Protein AF-0000000069493283 (afdb_homodimer)

Sequence (752 aa):
MLRSSYIVSALSRRFCSVSSFTVKETLLKKPVNQKVLVQGWVQAVRKYKELFFVDLIDGTCLDRLQIVINAHNVKPPNYGSSMKVQGSIVGSSHAGQEIELIADSWETLGTCDEHYPFENHKKYSSEYIRQYPHLRARTRRFSSILRIRNHASMAVHNFFQNEGFCFIHTPIITQNDCEGAGEVFTVEVKGKLADTLLAKNAEINTNSTRTDQPSNNESELPCSGVHSDISEKHFFGAPTFLTVSGQLHLESIACALTHVYNFGPTFRAEASRTRMHASEFQMIEAEIAFIEKVEELLKIVETCLKKVTDSIMENCPEEVDFIVKDVKNYDHYIKNFSSKPFVRMPYKDAISILQRNKESLKTPIESAGDLFILVSMLRSSYIVSALSRRFCSVSSFTVKETLLKKPVNQKVLVQGWVQAVRKYKELFFVDLIDGTCLDRLQIVINAHNVKPPNYGSSMKVQGSIVGSSHAGQEIELIADSWETLGTCDEHYPFENHKKYSSEYIRQYPHLRARTRRFSSILRIRNHASMAVHNFFQNEGFCFIHTPIITQNDCEGAGEVFTVEVKGKLADTLLAKNAEINTNSTRTDQPSNNESELPCSGVHSDISEKHFFGAPTFLTVSGQLHLESIACALTHVYNFGPTFRAEASRTRMHASEFQMIEAEIAFIEKVEELLKIVETCLKKVTDSIMENCPEEVDFIVKDVKNYDHYIKNFSSKPFVRMPYKDAISILQRNKESLKTPIESAGDLFILVS

Solvent-accessible surface area (backbone atoms only — not comparable to full-atom values): 43926 Å² total; per-residue (Å²): 137,87,82,77,78,77,77,74,76,77,74,74,74,72,73,74,78,62,49,74,41,51,55,46,52,40,71,70,67,54,57,62,78,35,59,35,32,39,58,32,32,30,63,40,74,43,78,57,91,65,30,34,44,32,32,34,34,34,45,71,45,89,67,66,42,42,34,40,36,74,36,75,96,51,82,78,78,54,64,57,13,29,36,41,37,33,26,34,28,36,76,39,90,51,92,88,40,70,54,32,32,44,50,78,45,70,46,79,75,43,79,49,61,90,78,56,86,78,56,76,97,60,87,73,53,69,73,63,44,63,73,36,72,71,53,35,44,65,39,72,65,46,38,36,50,47,53,48,49,26,49,35,54,50,34,49,52,49,50,43,50,74,70,62,34,40,58,45,87,61,69,48,73,29,70,64,66,82,74,79,78,65,55,50,36,36,52,40,55,62,65,70,58,36,52,49,45,37,51,52,50,54,50,52,56,58,61,66,64,68,67,83,69,78,75,80,76,75,81,76,74,65,86,64,76,70,81,65,71,72,46,50,70,29,88,76,59,42,76,33,22,47,23,68,65,52,57,71,61,41,48,39,43,12,77,29,33,25,33,30,30,35,76,44,78,31,38,36,46,61,94,50,93,44,98,81,54,62,53,62,46,79,43,79,49,72,35,66,54,90,69,87,51,70,64,61,56,50,48,51,53,52,49,47,55,39,52,26,50,50,46,36,54,69,75,35,46,69,47,50,50,63,72,44,67,84,47,80,66,47,67,59,51,53,51,46,59,65,71,45,79,80,88,81,74,56,67,70,57,52,51,51,52,47,62,75,43,41,87,78,40,91,62,78,83,62,88,85,53,73,71,78,59,68,80,107,137,85,84,77,79,79,77,74,76,77,72,73,73,72,73,73,79,63,51,73,40,50,56,46,50,42,71,70,66,52,56,62,79,34,61,34,31,39,57,31,31,30,62,40,73,42,78,55,90,65,30,32,42,32,32,33,35,34,45,71,44,90,68,65,42,42,32,40,34,74,36,76,96,50,81,79,81,54,63,57,14,30,36,44,35,33,27,33,28,38,76,39,91,49,93,88,42,70,54,31,32,43,49,77,45,71,47,77,76,40,79,48,61,91,79,54,86,77,58,76,96,59,86,75,53,69,73,62,46,61,74,35,73,72,54,36,44,65,38,72,66,44,39,37,50,48,53,46,48,25,48,37,53,51,34,49,51,50,50,41,50,75,71,62,34,40,57,46,89,61,70,49,73,31,70,61,67,83,73,80,79,65,54,50,34,35,53,42,55,63,64,71,61,36,51,49,45,38,49,51,50,53,51,51,58,58,60,67,65,66,64,82,69,78,76,79,80,76,82,78,74,65,83,64,69,72,80,69,71,74,50,49,72,30,87,78,61,42,76,35,22,47,23,68,64,53,59,70,61,40,50,39,43,12,78,28,33,24,34,28,30,33,76,45,77,31,38,36,47,64,95,50,92,44,96,81,52,62,52,62,46,78,42,80,48,72,35,67,53,91,70,88,51,70,65,61,57,52,48,50,54,53,50,48,54,38,52,24,50,50,46,37,54,69,75,34,46,68,47,49,51,63,72,43,66,84,46,82,65,48,67,60,52,54,50,46,57,63,72,45,79,80,88,81,74,58,68,70,57,51,51,51,53,48,61,76,42,40,86,78,42,92,62,78,82,62,90,86,54,74,70,78,61,67,79,108

Structure (mmCIF, N/CA/C/O backbone):
data_AF-0000000069493283-model_v1
#
loop_
_entity.id
_entity.type
_entity.pdbx_description
1 polymer 'Putative asparagine--tRNA ligase, mitochondrial'
#
loop_
_atom_site.group_PDB
_atom_site.id
_atom_site.type_symbol
_atom_site.label_atom_id
_atom_site.label_alt_id
_atom_site.label_comp_id
_atom_site.label_asym_id
_atom_site.label_entity_id
_atom_site.label_seq_id
_atom_site.pdbx_PDB_ins_code
_atom_site.Cartn_x
_atom_site.Cartn_y
_atom_site.Cartn_z
_atom_site.occupancy
_atom_site.B_iso_or_equiv
_atom_site.auth_seq_id
_atom_site.auth_comp_id
_atom_site.auth_asym_id
_atom_site.auth_atom_id
_atom_site.pdbx_PDB_model_num
ATOM 1 N N . MET A 1 1 ? -27.688 15.367 71.25 1 25.02 1 MET A N 1
ATOM 2 C CA . MET A 1 1 ? -27 16.109 70.188 1 25.02 1 MET A CA 1
ATOM 3 C C . MET A 1 1 ? -27.328 15.516 68.812 1 25.02 1 MET A C 1
ATOM 5 O O . MET A 1 1 ? -27.141 14.32 68.562 1 25.02 1 MET A O 1
ATOM 9 N N . LEU A 1 2 ? -28.25 16.094 67.938 1 24.39 2 LEU A N 1
ATOM 10 C CA . LEU A 1 2 ? -29 15.758 66.75 1 24.39 2 LEU A CA 1
ATOM 11 C C . LEU A 1 2 ? -28.094 15.672 65.562 1 24.39 2 LEU A C 1
ATOM 13 O O . LEU A 1 2 ? -27.422 16.641 65.188 1 24.39 2 LEU A O 1
ATOM 17 N N . ARG A 1 3 ? -27.438 14.453 65.188 1 24.19 3 ARG A N 1
ATOM 18 C CA . ARG A 1 3 ? -26.5 14.102 64.125 1 24.19 3 ARG A CA 1
ATOM 19 C C . ARG A 1 3 ? -27.078 14.398 62.781 1 24.19 3 ARG A C 1
ATOM 21 O O . ARG A 1 3 ? -28.031 13.75 62.344 1 24.19 3 ARG A O 1
ATOM 28 N N . SER A 1 4 ? -27.25 15.688 62.406 1 23.92 4 SER A N 1
ATOM 29 C CA . SER A 1 4 ? -27.828 16.109 61.125 1 23.92 4 SER A CA 1
ATOM 30 C C . SER A 1 4 ? -27.016 15.594 59.969 1 23.92 4 SER A C 1
ATOM 32 O O . SER A 1 4 ? -25.812 15.844 59.875 1 23.92 4 SER A O 1
ATOM 34 N N . SER A 1 5 ? -27.312 14.344 59.406 1 27.94 5 SER A N 1
ATOM 35 C CA . SER A 1 5 ? -26.766 13.617 58.281 1 27.94 5 SER A CA 1
ATOM 36 C C . SER A 1 5 ? -26.844 14.438 57 1 27.94 5 SER A C 1
ATOM 38 O O . SER A 1 5 ? -27.938 14.758 56.531 1 27.94 5 SER A O 1
ATOM 40 N N . TYR A 1 6 ? -26.016 15.469 56.781 1 24.59 6 TYR A N 1
ATOM 41 C CA . TYR A 1 6 ? -26.016 16.281 55.594 1 24.59 6 TYR A CA 1
ATOM 42 C C . TYR A 1 6 ? -25.812 15.406 54.344 1 24.59 6 TYR A C 1
ATOM 44 O O . TYR A 1 6 ? -24.812 14.688 54.219 1 24.59 6 TYR A O 1
ATOM 52 N N . ILE A 1 7 ? -26.875 14.812 53.781 1 28.38 7 ILE A N 1
ATOM 53 C CA . ILE A 1 7 ? -26.984 14.141 52.469 1 28.38 7 ILE A CA 1
ATOM 54 C C . ILE A 1 7 ? -26.438 15.047 51.375 1 28.38 7 ILE A C 1
ATOM 56 O O . ILE A 1 7 ? -26.984 16.109 51.125 1 28.38 7 ILE A O 1
ATOM 60 N N . VAL A 1 8 ? -25.172 15.219 51.312 1 28.06 8 VAL A N 1
ATOM 61 C CA . VAL A 1 8 ? -24.641 15.969 50.156 1 28.06 8 VAL A CA 1
ATOM 62 C C . VAL A 1 8 ? -25.078 15.32 48.875 1 28.06 8 VAL A C 1
ATOM 64 O O . VAL A 1 8 ? -24.875 14.125 48.656 1 28.06 8 VAL A O 1
ATOM 67 N N . SER A 1 9 ? -26.125 15.773 48.25 1 27.83 9 SER A N 1
ATOM 68 C CA . SER A 1 9 ? -26.609 15.445 46.906 1 27.83 9 SER A CA 1
ATOM 69 C C . SER A 1 9 ? -25.469 15.492 45.875 1 27.83 9 SER A C 1
ATOM 71 O O . SER A 1 9 ? -24.75 16.5 45.781 1 27.83 9 SER A O 1
ATOM 73 N N . ALA A 1 10 ? -24.828 14.406 45.656 1 29.75 10 ALA A N 1
ATOM 74 C CA . ALA A 1 10 ? -23.859 14.219 44.594 1 29.75 10 ALA A CA 1
ATOM 75 C C . ALA A 1 10 ? -24.422 14.719 43.25 1 29.75 10 ALA A C 1
ATOM 77 O O . ALA A 1 10 ? -25.25 14.062 42.625 1 29.75 10 ALA A O 1
ATOM 78 N N . LEU A 1 11 ? -24.703 16.016 43.156 1 28.59 11 LEU A N 1
ATOM 79 C CA . LEU A 1 11 ? -24.984 16.578 41.844 1 28.59 11 LEU A CA 1
ATOM 80 C C . LEU A 1 11 ? -24.016 16.016 40.781 1 28.59 11 LEU A C 1
ATOM 82 O O . LEU A 1 11 ? -22.797 16.156 40.938 1 28.59 11 LEU A O 1
ATOM 86 N N . SER A 1 12 ? -24.328 14.961 40.188 1 30.77 12 SER A N 1
ATOM 87 C CA . SER A 1 12 ? -23.719 14.367 39 1 30.77 12 SER A CA 1
ATOM 88 C C . SER A 1 12 ? -23.453 15.422 37.938 1 30.77 12 SER A C 1
ATOM 90 O O . SER A 1 12 ? -24.375 15.93 37.312 1 30.77 12 SER A O 1
ATOM 92 N N . ARG A 1 13 ? -22.719 16.438 38.156 1 28.23 13 ARG A N 1
ATOM 93 C CA . ARG A 1 13 ? -22.297 17.25 37.031 1 28.23 13 ARG A CA 1
ATOM 94 C C . ARG A 1 13 ? -21.984 16.375 35.812 1 28.23 13 ARG A C 1
ATOM 96 O O . ARG A 1 13 ? -21.078 15.539 35.875 1 28.23 13 ARG A O 1
ATOM 103 N N . ARG A 1 14 ? -22.906 16.016 35.094 1 32.44 14 ARG A N 1
ATOM 104 C CA . ARG A 1 14 ? -22.828 15.508 33.75 1 32.44 14 ARG A CA 1
ATOM 105 C C . ARG A 1 14 ? -21.719 16.219 32.969 1 32.44 14 ARG A C 1
ATOM 107 O O . ARG A 1 14 ? -21.875 17.391 32.594 1 32.44 14 ARG A O 1
ATOM 114 N N . PHE A 1 15 ? -20.516 16.125 33.344 1 35.03 15 PHE A N 1
ATOM 115 C CA . PHE A 1 15 ? -19.453 16.531 32.438 1 35.03 15 PHE A CA 1
ATOM 116 C C . PHE A 1 15 ? -19.828 16.266 31 1 35.03 15 PHE A C 1
ATOM 118 O O . PHE A 1 15 ? -19.969 15.117 30.578 1 35.03 15 PHE A O 1
ATOM 125 N N . CYS A 1 16 ? -20.672 16.906 30.391 1 41.09 16 CYS A N 1
ATOM 126 C CA . CYS A 1 16 ? -21.062 16.828 28.984 1 41.09 16 CYS A CA 1
ATOM 127 C C . CYS A 1 16 ? -19.844 16.641 28.094 1 41.09 16 CYS A C 1
ATOM 129 O O . CYS A 1 16 ? -18.953 17.5 28.062 1 41.09 16 CYS A O 1
ATOM 131 N N . SER A 1 17 ? -19.25 15.484 27.891 1 56.19 17 SER A N 1
ATOM 132 C CA . SER A 1 17 ? -18.125 15.055 27.062 1 56.19 17 SER A CA 1
ATOM 133 C C . SER A 1 17 ? -18.156 15.734 25.703 1 56.19 17 SER A C 1
ATOM 135 O O . SER A 1 17 ? -19.141 15.641 24.969 1 56.19 17 SER A O 1
ATOM 137 N N . VAL A 1 18 ? -17.688 16.922 25.547 1 69.62 18 VAL A N 1
ATOM 138 C CA . VAL A 1 18 ? -17.547 17.656 24.312 1 69.62 18 VAL A CA 1
ATOM 139 C C . VAL A 1 18 ? -16.969 16.766 23.219 1 69.62 18 VAL A C 1
ATOM 141 O O . VAL A 1 18 ? -15.953 16.094 23.453 1 69.62 18 VAL A O 1
ATOM 144 N N . SER A 1 19 ? -17.75 16.594 22.188 1 86.19 19 SER A N 1
ATOM 145 C CA . SER A 1 19 ? -17.328 15.758 21.062 1 86.19 19 SER A CA 1
ATOM 146 C C . SER A 1 19 ? -16.219 16.438 20.266 1 86.19 19 SER A C 1
ATOM 148 O O . SER A 1 19 ? -16.266 17.641 20.031 1 86.19 19 SER A O 1
ATOM 150 N N . SER A 1 20 ? -15.188 15.805 20.062 1 92.81 20 SER A N 1
ATOM 151 C CA . SER A 1 20 ? -14.086 16.297 19.234 1 92.81 20 SER A CA 1
ATOM 152 C C . SER A 1 20 ? -14.383 16.109 17.75 1 92.81 20 SER A C 1
ATOM 154 O O . SER A 1 20 ? -14.852 15.047 17.344 1 92.81 20 SER A O 1
ATOM 156 N N . PHE A 1 21 ? -14.25 17.25 16.984 1 96 21 PHE A N 1
ATOM 157 C CA . PHE A 1 21 ? -14.453 17.219 15.531 1 96 21 PHE A CA 1
ATOM 158 C C . PHE A 1 21 ? -13.203 17.688 14.797 1 96 21 PHE A C 1
ATOM 160 O O . PHE A 1 21 ? -12.5 18.578 15.273 1 96 21 PHE A O 1
ATOM 167 N N . THR A 1 22 ? -12.961 17.047 13.695 1 97.12 22 THR A N 1
ATOM 168 C CA . THR A 1 22 ? -11.992 17.641 12.789 1 97.12 22 THR A CA 1
ATOM 169 C C . THR A 1 22 ? -12.57 18.859 12.086 1 97.12 22 THR A C 1
ATOM 171 O O . THR A 1 22 ? -13.789 19.078 12.109 1 97.12 22 THR A O 1
ATOM 174 N N . VAL A 1 23 ? -11.719 19.641 11.516 1 97.69 23 VAL A N 1
ATOM 175 C CA . VAL A 1 23 ? -12.18 20.781 10.742 1 97.69 23 VAL A CA 1
ATOM 176 C C . VAL A 1 23 ? -13.078 20.312 9.602 1 97.69 23 VAL A C 1
ATOM 178 O O . VAL A 1 23 ? -14.164 20.859 9.383 1 97.69 23 VAL A O 1
ATOM 181 N N . LYS A 1 24 ? -12.672 19.266 8.922 1 97.06 24 LYS A N 1
ATOM 182 C CA . LYS A 1 24 ? -13.461 18.719 7.82 1 97.06 24 LYS A CA 1
ATOM 183 C C . LYS A 1 24 ? -14.836 18.266 8.297 1 97.06 24 LYS A C 1
ATOM 185 O O . LYS A 1 24 ? -15.852 18.594 7.676 1 97.06 24 LYS A O 1
ATOM 190 N N . GLU A 1 25 ? -14.883 17.562 9.383 1 96.56 25 GLU A N 1
ATOM 191 C CA . GLU A 1 25 ? -16.156 17.078 9.93 1 96.56 25 GLU A CA 1
ATOM 192 C C . GLU A 1 25 ? -17.062 18.25 10.32 1 96.56 25 GLU A C 1
ATOM 194 O O . GLU A 1 25 ? -18.266 18.203 10.094 1 96.56 25 GLU A O 1
ATOM 199 N N . THR A 1 26 ? -16.484 19.234 10.914 1 97.12 26 THR A N 1
ATOM 200 C CA . THR A 1 26 ? -17.234 20.406 11.336 1 97.12 26 THR A CA 1
ATOM 201 C C . THR A 1 26 ? -17.875 21.109 10.141 1 97.12 26 THR A C 1
ATOM 203 O O . THR A 1 26 ? -19.047 21.469 10.18 1 97.12 26 THR A O 1
ATOM 206 N N . LEU A 1 27 ? -17.094 21.25 9.109 1 96.12 27 LEU A N 1
ATOM 207 C CA . LEU A 1 27 ? -17.562 21.969 7.938 1 96.12 27 LEU A CA 1
ATOM 208 C C . LEU A 1 27 ? -18.594 21.156 7.172 1 96.12 27 LEU A C 1
ATOM 210 O O . LEU A 1 27 ? -19.484 21.734 6.531 1 96.12 27 LEU A O 1
ATOM 214 N N . LEU A 1 28 ? -18.484 19.859 7.23 1 94.69 28 LEU A N 1
ATOM 215 C CA . LEU A 1 28 ? -19.422 19 6.512 1 94.69 28 LEU A CA 1
ATOM 216 C C . LEU A 1 28 ? -20.703 18.812 7.305 1 94.69 28 LEU A C 1
ATOM 218 O O . LEU A 1 28 ? -21.797 18.953 6.754 1 94.69 28 LEU A O 1
ATOM 222 N N . LYS A 1 29 ? -20.594 18.531 8.625 1 95.5 29 LYS A N 1
ATOM 223 C CA . LYS A 1 29 ? -21.75 18.203 9.453 1 95.5 29 LYS A CA 1
ATOM 224 C C . LYS A 1 29 ? -22.453 19.484 9.922 1 95.5 29 LYS A C 1
ATOM 226 O O . LYS A 1 29 ? -23.656 19.469 10.18 1 95.5 29 LYS A O 1
ATOM 231 N N . LYS A 1 30 ? -21.703 20.516 10.062 1 95.81 30 LYS A N 1
ATOM 232 C CA . LYS A 1 30 ? -22.219 21.797 10.523 1 95.81 30 LYS A CA 1
ATOM 233 C C . LYS A 1 30 ? -23.094 21.625 11.766 1 95.81 30 LYS A C 1
ATOM 235 O O . LYS A 1 30 ? -24.266 21.984 11.758 1 95.81 30 LYS A O 1
ATOM 240 N N . PRO A 1 31 ? -22.516 21.141 12.805 1 95 31 PRO A N 1
ATOM 241 C CA . PRO A 1 31 ? -23.281 20.906 14.023 1 95 31 PRO A CA 1
ATOM 242 C C . PRO A 1 31 ? -23.641 22.188 14.766 1 95 31 PRO A C 1
ATOM 244 O O . PRO A 1 31 ? -23.141 22.422 15.867 1 95 31 PRO A O 1
ATOM 247 N N . VAL A 1 32 ? -24.578 22.875 14.273 1 94.88 32 VAL A N 1
ATOM 248 C CA . VAL A 1 32 ? -24.984 24.172 14.797 1 94.88 32 VAL A CA 1
ATOM 249 C C . VAL A 1 32 ? -25.562 24.016 16.203 1 94.88 32 VAL A C 1
ATOM 251 O O . VAL A 1 32 ? -26.328 23.094 16.453 1 94.88 32 VAL A O 1
ATOM 254 N N . ASN A 1 33 ? -25.188 24.891 17.062 1 91.75 33 ASN A N 1
ATOM 255 C CA . ASN A 1 33 ? -25.625 24.969 18.453 1 91.75 33 ASN A CA 1
ATOM 256 C C . ASN A 1 33 ? -25.078 23.812 19.281 1 91.75 33 ASN A C 1
ATOM 258 O O . ASN A 1 33 ? -25.625 23.5 20.344 1 91.75 33 ASN A O 1
ATOM 262 N N . GLN A 1 34 ? -24.125 23.188 18.766 1 94.06 34 GLN A N 1
ATOM 263 C CA . GLN A 1 34 ? -23.422 22.141 19.531 1 94.06 34 GLN A CA 1
ATOM 264 C C . GLN A 1 34 ? -22.047 22.625 19.984 1 94.06 34 GLN A C 1
ATOM 266 O O . GLN A 1 34 ? -21.359 23.344 19.234 1 94.06 34 GLN A O 1
ATOM 271 N N . LYS A 1 35 ? -21.75 22.219 21.172 1 96.06 35 LYS A N 1
ATOM 272 C CA . LYS A 1 35 ? -20.406 22.469 21.672 1 96.06 35 LYS A CA 1
ATOM 273 C C . LYS A 1 35 ? -19.422 21.438 21.125 1 96.06 35 LYS A C 1
ATOM 275 O O . LYS A 1 35 ? -19.672 20.234 21.188 1 96.06 35 LYS A O 1
ATOM 280 N N . VAL A 1 36 ? -18.312 21.969 20.578 1 97.06 36 VAL A N 1
ATOM 281 C CA . VAL A 1 36 ? -17.359 21.062 19.984 1 97.06 36 VAL A CA 1
ATOM 282 C C . VAL A 1 36 ? -15.945 21.438 20.422 1 97.06 36 VAL A C 1
ATOM 284 O O . VAL A 1 36 ? -15.711 22.531 20.922 1 97.06 36 VAL A O 1
ATOM 287 N N . LEU A 1 37 ? -15.078 20.516 20.359 1 97.56 37 LEU A N 1
ATOM 288 C CA . LEU A 1 37 ? -13.633 20.703 20.5 1 97.56 37 LEU A CA 1
ATOM 289 C C . LEU A 1 37 ? -12.922 20.547 19.172 1 97.56 37 LEU A C 1
ATOM 291 O O . LEU A 1 37 ? -13.117 19.547 18.469 1 97.56 37 LEU A O 1
ATOM 295 N N . VAL A 1 38 ? -12.188 21.594 18.781 1 97.88 38 VAL A N 1
ATOM 296 C CA . VAL A 1 38 ? -11.422 21.547 17.547 1 97.88 38 VAL A CA 1
ATOM 297 C C . VAL A 1 38 ? -9.961 21.906 17.812 1 97.88 38 VAL A C 1
ATOM 299 O O . VAL A 1 38 ? -9.672 22.75 18.672 1 97.88 38 VAL A O 1
ATOM 302 N N . GLN A 1 39 ? -9.094 21.234 17.125 1 98.31 39 GLN A N 1
ATOM 303 C CA . GLN A 1 39 ? -7.66 21.484 17.219 1 98.31 39 GLN A CA 1
ATOM 304 C C . GLN A 1 39 ? -7.023 21.609 15.836 1 98.31 39 GLN A C 1
ATOM 306 O O . GLN A 1 39 ? -7.484 20.984 14.875 1 98.31 39 GLN A O 1
ATOM 311 N N . GLY A 1 40 ? -6.004 22.391 15.727 1 98.31 40 GLY A N 1
ATOM 312 C CA . GLY A 1 40 ? -5.324 22.609 14.461 1 98.31 40 GLY A CA 1
ATOM 313 C C . GLY A 1 40 ? -4.262 23.688 14.523 1 98.31 40 GLY A C 1
ATOM 314 O O . GLY A 1 40 ? -3.688 23.938 15.586 1 98.31 40 GLY A O 1
ATOM 315 N N . TRP A 1 41 ? -3.926 24.25 13.391 1 97.81 41 TRP A N 1
ATOM 316 C CA . TRP A 1 41 ? -2.9 25.281 13.273 1 97.81 41 TRP A CA 1
ATOM 317 C C . TRP A 1 41 ? -3.482 26.562 12.688 1 97.81 41 TRP A C 1
ATOM 319 O O . TRP A 1 41 ? -4.305 26.516 11.766 1 97.81 41 TRP A O 1
ATOM 329 N N . VAL A 1 42 ? -3.025 27.656 13.18 1 97.06 42 VAL A N 1
ATOM 330 C CA . VAL A 1 42 ? -3.518 28.984 12.805 1 97.06 42 VAL A CA 1
ATOM 331 C C . VAL A 1 42 ? -2.959 29.359 11.438 1 97.06 42 VAL A C 1
ATOM 333 O O . VAL A 1 42 ? -1.747 29.312 11.211 1 97.06 42 VAL A O 1
ATOM 336 N N . GLN A 1 43 ? -3.838 29.812 10.594 1 94.38 43 GLN A N 1
ATOM 337 C CA . GLN A 1 43 ? -3.408 30.188 9.25 1 94.38 43 GLN A CA 1
ATOM 338 C C . GLN A 1 43 ? -3.504 31.703 9.047 1 94.38 43 GLN A C 1
ATOM 340 O O . GLN A 1 43 ? -2.818 32.281 8.195 1 94.38 43 GLN A O 1
ATOM 345 N N . ALA A 1 44 ? -4.422 32.312 9.789 1 93.75 44 ALA A N 1
ATOM 346 C CA . ALA A 1 44 ? -4.59 33.75 9.719 1 93.75 44 ALA A CA 1
ATOM 347 C C . ALA A 1 44 ? -5.312 34.281 10.961 1 93.75 44 ALA A C 1
ATOM 349 O O . ALA A 1 44 ? -6.086 33.562 11.586 1 93.75 44 ALA A O 1
ATOM 350 N N . VAL A 1 45 ? -5.004 35.531 11.242 1 94.75 45 VAL A N 1
ATOM 351 C CA . VAL A 1 45 ? -5.664 36.219 12.344 1 94.75 45 VAL A CA 1
ATOM 352 C C . VAL A 1 45 ? -6.027 37.625 11.922 1 94.75 45 VAL A C 1
ATOM 354 O O . VAL A 1 45 ? -5.184 38.375 11.414 1 94.75 45 VAL A O 1
ATOM 357 N N . ARG A 1 46 ? -7.246 37.906 12.125 1 93.88 46 ARG A N 1
ATOM 358 C CA . ARG A 1 46 ? -7.742 39.25 11.859 1 93.88 46 ARG A CA 1
ATOM 359 C C . ARG A 1 46 ? -8.43 39.844 13.086 1 93.88 46 ARG A C 1
ATOM 361 O O . ARG A 1 46 ? -9.117 39.125 13.82 1 93.88 46 ARG A O 1
ATOM 368 N N . LYS A 1 47 ? -8.25 41.094 13.234 1 94.94 47 LYS A N 1
ATOM 369 C CA . LYS A 1 47 ? -8.938 41.781 14.32 1 94.94 47 LYS A CA 1
ATOM 370 C C . LYS A 1 47 ? -10 42.75 13.773 1 94.94 47 LYS A C 1
ATOM 372 O O . LYS A 1 47 ? -9.75 43.469 12.82 1 94.94 47 LYS A O 1
ATOM 377 N N . TYR A 1 48 ? -11.133 42.656 14.281 1 92.81 48 TYR A N 1
ATOM 378 C CA . TYR A 1 48 ? -12.227 43.594 14 1 92.81 48 TYR A CA 1
ATOM 379 C C . TYR A 1 48 ? -12.969 43.969 15.273 1 92.81 48 TYR A C 1
ATOM 381 O O . TYR A 1 48 ? -13.609 43.094 15.898 1 92.81 48 TYR A O 1
ATOM 389 N N . LYS A 1 49 ? -12.828 45.219 15.617 1 92.31 49 LYS A N 1
ATOM 390 C CA . LYS A 1 49 ? -13.391 45.719 16.875 1 92.31 49 LYS A CA 1
ATOM 391 C C . LYS A 1 49 ? -12.875 44.906 18.062 1 92.31 49 LYS A C 1
ATOM 393 O O . LYS A 1 49 ? -11.664 44.781 18.25 1 92.31 49 LYS A O 1
ATOM 398 N N . GLU A 1 50 ? -13.781 44.281 18.781 1 95.12 50 GLU A N 1
ATOM 399 C CA . GLU A 1 50 ? -13.367 43.562 19.984 1 95.12 50 GLU A CA 1
ATOM 400 C C . GLU A 1 50 ? -13.336 42.031 19.734 1 95.12 50 GLU A C 1
ATOM 402 O O . GLU A 1 50 ? -13.5 41.25 20.672 1 95.12 50 GLU A O 1
ATOM 407 N N . LEU A 1 51 ? -13.109 41.719 18.469 1 95.94 51 LEU A N 1
ATOM 408 C CA . LEU A 1 51 ? -13.086 40.281 18.156 1 95.94 51 LEU A CA 1
ATOM 409 C C . LEU A 1 51 ? -11.844 39.938 17.328 1 95.94 51 LEU A C 1
ATOM 411 O O . LEU A 1 51 ? -11.398 40.75 16.5 1 95.94 51 LEU A O 1
ATOM 415 N N . PHE A 1 52 ? -11.305 38.719 17.641 1 97.38 52 PHE A N 1
ATOM 416 C CA . PHE A 1 52 ? -10.344 38.094 16.734 1 97.38 52 PHE A CA 1
ATOM 417 C C . PHE A 1 52 ? -11.016 37.062 15.867 1 97.38 52 PHE A C 1
ATOM 419 O O . PHE A 1 52 ? -11.805 36.25 16.359 1 97.38 52 PHE A O 1
ATOM 426 N N . PHE A 1 53 ? -10.742 37.062 14.555 1 96.38 53 PHE A N 1
ATOM 427 C CA . PHE A 1 53 ? -11.125 36.031 13.617 1 96.38 53 PHE A CA 1
ATOM 428 C C . PHE A 1 53 ? -9.922 35.188 13.227 1 96.38 53 PHE A C 1
ATOM 430 O O . PHE A 1 53 ? -9 35.688 12.578 1 96.38 53 PHE A O 1
ATOM 437 N N . VAL A 1 54 ? -9.961 33.969 13.656 1 97.12 54 VAL A N 1
ATOM 438 C CA . VAL A 1 54 ? -8.828 33.094 13.43 1 97.12 54 VAL A CA 1
ATOM 439 C C . VAL A 1 54 ? -9.219 32 12.422 1 97.12 54 VAL A C 1
ATOM 441 O O . VAL A 1 54 ? -10.25 31.344 12.578 1 97.12 54 VAL A O 1
ATOM 444 N N . ASP A 1 55 ? -8.406 31.828 11.359 1 96.56 55 ASP A N 1
ATOM 445 C CA . ASP A 1 55 ? -8.578 30.719 10.438 1 96.56 55 ASP A CA 1
ATOM 446 C C . ASP A 1 55 ? -7.785 29.5 10.906 1 96.56 55 ASP A C 1
ATOM 448 O O . ASP A 1 55 ? -6.559 29.547 11.008 1 96.56 55 ASP A O 1
ATOM 452 N N . LEU A 1 56 ? -8.508 28.422 11.141 1 97.94 56 LEU A N 1
ATOM 453 C CA . LEU A 1 56 ? -7.883 27.219 11.672 1 97.94 56 LEU A CA 1
ATOM 454 C C . LEU A 1 56 ? -7.93 26.094 10.641 1 97.94 56 LEU A C 1
ATOM 456 O O . LEU A 1 56 ? -8.969 25.844 10.023 1 97.94 56 LEU A O 1
ATOM 460 N N . ILE A 1 57 ? -6.805 25.422 10.469 1 97.44 57 ILE A N 1
ATOM 461 C CA . ILE A 1 57 ? -6.734 24.219 9.633 1 97.44 57 ILE A CA 1
ATOM 462 C C . ILE A 1 57 ? -6.199 23.047 10.453 1 97.44 57 ILE A C 1
ATOM 464 O O . ILE A 1 57 ? -5.516 23.25 11.461 1 97.44 57 ILE A O 1
ATOM 468 N N . ASP A 1 58 ? -6.527 21.875 10.078 1 98 58 ASP A N 1
ATOM 469 C CA . ASP A 1 58 ? -5.949 20.703 10.734 1 98 58 ASP A CA 1
ATOM 470 C C . ASP A 1 58 ? -5.461 19.688 9.703 1 98 58 ASP A C 1
ATOM 472 O O . ASP A 1 58 ? -5.191 18.547 10.039 1 98 58 ASP A O 1
ATOM 476 N N . GLY A 1 59 ? -5.484 20.078 8.406 1 97.56 59 GLY A N 1
ATOM 477 C CA . GLY A 1 59 ? -4.922 19.234 7.359 1 97.56 59 GLY A CA 1
ATOM 478 C C . GLY A 1 59 ? -5.914 18.25 6.797 1 97.56 59 GLY A C 1
ATOM 479 O O . GLY A 1 59 ? -5.645 17.594 5.777 1 97.56 59 GLY A O 1
ATOM 480 N N . THR A 1 60 ? -7.105 18.125 7.371 1 97.44 60 THR A N 1
ATOM 481 C CA . THR A 1 60 ? -8.07 17.109 6.938 1 97.44 60 THR A CA 1
ATOM 482 C C . THR A 1 60 ? -8.773 17.562 5.656 1 97.44 60 THR A C 1
ATOM 484 O O . THR A 1 60 ? -9.359 16.75 4.945 1 97.44 60 THR A O 1
ATOM 487 N N . CYS A 1 61 ? -8.758 18.828 5.406 1 96.81 61 CYS A N 1
ATOM 488 C CA . CYS A 1 61 ? -9.328 19.375 4.176 1 96.81 61 CYS A CA 1
ATOM 489 C C . CYS A 1 61 ? -8.664 20.688 3.807 1 96.81 61 CYS A C 1
ATOM 491 O O . CYS A 1 61 ? -7.836 21.203 4.562 1 96.81 61 CYS A O 1
ATOM 493 N N . LEU A 1 62 ? -8.977 21.125 2.658 1 96.25 62 LEU A N 1
ATOM 494 C CA . LEU A 1 62 ? -8.406 22.359 2.135 1 96.25 62 LEU A CA 1
ATOM 495 C C . LEU A 1 62 ? -9 23.578 2.84 1 96.25 62 LEU A C 1
ATOM 497 O O . LEU A 1 62 ? -8.281 24.531 3.125 1 96.25 62 LEU A O 1
ATOM 501 N N . ASP A 1 63 ? -10.242 23.578 3.189 1 94.75 63 ASP A N 1
ATOM 502 C CA . ASP A 1 63 ? -10.961 24.719 3.76 1 94.75 63 ASP A CA 1
ATOM 503 C C . ASP A 1 63 ? -10.539 24.969 5.207 1 94.75 63 ASP A C 1
ATOM 505 O O . ASP A 1 63 ? -9.953 24.094 5.844 1 94.75 63 ASP A O 1
ATOM 509 N N . ARG A 1 64 ? -10.891 26.141 5.648 1 95.88 64 ARG A N 1
ATOM 510 C CA . ARG A 1 64 ? -10.531 26.578 6.996 1 95.88 64 ARG A CA 1
ATOM 511 C C . ARG A 1 64 ? -11.781 26.812 7.84 1 95.88 64 ARG A C 1
ATOM 513 O O . ARG A 1 64 ? -12.844 27.156 7.312 1 95.88 64 ARG A O 1
ATOM 520 N N . LEU A 1 65 ? -11.594 26.609 9.094 1 97.5 65 LEU A N 1
ATOM 521 C CA . LEU A 1 65 ? -12.664 26.922 10.039 1 97.5 65 LEU A CA 1
ATOM 522 C C . LEU A 1 65 ? -12.398 28.25 10.734 1 97.5 65 LEU A C 1
ATOM 524 O O . LEU A 1 65 ? -11.32 28.453 11.297 1 97.5 65 LEU A O 1
ATOM 528 N N . GLN A 1 66 ? -13.32 29.141 10.656 1 97.69 66 GLN A N 1
ATOM 529 C CA . GLN A 1 66 ? -13.172 30.422 11.344 1 97.69 66 GLN A CA 1
ATOM 530 C C . GLN A 1 66 ? -13.523 30.297 12.82 1 97.69 66 GLN A C 1
ATOM 532 O O . GLN A 1 66 ? -14.602 29.812 13.172 1 97.69 66 GLN A O 1
ATOM 537 N N . ILE A 1 67 ? -12.641 30.734 13.625 1 97.94 67 ILE A N 1
ATOM 538 C CA . ILE A 1 67 ? -12.836 30.797 15.07 1 97.94 67 ILE A CA 1
ATOM 539 C C . ILE A 1 67 ? -12.992 32.25 15.492 1 97.94 67 ILE A C 1
ATOM 541 O O . ILE A 1 67 ? -12.188 33.125 15.117 1 97.94 67 ILE A O 1
ATOM 545 N N . VAL A 1 68 ? -13.992 32.531 16.219 1 97.44 68 VAL A N 1
ATOM 546 C CA . VAL A 1 68 ? -14.227 33.875 16.734 1 97.44 68 VAL A CA 1
ATOM 547 C C . VAL A 1 68 ? -13.844 33.906 18.219 1 97.44 68 VAL A C 1
ATOM 549 O O . VAL A 1 68 ? -14.383 33.156 19.031 1 97.44 68 VAL A O 1
ATOM 552 N N . ILE A 1 69 ? -13 34.781 18.516 1 97.5 69 ILE A N 1
ATOM 553 C CA . ILE A 1 69 ? -12.484 34.906 19.875 1 97.5 69 ILE A CA 1
ATOM 554 C C . ILE A 1 69 ? -12.742 36.344 20.375 1 97.5 69 ILE A C 1
ATOM 556 O O . ILE A 1 69 ? -12.516 37.312 19.656 1 97.5 69 ILE A O 1
ATOM 560 N N . ASN A 1 70 ? -13.195 36.438 21.594 1 96.56 70 ASN A N 1
ATOM 561 C CA . ASN A 1 70 ? -13.289 37.75 22.25 1 96.56 70 ASN A CA 1
ATOM 562 C C . ASN A 1 70 ? -11.906 38.312 22.531 1 96.56 70 ASN A C 1
ATOM 564 O O . ASN A 1 70 ? -11.086 37.688 23.203 1 96.56 70 ASN A O 1
ATOM 568 N N . ALA A 1 71 ? -11.703 39.5 22.078 1 93.94 71 ALA A N 1
ATOM 569 C CA . ALA A 1 71 ? -10.375 40.125 22.109 1 93.94 71 ALA A CA 1
ATOM 570 C C . ALA A 1 71 ? -10.141 40.844 23.422 1 93.94 71 ALA A C 1
ATOM 572 O O . ALA A 1 71 ? -9.047 41.375 23.672 1 93.94 71 ALA A O 1
ATOM 573 N N . HIS A 1 72 ? -11.047 40.875 24.281 1 92.81 72 HIS A N 1
ATOM 574 C CA . HIS A 1 72 ? -10.922 41.656 25.516 1 92.81 72 HIS A CA 1
ATOM 575 C C . HIS A 1 72 ? -9.789 41.125 26.391 1 92.81 72 HIS A C 1
ATOM 577 O O . HIS A 1 72 ? -9.867 40 26.891 1 92.81 72 HIS A O 1
ATOM 583 N N . ASN A 1 73 ? -8.695 41.812 26.578 1 89.62 73 ASN A N 1
ATOM 584 C CA . ASN A 1 73 ? -7.539 41.594 27.438 1 89.62 73 ASN A CA 1
ATOM 585 C C . ASN A 1 73 ? -6.797 40.312 27.062 1 89.62 73 ASN A C 1
ATOM 587 O O . ASN A 1 73 ? -6.312 39.594 27.922 1 89.62 73 ASN A O 1
ATOM 591 N N . VAL A 1 74 ? -6.867 39.906 25.812 1 91.88 74 VAL A N 1
ATOM 592 C CA . VAL A 1 74 ? -6.141 38.719 25.375 1 91.88 74 VAL A CA 1
ATOM 593 C C . VAL A 1 74 ? -5.355 39.031 24.109 1 91.88 74 VAL A C 1
ATOM 595 O O . VAL A 1 74 ? -5.805 39.812 23.266 1 91.88 74 VAL A O 1
ATOM 598 N N . LYS A 1 75 ? -4.16 38.531 24.016 1 93.19 75 LYS A N 1
ATOM 599 C CA . LYS A 1 75 ? -3.391 38.594 22.781 1 93.19 75 LYS A CA 1
ATOM 600 C C . LYS A 1 75 ? -3.838 37.531 21.797 1 93.19 75 LYS A C 1
ATOM 602 O O . LYS A 1 75 ? -4.172 36.406 22.203 1 93.19 75 LYS A O 1
ATOM 607 N N . PRO A 1 76 ? -3.846 37.844 20.531 1 93 76 PRO A N 1
ATOM 608 C CA . PRO A 1 76 ? -4.234 36.812 19.531 1 93 76 PRO A CA 1
ATOM 609 C C . PRO A 1 76 ? -3.207 35.719 19.391 1 93 76 PRO A C 1
ATOM 611 O O . PRO A 1 76 ? -2.033 35.906 19.719 1 93 76 PRO A O 1
ATOM 614 N N . PRO A 1 77 ? -3.656 34.562 18.953 1 93.94 77 PRO A N 1
ATOM 615 C CA . PRO A 1 77 ? -2.674 33.531 18.609 1 93.94 77 PRO A CA 1
ATOM 616 C C . PRO A 1 77 ? -1.83 33.906 17.391 1 93.94 77 PRO A C 1
ATOM 618 O O . PRO A 1 77 ? -2.281 34.688 16.531 1 93.94 77 PRO A O 1
ATOM 621 N N . ASN A 1 78 ? -0.656 33.406 17.312 1 92 78 ASN A N 1
ATOM 622 C CA . ASN A 1 78 ? 0.248 33.719 16.219 1 92 78 ASN A CA 1
ATOM 623 C C . ASN A 1 78 ? 0.028 32.75 15.039 1 92 78 ASN A C 1
ATOM 625 O O . ASN A 1 78 ? -0.386 31.625 15.219 1 92 78 ASN A O 1
ATOM 629 N N . TYR A 1 79 ? 0.344 33.312 13.938 1 92.5 79 TYR A N 1
ATOM 630 C CA . TYR A 1 79 ? 0.346 32.469 12.742 1 92.5 79 TYR A CA 1
ATOM 631 C C . TYR A 1 79 ? 1.197 31.219 12.953 1 92.5 79 TYR A C 1
ATOM 633 O O . TYR A 1 79 ? 2.283 31.297 13.531 1 92.5 79 TYR A O 1
ATOM 641 N N . GLY A 1 80 ? 0.69 30.094 12.531 1 93.62 80 GLY A N 1
ATOM 642 C CA . GLY A 1 80 ? 1.453 28.859 12.578 1 93.62 80 GLY A CA 1
ATOM 643 C C . GLY A 1 80 ? 1.341 28.141 13.906 1 93.62 80 GLY A C 1
ATOM 644 O O . GLY A 1 80 ? 1.716 26.969 14.016 1 93.62 80 GLY A O 1
ATOM 645 N N . SER A 1 81 ? 0.867 28.812 14.938 1 95.5 81 SER A N 1
ATOM 646 C CA . SER A 1 81 ? 0.733 28.188 16.25 1 95.5 81 SER A CA 1
ATOM 647 C C . SER A 1 81 ? -0.339 27.109 16.234 1 95.5 81 SER A C 1
ATOM 649 O O . SER A 1 81 ? -1.29 27.172 15.445 1 95.5 81 SER A O 1
ATOM 651 N N . SER A 1 82 ? -0.105 26.078 17 1 97.5 82 SER A N 1
ATOM 652 C CA . SER A 1 82 ? -1.145 25.078 17.25 1 97.5 82 SER A CA 1
ATOM 653 C C . SER A 1 82 ? -2.066 25.5 18.375 1 97.5 82 SER A C 1
ATOM 655 O O . SER A 1 82 ? -1.62 26.125 19.359 1 97.5 82 SER A O 1
ATOM 657 N N . MET A 1 83 ? -3.381 25.125 18.219 1 97.19 83 MET A N 1
ATOM 658 C CA . MET A 1 83 ? -4.332 25.578 19.219 1 97.19 83 MET A CA 1
ATOM 659 C C . MET A 1 83 ? -5.414 24.531 19.469 1 97.19 83 MET A C 1
ATOM 661 O O . MET A 1 83 ? -5.691 23.703 18.594 1 97.19 83 MET A O 1
ATOM 665 N N . LYS A 1 84 ? -5.934 24.594 20.625 1 98 84 LYS A N 1
ATOM 666 C CA . LYS A 1 84 ? -7.109 23.859 21.078 1 98 84 LYS A CA 1
ATOM 667 C C . LYS A 1 84 ? -8.25 24.797 21.422 1 98 84 LYS A C 1
ATOM 669 O O . LYS A 1 84 ? -8.07 25.734 22.219 1 98 84 LYS A O 1
ATOM 674 N N . VAL A 1 85 ? -9.406 24.594 20.812 1 98.12 85 VAL A N 1
ATOM 675 C CA . VAL A 1 85 ? -10.523 25.516 21 1 98.12 85 VAL A CA 1
ATOM 676 C C . VAL A 1 85 ? -11.789 24.734 21.359 1 98.12 85 VAL A C 1
ATOM 678 O O . VAL A 1 85 ? -12.117 23.734 20.703 1 98.12 85 VAL A O 1
ATOM 681 N N . GLN A 1 86 ? -12.422 25.125 22.359 1 98 86 GLN A N 1
ATOM 682 C CA . GLN A 1 86 ? -13.758 24.641 22.719 1 98 86 GLN A CA 1
ATOM 683 C C . GLN A 1 86 ? -14.797 25.75 22.594 1 98 86 GLN A C 1
ATOM 685 O O . GLN A 1 86 ? -14.547 26.891 22.984 1 98 86 GLN A O 1
ATOM 690 N N . GLY A 1 87 ? -15.867 25.406 21.938 1 97.81 87 GLY A N 1
ATOM 691 C CA . GLY A 1 87 ? -16.906 26.406 21.766 1 97.81 87 GLY A CA 1
ATOM 692 C C . GLY A 1 87 ? -18.125 25.875 21.031 1 97.81 87 GLY A C 1
ATOM 693 O O . GLY A 1 87 ? -18.344 24.672 20.969 1 97.81 87 GLY A O 1
ATOM 694 N N . SER A 1 88 ? -18.938 26.844 20.5 1 97.62 88 SER A N 1
ATOM 695 C CA . SER A 1 88 ? -20.188 26.484 19.844 1 97.62 88 SER A CA 1
ATOM 696 C C . SER A 1 88 ? -20.172 26.844 18.359 1 97.62 88 SER A C 1
ATOM 698 O O . SER A 1 88 ? -19.672 27.906 17.984 1 97.62 88 SER A O 1
ATOM 700 N N . ILE A 1 89 ? -20.672 25.906 17.672 1 97.5 89 ILE A N 1
ATOM 701 C CA . ILE A 1 89 ? -20.828 26.188 16.25 1 97.5 89 ILE A CA 1
ATOM 702 C C . ILE A 1 89 ? -22.078 27.016 16 1 97.5 89 ILE A C 1
ATOM 704 O O . ILE A 1 89 ? -23.156 26.688 16.516 1 97.5 89 ILE A O 1
ATOM 708 N N . VAL A 1 90 ? -21.922 28.141 15.195 1 97.06 90 VAL A N 1
ATOM 709 C CA . VAL A 1 90 ? -23.062 28.984 14.867 1 97.06 90 VAL A CA 1
ATOM 710 C C . VAL A 1 90 ? -23.047 29.312 13.375 1 97.06 90 VAL A C 1
ATOM 712 O O . VAL A 1 90 ? -22.031 29.125 12.703 1 97.06 90 VAL A O 1
ATOM 715 N N . GLY A 1 91 ? -24.188 29.703 12.906 1 95 91 GLY A N 1
ATOM 716 C CA . GLY A 1 91 ? -24.203 30.25 11.562 1 95 91 GLY A CA 1
ATOM 717 C C . GLY A 1 91 ? -23.422 31.531 11.422 1 95 91 GLY A C 1
ATOM 718 O O . GLY A 1 91 ? -23.453 32.375 12.32 1 95 91 GLY A O 1
ATOM 719 N N . SER A 1 92 ? -22.688 31.547 10.375 1 90.06 92 SER A N 1
ATOM 720 C CA . SER A 1 92 ? -21.906 32.75 10.148 1 90.06 92 SER A CA 1
ATOM 721 C C . SER A 1 92 ? -22.734 33.844 9.477 1 90.06 92 SER A C 1
ATOM 723 O O . SER A 1 92 ? -23.609 33.531 8.656 1 90.06 92 SER A O 1
ATOM 725 N N . SER A 1 93 ? -22.516 35.031 9.797 1 84.19 93 SER A N 1
ATOM 726 C CA . SER A 1 93 ? -23.203 36.188 9.18 1 84.19 93 SER A CA 1
ATOM 727 C C . SER A 1 93 ? -22.5 36.594 7.898 1 84.19 93 SER A C 1
ATOM 729 O O . SER A 1 93 ? -23.047 37.375 7.102 1 84.19 93 SER A O 1
ATOM 731 N N . HIS A 1 94 ? -21.344 36.125 7.676 1 82.69 94 HIS A N 1
ATOM 732 C CA . HIS A 1 94 ? -20.547 36.531 6.527 1 82.69 94 HIS A CA 1
ATOM 733 C C . HIS A 1 94 ? -20.812 35.625 5.332 1 82.69 94 HIS A C 1
ATOM 735 O O . HIS A 1 94 ? -20.984 34.406 5.492 1 82.69 94 HIS A O 1
ATOM 741 N N . ALA A 1 95 ? -20.828 36.188 4.148 1 80.5 95 ALA A N 1
ATOM 742 C CA . ALA A 1 95 ? -21.156 35.5 2.908 1 80.5 95 ALA A CA 1
ATOM 743 C C . ALA A 1 95 ? -20.094 34.469 2.553 1 80.5 95 ALA A C 1
ATOM 745 O O . ALA A 1 95 ? -20.375 33.5 1.852 1 80.5 95 ALA A O 1
ATOM 746 N N . GLY A 1 96 ? -18.938 34.531 3.102 1 79.31 96 GLY A N 1
ATOM 747 C CA . GLY A 1 96 ? -17.844 33.688 2.67 1 79.31 96 GLY A CA 1
ATOM 748 C C . GLY A 1 96 ? -17.797 32.375 3.412 1 79.31 96 GLY A C 1
ATOM 749 O O . GLY A 1 96 ? -17.047 31.469 3.027 1 79.31 96 GLY A O 1
ATOM 750 N N . GLN A 1 97 ? -18.547 32.25 4.441 1 84.69 97 GLN A N 1
ATOM 751 C CA . GLN A 1 97 ? -18.562 30.969 5.176 1 84.69 97 GLN A CA 1
ATOM 752 C C . GLN A 1 97 ? -19.922 30.719 5.793 1 84.69 97 GLN A C 1
ATOM 754 O O . GLN A 1 97 ? -20.609 31.656 6.215 1 84.69 97 GLN A O 1
ATOM 759 N N . GLU A 1 98 ? -20.281 29.531 5.875 1 91.81 98 GLU A N 1
ATOM 760 C CA . GLU A 1 98 ? -21.609 29.125 6.34 1 91.81 98 GLU A CA 1
ATOM 761 C C . GLU A 1 98 ? -21.672 29.062 7.863 1 91.81 98 GLU A C 1
ATOM 763 O O . GLU A 1 98 ? -22.688 29.375 8.469 1 91.81 98 GLU A O 1
ATOM 768 N N . ILE A 1 99 ? -20.562 28.609 8.438 1 96.75 99 ILE A N 1
ATOM 769 C CA . ILE A 1 99 ? -20.547 28.438 9.883 1 96.75 99 ILE A CA 1
ATOM 770 C C . ILE A 1 99 ? -19.25 29 10.461 1 96.75 99 ILE A C 1
ATOM 772 O O . ILE A 1 99 ? -18.297 29.25 9.727 1 96.75 99 ILE A O 1
ATOM 776 N N . GLU A 1 100 ? -19.25 29.219 11.727 1 97.69 100 GLU A N 1
ATOM 777 C CA . GLU A 1 100 ? -18.078 29.609 12.5 1 97.69 100 GLU A CA 1
ATOM 778 C C . GLU A 1 100 ? -18.156 29.078 13.93 1 97.69 100 GLU A C 1
ATOM 780 O O . GLU A 1 100 ? -19.234 28.656 14.383 1 97.69 100 GLU A O 1
ATOM 785 N N . LEU A 1 101 ? -17.016 29.016 14.531 1 98.06 101 LEU A N 1
ATOM 786 C CA . LEU A 1 101 ? -16.938 28.531 15.906 1 98.06 101 LEU A CA 1
ATOM 787 C C . LEU A 1 101 ? -16.703 29.688 16.875 1 98.06 101 LEU A C 1
ATOM 789 O O . LEU A 1 101 ? -15.68 30.375 16.797 1 98.06 101 LEU A O 1
ATOM 793 N N . ILE A 1 102 ? -17.688 29.938 17.75 1 97.75 102 ILE A N 1
ATOM 794 C CA . ILE A 1 102 ? -17.516 30.922 18.812 1 97.75 102 ILE A CA 1
ATOM 795 C C . ILE A 1 102 ? -16.797 30.266 20 1 97.75 102 ILE A C 1
ATOM 797 O O . ILE A 1 102 ? -17.328 29.359 20.641 1 97.75 102 ILE A O 1
ATOM 801 N N . ALA A 1 103 ? -15.656 30.781 20.281 1 97.81 103 ALA A N 1
ATOM 802 C CA . ALA A 1 103 ? -14.812 30.156 21.297 1 97.81 103 ALA A CA 1
ATOM 803 C C . ALA A 1 103 ? -15.297 30.5 22.688 1 97.81 103 ALA A C 1
ATOM 805 O O . ALA A 1 103 ? -15.43 31.688 23.031 1 97.81 103 ALA A O 1
ATOM 806 N N . ASP A 1 104 ? -15.539 29.484 23.5 1 96.88 104 ASP A N 1
ATOM 807 C CA . ASP A 1 104 ? -15.719 29.656 24.938 1 96.88 104 ASP A CA 1
ATOM 808 C C . ASP A 1 104 ? -14.375 29.672 25.656 1 96.88 104 ASP A C 1
ATOM 810 O O . ASP A 1 104 ? -14.188 30.453 26.609 1 96.88 104 ASP A O 1
ATOM 814 N N . SER A 1 105 ? -13.547 28.797 25.188 1 96.69 105 SER A N 1
ATOM 815 C CA . SER A 1 105 ? -12.18 28.703 25.688 1 96.69 105 SER A CA 1
ATOM 816 C C . SER A 1 105 ? -11.219 28.25 24.594 1 96.69 105 SER A C 1
ATOM 818 O O . SER A 1 105 ? -11.617 27.562 23.656 1 96.69 105 SER A O 1
ATOM 820 N N . TRP A 1 106 ? -9.984 28.703 24.672 1 97.06 106 TRP A N 1
ATOM 821 C CA . TRP A 1 106 ? -8.953 28.281 23.734 1 97.06 106 TRP A CA 1
ATOM 822 C C . TRP A 1 106 ? -7.566 28.391 24.375 1 97.06 106 TRP A C 1
ATOM 824 O O . TRP A 1 106 ? -7.383 29.094 25.359 1 97.06 106 TRP A O 1
ATOM 834 N N . GLU A 1 107 ? -6.664 27.641 23.906 1 96.62 107 GLU A N 1
ATOM 835 C CA . GLU A 1 107 ? -5.273 27.688 24.359 1 96.62 107 GLU A CA 1
ATOM 836 C C . GLU A 1 107 ? -4.316 27.406 23.203 1 96.62 107 GLU A C 1
ATOM 838 O O . GLU A 1 107 ? -4.617 26.609 22.312 1 96.62 107 GLU A O 1
ATOM 843 N N . THR A 1 108 ? -3.232 28.125 23.234 1 96.75 108 THR A N 1
ATOM 844 C CA . THR A 1 108 ? -2.131 27.812 22.328 1 96.75 108 THR A CA 1
ATOM 845 C C . THR A 1 108 ? -1.338 26.609 22.828 1 96.75 108 THR A C 1
ATOM 847 O O . THR A 1 108 ? -0.857 26.609 23.969 1 96.75 108 THR A O 1
ATOM 850 N N . LEU A 1 109 ? -1.232 25.641 22.031 1 96.12 109 LEU A N 1
ATOM 851 C CA . LEU A 1 109 ? -0.515 24.422 22.406 1 96.12 109 LEU A CA 1
ATOM 852 C C . LEU A 1 109 ? 0.975 24.562 22.109 1 96.12 109 LEU A C 1
ATOM 854 O O . LEU A 1 109 ? 1.811 24.078 22.875 1 96.12 109 LEU A O 1
ATOM 858 N N . GLY A 1 110 ? 1.316 25.109 21.016 1 94.75 110 GLY A N 1
ATOM 859 C CA . GLY A 1 110 ? 2.678 25.391 20.594 1 94.75 110 GLY A CA 1
ATOM 860 C C . GLY A 1 110 ? 2.781 26.641 19.719 1 94.75 110 GLY A C 1
ATOM 861 O O . GLY A 1 110 ? 1.97 26.844 18.812 1 94.75 110 GLY A O 1
ATOM 862 N N . THR A 1 111 ? 3.807 27.438 19.969 1 93.31 111 THR A N 1
ATOM 863 C CA . THR A 1 111 ? 4.016 28.641 19.172 1 93.31 111 THR A CA 1
ATOM 864 C C . THR A 1 111 ? 4.887 28.344 17.953 1 93.31 111 THR A C 1
ATOM 866 O O . THR A 1 111 ? 5.578 27.328 17.906 1 93.31 111 THR A O 1
ATOM 869 N N . CYS A 1 112 ? 4.711 29.141 17.078 1 90.12 112 CYS A N 1
ATOM 870 C CA . CYS A 1 112 ? 5.508 29 15.859 1 90.12 112 CYS A CA 1
ATOM 871 C C . CYS A 1 112 ? 6.84 29.719 16 1 90.12 112 CYS A C 1
ATOM 873 O O . CYS A 1 112 ? 6.887 30.859 16.469 1 90.12 112 CYS A O 1
ATOM 875 N N . ASP A 1 113 ? 7.824 29.125 15.508 1 87.12 113 ASP A N 1
ATOM 876 C CA . ASP A 1 113 ? 9.172 29.688 15.562 1 87.12 113 ASP A CA 1
ATOM 877 C C . ASP A 1 113 ? 9.281 30.922 14.68 1 87.12 113 ASP A C 1
ATOM 879 O O . ASP A 1 113 ? 8.672 30.984 13.609 1 87.12 113 ASP A O 1
ATOM 883 N N . GLU A 1 114 ? 10.102 31.844 15.102 1 85.25 114 GLU A N 1
ATOM 884 C CA . GLU A 1 114 ? 10.281 33.094 14.344 1 85.25 114 GLU A CA 1
ATOM 885 C C . GLU A 1 114 ? 10.977 32.812 13.008 1 85.25 114 GLU A C 1
ATOM 887 O O . GLU A 1 114 ? 10.844 33.594 12.07 1 85.25 114 GLU A O 1
ATOM 892 N N . HIS A 1 115 ? 11.633 31.719 12.914 1 88.31 115 HIS A N 1
ATOM 893 C CA . HIS A 1 115 ? 12.383 31.391 11.703 1 88.31 115 HIS A CA 1
ATOM 894 C C . HIS A 1 115 ? 11.578 30.484 10.781 1 88.31 115 HIS A C 1
ATOM 896 O O . HIS A 1 115 ? 12.125 29.906 9.844 1 88.31 115 HIS A O 1
ATOM 902 N N . TYR A 1 116 ? 10.359 30.391 11.164 1 92.19 116 TYR A N 1
ATOM 903 C CA . TYR A 1 116 ? 9.477 29.625 10.273 1 92.19 116 TYR A CA 1
ATOM 904 C C . TYR A 1 116 ? 9.492 30.203 8.867 1 92.19 116 TYR A C 1
ATOM 906 O O . TYR A 1 116 ? 9.266 31.406 8.68 1 92.19 116 TYR A O 1
ATOM 914 N N . PRO A 1 117 ? 9.711 29.406 7.867 1 93.56 117 PRO A N 1
ATOM 915 C CA . PRO A 1 117 ? 10.039 29.938 6.547 1 93.56 117 PRO A CA 1
ATOM 916 C C . PRO A 1 117 ? 8.805 30.359 5.754 1 93.56 117 PRO A C 1
ATOM 918 O O . PRO A 1 117 ? 8.922 31.031 4.723 1 93.56 117 PRO A O 1
ATOM 921 N N . PHE A 1 118 ? 7.621 29.969 6.137 1 92.56 118 PHE A N 1
ATOM 922 C CA . PHE A 1 118 ? 6.41 30.297 5.391 1 92.56 118 PHE A CA 1
ATOM 923 C C . PHE A 1 118 ? 5.598 31.359 6.117 1 92.56 118 PHE A C 1
ATOM 925 O O . PHE A 1 118 ? 4.973 31.078 7.141 1 92.56 118 PHE A O 1
ATOM 932 N N . GLU A 1 119 ? 5.621 32.531 5.602 1 86.81 119 GLU A N 1
ATOM 933 C CA . GLU A 1 119 ? 4.871 33.625 6.191 1 86.81 119 GLU A CA 1
ATOM 934 C C . GLU A 1 119 ? 3.436 33.656 5.672 1 86.81 119 GLU A C 1
ATOM 936 O O . GLU A 1 119 ? 3.158 33.188 4.57 1 86.81 119 GLU A O 1
ATOM 941 N N . ASN A 1 120 ? 2.682 34.312 6.488 1 80.12 120 ASN A N 1
ATOM 942 C CA . ASN A 1 120 ? 1.284 34.469 6.094 1 80.12 120 ASN A CA 1
ATOM 943 C C . ASN A 1 120 ? 1.128 35.375 4.895 1 80.12 120 ASN A C 1
ATOM 945 O O . ASN A 1 120 ? 1.85 36.375 4.773 1 80.12 120 ASN A O 1
ATOM 949 N N . HIS A 1 121 ? 0.328 35.062 3.941 1 80.12 121 HIS A N 1
ATOM 950 C CA . HIS A 1 121 ? -0.087 35.906 2.809 1 80.12 121 HIS A CA 1
ATOM 951 C C . HIS A 1 121 ? 1.027 36 1.774 1 80.12 121 HIS A C 1
ATOM 953 O O . HIS A 1 121 ? 0.974 36.875 0.893 1 80.12 121 HIS A O 1
ATOM 959 N N . LYS A 1 122 ? 2.16 35.344 1.979 1 85.75 122 LYS A N 1
ATOM 960 C CA . LYS A 1 122 ? 3.213 35.344 0.968 1 85.75 122 LYS A CA 1
ATOM 961 C C . LYS A 1 122 ? 3.156 34.062 0.121 1 85.75 122 LYS A C 1
ATOM 963 O O . LYS A 1 122 ? 2.918 32.969 0.643 1 85.75 122 LYS A O 1
ATOM 968 N N . LYS A 1 123 ? 3.312 34.344 -1.097 1 87.56 123 LYS A N 1
ATOM 969 C CA . LYS A 1 123 ? 3.402 33.219 -2.027 1 87.56 123 LYS A CA 1
ATOM 970 C C . LYS A 1 123 ? 4.855 32.812 -2.279 1 87.56 123 LYS A C 1
ATOM 972 O O . LYS A 1 123 ? 5.719 33.688 -2.438 1 87.56 123 LYS A O 1
ATOM 977 N N . TYR A 1 124 ? 5.113 31.578 -2.229 1 92.44 124 TYR A N 1
ATOM 978 C CA . TYR A 1 124 ? 6.465 31.078 -2.445 1 92.44 124 TYR A CA 1
ATOM 979 C C . TYR A 1 124 ? 6.531 30.203 -3.693 1 92.44 124 TYR A C 1
A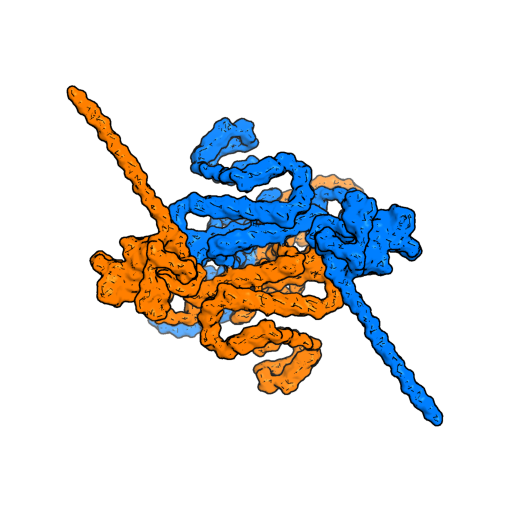TOM 981 O O . TYR A 1 124 ? 5.574 29.5 -4.012 1 92.44 124 TYR A O 1
ATOM 989 N N . SER A 1 125 ? 7.617 30.297 -4.305 1 92.19 125 SER A N 1
ATOM 990 C CA . SER A 1 125 ? 7.848 29.438 -5.457 1 92.19 125 SER A CA 1
ATOM 991 C C . SER A 1 125 ? 8.039 27.984 -5.023 1 92.19 125 SER A C 1
ATOM 993 O O . SER A 1 125 ? 8.406 27.703 -3.877 1 92.19 125 SER A O 1
ATOM 995 N N . SER A 1 126 ? 7.793 27.094 -5.941 1 89.25 126 SER A N 1
ATOM 996 C CA . SER A 1 126 ? 8.016 25.672 -5.668 1 89.25 126 SER A CA 1
ATOM 997 C C . SER A 1 126 ? 9.477 25.391 -5.332 1 89.25 126 SER A C 1
ATOM 999 O O . SER A 1 126 ? 9.773 24.547 -4.5 1 89.25 126 SER A O 1
ATOM 1001 N N . GLU A 1 127 ? 10.344 26.094 -5.961 1 91.62 127 GLU A N 1
ATOM 1002 C CA . GLU A 1 127 ? 11.773 25.938 -5.723 1 91.62 127 GLU A CA 1
ATOM 1003 C C . GLU A 1 127 ? 12.141 26.297 -4.289 1 91.62 127 GLU A C 1
ATOM 1005 O O . GLU A 1 127 ? 12.945 25.594 -3.652 1 91.62 127 GLU A O 1
ATOM 1010 N N . TYR A 1 128 ? 11.602 27.359 -3.834 1 94.5 128 TYR A N 1
ATOM 1011 C CA . TYR A 1 128 ? 11.859 27.766 -2.459 1 94.5 128 TYR A CA 1
ATOM 1012 C C . TYR A 1 128 ? 11.297 26.75 -1.469 1 94.5 128 TYR A C 1
ATOM 1014 O O . TYR A 1 128 ? 11.992 26.344 -0.534 1 94.5 128 TYR A O 1
ATOM 1022 N N . ILE A 1 129 ? 10.078 26.328 -1.703 1 94.69 129 ILE A N 1
ATOM 1023 C CA . ILE A 1 129 ? 9.391 25.422 -0.8 1 94.69 129 ILE A CA 1
ATOM 1024 C C . ILE A 1 129 ? 10.148 24.094 -0.724 1 94.69 129 ILE A C 1
ATOM 1026 O O . ILE A 1 129 ? 10.203 23.469 0.336 1 94.69 129 ILE A O 1
ATOM 1030 N N . ARG A 1 130 ? 10.758 23.719 -1.806 1 91.69 130 ARG A N 1
ATOM 1031 C CA . ARG A 1 130 ? 11.477 22.453 -1.899 1 91.69 130 ARG A CA 1
ATOM 1032 C C . ARG A 1 130 ? 12.68 22.422 -0.968 1 91.69 130 ARG A C 1
ATOM 1034 O O . ARG A 1 130 ? 13.227 21.359 -0.667 1 91.69 130 ARG A O 1
ATOM 1041 N N . GLN A 1 131 ? 13.07 23.547 -0.545 1 94 131 GLN A N 1
ATOM 1042 C CA . GLN A 1 131 ? 14.211 23.641 0.362 1 94 131 GLN A CA 1
ATOM 1043 C C . GLN A 1 131 ? 13.828 23.219 1.777 1 94 131 GLN A C 1
ATOM 1045 O O . GLN A 1 131 ? 14.695 22.984 2.617 1 94 131 GLN A O 1
ATOM 1050 N N . TYR A 1 132 ? 12.594 23.141 2.02 1 95 132 TYR A N 1
ATOM 1051 C CA . TYR A 1 132 ? 12.094 22.781 3.342 1 95 132 TYR A CA 1
ATOM 1052 C C . TYR A 1 132 ? 11.211 21.531 3.275 1 95 132 TYR A C 1
ATOM 1054 O O . TYR A 1 132 ? 10.023 21.594 3.6 1 95 132 TYR A O 1
ATOM 1062 N N . PRO A 1 133 ? 11.82 20.344 3.01 1 92 133 PRO A N 1
ATOM 1063 C CA . PRO A 1 133 ? 11.023 19.125 2.793 1 92 133 PRO A CA 1
ATOM 1064 C C . PRO A 1 133 ? 10.227 18.719 4.031 1 92 133 PRO A C 1
ATOM 1066 O O . PRO A 1 133 ? 9.141 18.156 3.91 1 92 133 PRO A O 1
ATOM 1069 N N . HIS A 1 134 ? 10.648 19.047 5.211 1 93.12 134 HIS A N 1
ATOM 1070 C CA . HIS A 1 134 ? 9.977 18.625 6.438 1 93.12 134 HIS A CA 1
ATOM 1071 C C . HIS A 1 134 ? 8.82 19.562 6.777 1 93.12 134 HIS A C 1
ATOM 1073 O O . HIS A 1 134 ? 7.996 19.234 7.637 1 93.12 134 HIS A O 1
ATOM 1079 N N . LEU A 1 135 ? 8.758 20.75 6.047 1 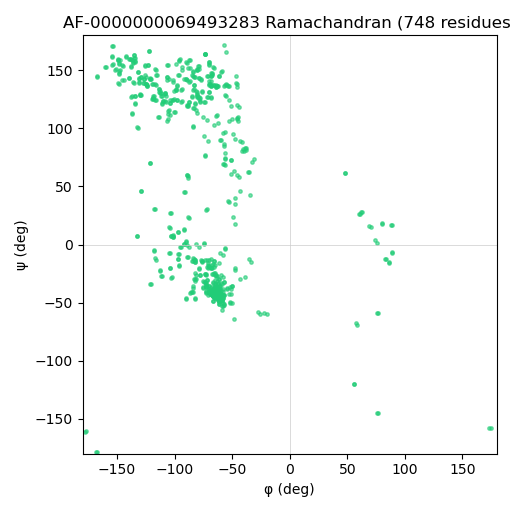95.69 135 LEU A N 1
ATOM 1080 C CA . LEU A 1 135 ? 7.738 21.75 6.383 1 95.69 135 LEU A CA 1
ATOM 1081 C C . LEU A 1 135 ? 6.773 21.938 5.215 1 95.69 135 LEU A C 1
ATOM 1083 O O . LEU A 1 135 ? 5.695 22.516 5.387 1 95.69 135 LEU A O 1
ATOM 1087 N N . ARG A 1 136 ? 7.121 21.438 4.043 1 96.12 136 ARG A N 1
ATOM 1088 C CA . ARG A 1 136 ? 6.371 21.797 2.842 1 96.12 136 ARG A CA 1
ATOM 1089 C C . ARG A 1 136 ? 4.938 21.281 2.92 1 96.12 136 ARG A C 1
ATOM 1091 O O . ARG A 1 136 ? 4.035 21.844 2.307 1 96.12 136 ARG A O 1
ATOM 1098 N N . ALA A 1 137 ? 4.691 20.25 3.686 1 96.56 137 ALA A N 1
ATOM 1099 C CA . ALA A 1 137 ? 3.338 19.719 3.824 1 96.56 137 ALA A CA 1
ATOM 1100 C C . ALA A 1 137 ? 2.418 20.719 4.508 1 96.56 137 ALA A C 1
ATOM 1102 O O . ALA A 1 137 ? 1.192 20.594 4.461 1 96.56 137 ALA A O 1
ATOM 1103 N N . ARG A 1 138 ? 2.955 21.734 5.125 1 95.38 138 ARG A N 1
ATOM 1104 C CA . ARG A 1 138 ? 2.172 22.734 5.832 1 95.38 138 ARG A CA 1
ATOM 1105 C C . ARG A 1 138 ? 1.628 23.781 4.867 1 95.38 138 ARG A C 1
ATOM 1107 O O . ARG A 1 138 ? 0.797 24.609 5.242 1 95.38 138 ARG A O 1
ATOM 1114 N N . THR A 1 139 ? 2.143 23.781 3.67 1 94.44 139 THR A N 1
ATOM 1115 C CA . THR A 1 139 ? 1.599 24.672 2.658 1 94.44 139 THR A CA 1
ATOM 1116 C C . THR A 1 139 ? 0.306 24.109 2.074 1 94.44 139 THR A C 1
ATOM 1118 O O . THR A 1 139 ? 0.126 22.906 2.01 1 94.44 139 THR A O 1
ATOM 1121 N N . ARG A 1 140 ? -0.543 24.984 1.584 1 92.94 140 ARG A N 1
ATOM 1122 C CA . ARG A 1 140 ? -1.851 24.578 1.067 1 92.94 140 ARG A CA 1
ATOM 1123 C C . ARG A 1 140 ? -1.708 23.672 -0.146 1 92.94 140 ARG A C 1
ATOM 1125 O O . ARG A 1 140 ? -2.443 22.688 -0.282 1 92.94 140 ARG A O 1
ATOM 1132 N N . ARG A 1 141 ? -0.834 23.984 -0.957 1 94 141 ARG A N 1
ATOM 1133 C CA . ARG A 1 141 ? -0.666 23.219 -2.186 1 94 141 ARG A CA 1
ATOM 1134 C C . ARG A 1 141 ? -0.188 21.797 -1.887 1 94 141 ARG A C 1
ATOM 1136 O O . ARG A 1 141 ? -0.776 20.828 -2.363 1 94 141 ARG A O 1
ATOM 1143 N N . PHE A 1 142 ? 0.816 21.641 -1.076 1 96.25 142 PHE A N 1
ATOM 1144 C CA . PHE A 1 142 ? 1.399 20.328 -0.845 1 96.25 142 PHE A CA 1
ATOM 1145 C C . PHE A 1 142 ? 0.477 19.469 0.012 1 96.25 142 PHE A C 1
ATOM 1147 O O . PHE A 1 142 ? 0.386 18.266 -0.188 1 96.25 142 PHE A O 1
ATOM 1154 N N . SER A 1 143 ? -0.125 20.078 1.014 1 97.19 143 SER A N 1
ATOM 1155 C CA . SER A 1 143 ? -1.096 19.312 1.774 1 97.19 143 SER A CA 1
ATOM 1156 C C . SER A 1 143 ? -2.215 18.781 0.878 1 97.19 143 SER A C 1
ATOM 1158 O O . SER A 1 143 ? -2.666 17.656 1.031 1 97.19 143 SER A O 1
ATOM 1160 N N . SER A 1 144 ? -2.662 19.609 -0.077 1 97.56 144 SER A N 1
ATOM 1161 C CA . SER A 1 144 ? -3.676 19.188 -1.04 1 97.56 144 SER A CA 1
ATOM 1162 C C . SER A 1 144 ? -3.176 18.031 -1.907 1 97.56 144 SER A C 1
ATOM 1164 O O . SER A 1 144 ? -3.902 17.062 -2.145 1 97.56 144 SER A O 1
ATOM 1166 N N . ILE A 1 145 ? -1.978 18.156 -2.348 1 97.31 145 ILE A N 1
ATOM 1167 C CA . ILE A 1 145 ? -1.383 17.125 -3.189 1 97.31 145 ILE A CA 1
ATOM 1168 C C . ILE A 1 145 ? -1.301 15.812 -2.414 1 97.31 145 ILE A C 1
ATOM 1170 O O . ILE A 1 145 ? -1.562 14.742 -2.967 1 97.31 145 ILE A O 1
ATOM 1174 N N . LEU A 1 146 ? -0.92 15.898 -1.142 1 98.38 146 LEU A N 1
ATOM 1175 C CA . LEU A 1 146 ? -0.818 14.695 -0.327 1 98.38 146 LEU A CA 1
ATOM 1176 C C . LEU A 1 146 ? -2.186 14.047 -0.146 1 98.38 146 LEU A C 1
ATOM 1178 O O . LEU A 1 146 ? -2.303 12.812 -0.175 1 98.38 146 LEU A O 1
ATOM 1182 N N . ARG A 1 147 ? -3.229 14.82 0.039 1 98.5 147 ARG A N 1
ATOM 1183 C CA . ARG A 1 147 ? -4.574 14.266 0.145 1 98.5 147 ARG A CA 1
ATOM 1184 C C . ARG A 1 147 ? -5.012 13.641 -1.173 1 98.5 147 ARG A C 1
ATOM 1186 O O . ARG A 1 147 ? -5.629 12.57 -1.184 1 98.5 147 ARG A O 1
ATOM 1193 N N . ILE A 1 148 ? -4.715 14.305 -2.295 1 98.44 148 ILE A N 1
ATOM 1194 C CA . ILE A 1 148 ? -5.02 13.75 -3.609 1 98.44 148 ILE A CA 1
ATOM 1195 C C . ILE A 1 148 ? -4.277 12.43 -3.793 1 98.44 148 ILE A C 1
ATOM 1197 O O . ILE A 1 148 ? -4.855 11.453 -4.273 1 98.44 148 ILE A O 1
ATOM 1201 N N . ARG A 1 149 ? -3.006 12.406 -3.447 1 98.56 149 ARG A N 1
ATOM 1202 C CA . ARG A 1 149 ? -2.195 11.203 -3.568 1 98.56 149 ARG A CA 1
ATOM 1203 C C . ARG A 1 149 ? -2.779 10.062 -2.734 1 98.56 149 ARG A C 1
ATOM 1205 O O . ARG A 1 149 ? -2.783 8.914 -3.166 1 98.56 149 ARG A O 1
ATOM 1212 N N . ASN A 1 150 ? -3.193 10.391 -1.52 1 98.69 150 ASN A N 1
ATOM 1213 C CA . ASN A 1 150 ? -3.885 9.422 -0.683 1 98.69 150 ASN A CA 1
ATOM 1214 C C . ASN A 1 150 ? -5.062 8.781 -1.418 1 98.69 150 ASN A C 1
ATOM 1216 O O . ASN A 1 150 ? -5.152 7.559 -1.521 1 98.69 150 ASN A O 1
ATOM 1220 N N . HIS A 1 151 ? -5.887 9.578 -1.993 1 98.5 151 HIS A N 1
ATOM 1221 C CA . HIS A 1 151 ? -7.078 9.078 -2.672 1 98.5 151 HIS A CA 1
ATOM 1222 C C . HIS A 1 151 ? -6.711 8.32 -3.941 1 98.5 151 HIS A C 1
ATOM 1224 O O . HIS A 1 151 ? -7.328 7.297 -4.258 1 98.5 151 HIS A O 1
ATOM 1230 N N . ALA A 1 152 ? -5.77 8.859 -4.652 1 98.75 152 ALA A N 1
ATOM 1231 C CA . ALA A 1 152 ? -5.309 8.18 -5.859 1 98.75 152 ALA A CA 1
ATOM 1232 C C . ALA A 1 152 ? -4.789 6.781 -5.535 1 98.75 152 ALA A C 1
ATOM 1234 O O . ALA A 1 152 ? -5.094 5.816 -6.242 1 98.75 152 ALA A O 1
ATOM 1235 N N . SER A 1 153 ? -3.986 6.684 -4.496 1 98.88 153 SER A N 1
ATOM 1236 C CA . SER A 1 153 ? -3.428 5.398 -4.09 1 98.88 153 SER A CA 1
ATOM 1237 C C . SER A 1 153 ? -4.527 4.398 -3.758 1 98.88 153 SER A C 1
ATOM 1239 O O . SER A 1 153 ? -4.477 3.242 -4.188 1 98.88 153 SER A O 1
ATOM 1241 N N . MET A 1 154 ? -5.504 4.82 -3.029 1 98.88 154 MET A N 1
ATOM 1242 C CA . MET A 1 154 ? -6.617 3.941 -2.678 1 98.88 154 MET A CA 1
ATOM 1243 C C . MET A 1 154 ? -7.418 3.553 -3.918 1 98.88 154 MET A C 1
ATOM 1245 O O . MET A 1 154 ? -7.891 2.42 -4.027 1 98.88 154 MET A O 1
ATOM 1249 N N . ALA A 1 155 ? -7.559 4.523 -4.816 1 98.88 155 ALA A N 1
ATOM 1250 C CA . ALA A 1 155 ? -8.289 4.242 -6.047 1 98.88 155 ALA A CA 1
ATOM 1251 C C . ALA A 1 155 ? -7.602 3.15 -6.863 1 98.88 155 ALA A C 1
ATOM 1253 O O . ALA A 1 155 ? -8.266 2.299 -7.457 1 98.88 155 ALA A O 1
ATOM 1254 N N . VAL A 1 156 ? -6.316 3.172 -6.906 1 98.88 156 VAL A N 1
ATOM 1255 C CA . VAL A 1 156 ? -5.555 2.143 -7.605 1 98.88 156 VAL A CA 1
ATOM 1256 C C . VAL A 1 156 ? -5.82 0.78 -6.973 1 98.88 156 VAL A C 1
ATOM 1258 O O . VAL A 1 156 ? -6.16 -0.181 -7.668 1 98.88 156 VAL A O 1
ATOM 1261 N N . HIS A 1 157 ? -5.668 0.729 -5.664 1 98.88 157 HIS A N 1
ATOM 1262 C CA . HIS A 1 157 ? -5.938 -0.525 -4.969 1 98.88 157 HIS A CA 1
ATOM 1263 C C . HIS A 1 157 ? -7.367 -0.998 -5.219 1 98.88 157 HIS A C 1
ATOM 1265 O O . HIS A 1 157 ? -7.59 -2.166 -5.543 1 98.88 157 HIS A O 1
ATOM 1271 N N . ASN A 1 158 ? -8.281 -0.075 -5.102 1 98.69 158 ASN A N 1
ATOM 1272 C CA . ASN A 1 158 ? -9.688 -0.427 -5.289 1 98.69 158 ASN A CA 1
ATOM 1273 C C . ASN A 1 158 ? -9.938 -0.975 -6.691 1 98.69 158 ASN A C 1
ATOM 1275 O O . ASN A 1 158 ? -10.688 -1.939 -6.855 1 98.69 158 ASN A O 1
ATOM 1279 N N . PHE A 1 159 ? -9.383 -0.379 -7.707 1 98.69 159 PHE A N 1
ATOM 1280 C CA . PHE A 1 159 ? -9.562 -0.846 -9.078 1 98.69 159 PHE A CA 1
ATOM 1281 C C . PHE A 1 159 ? -9.094 -2.289 -9.219 1 98.69 159 PHE A C 1
ATOM 1283 O O . PHE A 1 159 ? -9.852 -3.146 -9.688 1 98.69 159 PHE A O 1
ATOM 1290 N N . PHE A 1 160 ? -7.832 -2.574 -8.797 1 98.81 160 PHE A N 1
ATOM 1291 C CA . PHE A 1 160 ? -7.258 -3.9 -8.992 1 98.81 160 PHE A CA 1
ATOM 1292 C C . PHE A 1 160 ? -7.988 -4.938 -8.148 1 98.81 160 PHE A C 1
ATOM 1294 O O . PHE A 1 160 ? -8.227 -6.059 -8.602 1 98.81 160 PHE A O 1
ATOM 1301 N N . GLN A 1 161 ? -8.352 -4.535 -6.934 1 98.62 161 GLN A N 1
ATOM 1302 C CA . GLN A 1 161 ? -9.109 -5.461 -6.098 1 98.62 161 GLN A CA 1
ATOM 1303 C C . GLN A 1 161 ? -10.453 -5.809 -6.742 1 98.62 161 GLN A C 1
ATOM 1305 O O . GLN A 1 161 ? -10.844 -6.977 -6.781 1 98.62 161 GLN A O 1
ATOM 1310 N N . ASN A 1 162 ? -11.102 -4.781 -7.273 1 97.75 162 ASN A N 1
ATOM 1311 C CA . ASN A 1 162 ? -12.406 -4.992 -7.898 1 97.75 162 ASN A CA 1
ATOM 1312 C C . ASN A 1 162 ? -12.289 -5.844 -9.164 1 97.75 162 ASN A C 1
ATOM 1314 O O . ASN A 1 162 ? -13.25 -6.516 -9.547 1 97.75 162 ASN A O 1
ATOM 1318 N N . GLU A 1 163 ? -11.141 -5.797 -9.75 1 96.75 163 GLU A N 1
ATOM 1319 C CA . GLU A 1 163 ? -10.914 -6.59 -10.961 1 96.75 163 GLU A CA 1
ATOM 1320 C C . GLU A 1 163 ? -10.375 -7.977 -10.617 1 96.75 163 GLU A C 1
ATOM 1322 O O . GLU A 1 163 ? -10.008 -8.742 -11.508 1 96.75 163 GLU A O 1
ATOM 1327 N N . GLY A 1 164 ? -10.234 -8.32 -9.359 1 96.62 164 GLY A N 1
ATOM 1328 C CA . GLY A 1 164 ? -9.898 -9.664 -8.922 1 96.62 164 GLY A CA 1
ATOM 1329 C C . GLY A 1 164 ? -8.398 -9.906 -8.844 1 96.62 164 GLY A C 1
ATOM 1330 O O . GLY A 1 164 ? -7.957 -11.055 -8.836 1 96.62 164 GLY A O 1
ATOM 1331 N N . PHE A 1 165 ? -7.578 -8.867 -8.836 1 98.56 165 PHE A N 1
ATOM 1332 C CA . PHE A 1 165 ? -6.133 -9.023 -8.758 1 98.56 165 PHE A CA 1
ATOM 1333 C C . PHE A 1 165 ? -5.695 -9.266 -7.316 1 98.56 165 PHE A C 1
ATOM 1335 O O . PHE A 1 165 ? -6.34 -8.797 -6.375 1 98.56 165 PHE A O 1
ATOM 1342 N N . CYS A 1 166 ? -4.648 -9.969 -7.16 1 98.81 166 CYS A N 1
ATOM 1343 C CA . CYS A 1 166 ? -4 -10.18 -5.871 1 98.81 166 CYS A CA 1
ATOM 1344 C C . CYS A 1 166 ? -2.822 -9.227 -5.691 1 98.81 166 CYS A C 1
ATOM 1346 O O . CYS A 1 166 ? -1.943 -9.156 -6.555 1 98.81 166 CYS A O 1
ATOM 1348 N N . PHE A 1 167 ? -2.844 -8.477 -4.621 1 98.88 167 PHE A N 1
ATOM 1349 C CA . PHE A 1 167 ? -1.766 -7.547 -4.305 1 98.88 167 PHE A CA 1
ATOM 1350 C C . PHE A 1 167 ? -0.539 -8.289 -3.795 1 98.88 167 PHE A C 1
ATOM 1352 O O . PHE A 1 167 ? -0.614 -9.008 -2.795 1 98.88 167 PHE A O 1
ATOM 1359 N N . ILE A 1 168 ? 0.625 -8.125 -4.457 1 98.75 168 ILE A N 1
ATOM 1360 C CA . ILE A 1 168 ? 1.862 -8.82 -4.129 1 98.75 168 ILE A CA 1
ATOM 1361 C C . ILE A 1 168 ? 2.939 -7.812 -3.742 1 98.75 168 ILE A C 1
ATOM 1363 O O . ILE A 1 168 ? 3.172 -6.836 -4.461 1 98.75 168 ILE A O 1
ATOM 1367 N N . HIS A 1 169 ? 3.521 -8 -2.611 1 98 169 HIS A N 1
ATOM 1368 C CA . HIS A 1 169 ? 4.715 -7.246 -2.25 1 98 169 HIS A CA 1
ATOM 1369 C C . HIS A 1 169 ? 5.969 -7.887 -2.83 1 98 169 HIS A C 1
ATOM 1371 O O . HIS A 1 169 ? 6.492 -8.859 -2.273 1 98 169 HIS A O 1
ATOM 1377 N N . THR A 1 170 ? 6.441 -7.355 -3.873 1 97 170 THR A N 1
ATOM 1378 C CA . THR A 1 170 ? 7.676 -7.879 -4.449 1 97 170 THR A CA 1
ATOM 1379 C C . THR A 1 170 ? 8.891 -7.379 -3.676 1 97 170 THR A C 1
ATOM 1381 O O . THR A 1 170 ? 8.859 -6.289 -3.1 1 97 170 THR A O 1
ATOM 1384 N N . PRO A 1 171 ? 9.938 -8.141 -3.65 1 95.5 171 PRO A N 1
ATOM 1385 C CA . PRO A 1 171 ? 11.125 -7.719 -2.908 1 95.5 171 PRO A CA 1
ATOM 1386 C C . PRO A 1 171 ? 11.727 -6.418 -3.439 1 95.5 171 PRO A C 1
ATOM 1388 O O . PRO A 1 171 ? 11.727 -6.184 -4.652 1 95.5 171 PRO A O 1
ATOM 1391 N N . ILE A 1 172 ? 12.25 -5.621 -2.498 1 96.88 172 ILE A N 1
ATOM 1392 C CA . ILE A 1 172 ? 12.953 -4.387 -2.826 1 96.88 172 ILE A CA 1
ATOM 1393 C C . ILE A 1 172 ? 14.438 -4.676 -3.006 1 96.88 172 ILE A C 1
ATOM 1395 O O . ILE A 1 172 ? 15.07 -4.164 -3.934 1 96.88 172 ILE A O 1
ATOM 1399 N N . ILE A 1 173 ? 14.977 -5.43 -2.062 1 95.06 173 ILE A N 1
ATOM 1400 C CA . ILE A 1 173 ? 16.344 -5.914 -2.221 1 95.06 173 ILE A CA 1
ATOM 1401 C C . ILE A 1 173 ? 16.344 -7.164 -3.1 1 95.06 173 ILE A C 1
ATOM 1403 O O . ILE A 1 173 ? 15.672 -8.148 -2.793 1 95.06 173 ILE A O 1
ATOM 1407 N N . THR A 1 174 ? 17.047 -7.125 -4.18 1 93.25 174 THR A N 1
ATOM 1408 C CA . THR A 1 174 ? 17.047 -8.234 -5.125 1 93.25 174 THR A CA 1
ATOM 1409 C C . THR A 1 174 ? 18.453 -8.492 -5.664 1 93.25 174 THR A C 1
ATOM 1411 O O . THR A 1 174 ? 19.312 -7.625 -5.574 1 93.25 174 THR A O 1
ATOM 1414 N N . GLN A 1 175 ? 18.656 -9.656 -6.168 1 88.19 175 GLN A N 1
ATOM 1415 C CA . GLN A 1 175 ? 19.922 -10 -6.816 1 88.19 175 GLN A CA 1
ATOM 1416 C C . GLN A 1 175 ? 19.828 -9.844 -8.328 1 88.19 175 GLN A C 1
ATOM 1418 O O . GLN A 1 175 ? 20.812 -9.992 -9.039 1 88.19 175 GLN A O 1
ATOM 1423 N N . ASN A 1 176 ? 18.672 -9.609 -8.758 1 75.94 176 ASN A N 1
ATOM 1424 C CA . ASN A 1 176 ? 18.438 -9.453 -10.195 1 75.94 176 ASN A CA 1
ATOM 1425 C C . ASN A 1 176 ? 18.656 -8.016 -10.648 1 75.94 176 ASN A C 1
ATOM 1427 O O . ASN A 1 176 ? 18.141 -7.078 -10.031 1 75.94 176 ASN A O 1
ATOM 1431 N N . ASP A 1 177 ? 19.594 -7.953 -11.625 1 66 177 ASP A N 1
ATOM 1432 C CA . ASP A 1 177 ? 19.734 -6.645 -12.266 1 66 177 ASP A CA 1
ATOM 1433 C C . ASP A 1 177 ? 18.766 -6.512 -13.445 1 66 177 ASP A C 1
ATOM 1435 O O . ASP A 1 177 ? 19.125 -6.859 -14.578 1 66 177 ASP A O 1
ATOM 1439 N N . CYS A 1 178 ? 17.453 -6.684 -13.164 1 55.5 178 CYS A N 1
ATOM 1440 C CA . CYS A 1 178 ? 16.375 -6.793 -14.148 1 55.5 178 CYS A CA 1
ATOM 1441 C C . CYS A 1 178 ? 16.797 -6.211 -15.492 1 55.5 178 CYS A C 1
ATOM 1443 O O . CYS A 1 178 ? 16.469 -6.762 -16.547 1 55.5 178 CYS A O 1
ATOM 1445 N N . GLU A 1 179 ? 17.156 -4.875 -15.539 1 52.53 179 GLU A N 1
ATOM 1446 C CA . GLU A 1 179 ? 17.234 -4.234 -16.844 1 52.53 179 GLU A CA 1
ATOM 1447 C C . GLU A 1 179 ? 18.609 -4.414 -17.469 1 52.53 179 GLU A C 1
ATOM 1449 O O . GLU A 1 179 ? 18.859 -3.994 -18.609 1 52.53 179 GLU A O 1
ATOM 1454 N N . GLY A 1 180 ? 19.406 -5.555 -16.984 1 53.69 180 GLY A N 1
ATOM 1455 C CA . GLY A 1 180 ? 20.688 -5.84 -17.594 1 53.69 180 GLY A CA 1
ATOM 1456 C C . GLY A 1 180 ? 21.672 -4.68 -17.531 1 53.69 180 GLY A C 1
ATOM 1457 O O . GLY A 1 180 ? 22.875 -4.879 -17.391 1 53.69 180 GLY A O 1
ATOM 1458 N N . ALA A 1 181 ? 21.344 -3.531 -18.297 1 48.41 181 ALA A N 1
ATOM 1459 C CA . ALA A 1 181 ? 22.188 -2.432 -18.75 1 48.41 181 ALA A CA 1
ATOM 1460 C C . ALA A 1 181 ? 22.078 -1.234 -17.797 1 48.41 181 ALA A C 1
ATOM 1462 O O . ALA A 1 181 ? 22.828 -0.256 -17.953 1 48.41 181 ALA A O 1
ATOM 1463 N N . GLY A 1 182 ? 21.125 -1.159 -16.859 1 57.56 182 GLY A N 1
ATOM 1464 C CA . GLY A 1 182 ? 20.891 0.163 -16.312 1 57.56 182 GLY A CA 1
ATOM 1465 C C . GLY A 1 182 ? 21.594 0.391 -14.984 1 57.56 182 GLY A C 1
ATOM 1466 O O . GLY A 1 182 ? 22.125 -0.547 -14.391 1 57.56 182 GLY A O 1
ATOM 1467 N N . GLU A 1 183 ? 21.859 1.539 -14.648 1 76.75 183 GLU A N 1
ATOM 1468 C CA . GLU A 1 183 ? 22.469 2.035 -13.414 1 76.75 183 GLU A CA 1
ATOM 1469 C C . GLU A 1 183 ? 21.609 1.722 -12.203 1 76.75 183 GLU A C 1
ATOM 1471 O O . GLU A 1 183 ? 20.469 2.174 -12.109 1 76.75 183 GLU A O 1
ATOM 1476 N N . VAL A 1 184 ? 22.016 0.708 -11.398 1 87.06 184 VAL A N 1
ATOM 1477 C CA . VAL A 1 184 ? 21.281 0.262 -10.211 1 87.06 184 VAL A CA 1
ATOM 1478 C C . VAL A 1 184 ? 22.016 0.707 -8.953 1 87.06 184 VAL A C 1
ATOM 1480 O O . VAL A 1 184 ? 23.219 0.953 -8.984 1 87.06 184 VAL A O 1
ATOM 1483 N N . PHE A 1 185 ? 21.234 0.838 -7.914 1 91.31 185 PHE A N 1
ATOM 1484 C CA . PHE A 1 185 ? 21.828 1.084 -6.602 1 91.31 185 PHE A CA 1
ATOM 1485 C C . PHE A 1 185 ? 22.25 -0.223 -5.945 1 91.31 185 PHE A C 1
ATOM 1487 O O . PHE A 1 185 ? 21.5 -1.195 -5.93 1 91.31 185 PHE A O 1
ATOM 1494 N N . THR A 1 186 ? 23.453 -0.24 -5.426 1 90.56 186 THR A N 1
ATOM 1495 C CA . THR A 1 186 ? 23.938 -1.396 -4.688 1 90.56 186 THR A CA 1
ATOM 1496 C C . THR A 1 186 ? 23.609 -1.263 -3.201 1 90.56 186 THR A C 1
ATOM 1498 O O . THR A 1 186 ? 23.719 -0.173 -2.633 1 90.56 186 THR A O 1
ATOM 1501 N N . VAL A 1 187 ? 23.266 -2.389 -2.594 1 92.06 187 VAL A N 1
ATOM 1502 C CA . VAL A 1 187 ? 22.953 -2.434 -1.168 1 92.06 187 VAL A CA 1
ATOM 1503 C C . VAL A 1 187 ? 24.062 -3.176 -0.422 1 92.06 187 VAL A C 1
ATOM 1505 O O . VAL A 1 187 ? 24.359 -4.332 -0.729 1 92.06 187 VAL A O 1
ATOM 1508 N N . GLU A 1 188 ? 24.656 -2.529 0.557 1 88.81 188 GLU A N 1
ATOM 1509 C CA . GLU A 1 188 ? 25.781 -3.102 1.301 1 88.81 188 GLU A CA 1
ATOM 1510 C C . GLU A 1 188 ? 25.703 -2.729 2.779 1 88.81 188 GLU A C 1
ATOM 1512 O O . GLU A 1 188 ? 24.875 -1.91 3.178 1 88.81 188 GLU A O 1
ATOM 1517 N N . VAL A 1 189 ? 26.422 -3.482 3.535 1 86.75 189 VAL A N 1
ATOM 1518 C CA . VAL A 1 189 ? 26.625 -3.107 4.93 1 86.75 189 VAL A CA 1
ATOM 1519 C C . VAL A 1 189 ? 28.047 -2.605 5.129 1 86.75 189 VAL A C 1
ATOM 1521 O O . VAL A 1 189 ? 28.984 -3.086 4.477 1 86.75 189 VAL A O 1
ATOM 1524 N N . LYS A 1 190 ? 28.188 -1.611 5.996 1 77.62 190 LYS A N 1
ATOM 1525 C CA . LYS A 1 190 ? 29.516 -1.065 6.246 1 77.62 190 LYS A CA 1
ATOM 1526 C C . LYS A 1 190 ? 29.891 -1.17 7.723 1 77.62 190 LYS A C 1
ATOM 1528 O O . LYS A 1 190 ? 29.031 -1.469 8.562 1 77.62 190 LYS A O 1
ATOM 1533 N N . GLY A 1 191 ? 31.078 -0.969 7.906 1 68.44 191 GLY A N 1
ATOM 1534 C CA . GLY A 1 191 ? 31.609 -0.881 9.258 1 68.44 191 GLY A CA 1
ATOM 1535 C C . GLY A 1 191 ? 31.75 -2.23 9.93 1 68.44 191 GLY A C 1
ATOM 1536 O O . GLY A 1 191 ? 32.094 -3.221 9.289 1 68.44 191 GLY A O 1
ATOM 1537 N N . LYS A 1 192 ? 31.5 -2.203 11.305 1 62.44 192 LYS A N 1
ATOM 1538 C CA . LYS A 1 192 ? 31.719 -3.369 12.156 1 62.44 192 LYS A CA 1
ATOM 1539 C C . LYS A 1 192 ? 30.906 -4.566 11.672 1 62.44 192 LYS A C 1
ATOM 1541 O O . LYS A 1 192 ? 31.375 -5.707 11.734 1 62.44 192 LYS A O 1
ATOM 1546 N N . LEU A 1 193 ? 29.781 -4.203 11.125 1 65.75 193 LEU A N 1
ATOM 1547 C CA . LEU A 1 193 ? 28.922 -5.281 10.656 1 65.75 193 LEU A CA 1
ATOM 1548 C C . LEU A 1 193 ? 29.547 -6.008 9.477 1 65.75 193 LEU A C 1
ATOM 1550 O O . LEU A 1 193 ? 29.484 -7.234 9.391 1 65.75 193 LEU A O 1
ATOM 1554 N N . ALA A 1 194 ? 30.094 -5.305 8.633 1 63.88 194 ALA A N 1
ATOM 1555 C CA . ALA A 1 194 ? 30.781 -5.91 7.492 1 63.88 194 ALA A CA 1
ATOM 1556 C C . ALA A 1 194 ? 31.953 -6.785 7.957 1 63.88 194 ALA A C 1
ATOM 1558 O O . ALA A 1 194 ? 32.156 -7.875 7.418 1 63.88 194 ALA A O 1
ATOM 1559 N N . ASP A 1 195 ? 32.531 -6.262 8.945 1 65.94 195 ASP A N 1
ATOM 1560 C CA . ASP A 1 195 ? 33.688 -6.988 9.477 1 65.94 195 ASP A CA 1
ATOM 1561 C C . ASP A 1 195 ? 33.25 -8.289 10.141 1 65.94 195 ASP A C 1
ATOM 1563 O O . ASP A 1 195 ? 33.875 -9.328 9.977 1 65.94 195 ASP A O 1
ATOM 1567 N N . THR A 1 196 ? 32.156 -8.148 10.828 1 63.72 196 THR A N 1
ATOM 1568 C CA . THR A 1 196 ? 31.641 -9.32 11.516 1 63.72 196 THR A CA 1
ATOM 1569 C C . THR A 1 196 ? 31.172 -10.367 10.516 1 63.72 196 THR A C 1
ATOM 1571 O O . THR A 1 196 ? 31.375 -11.562 10.711 1 63.72 196 THR A O 1
ATOM 1574 N N . LEU A 1 197 ? 30.578 -9.898 9.516 1 61.75 197 LEU A N 1
ATOM 1575 C CA . LEU A 1 197 ? 30.109 -10.805 8.477 1 61.75 197 LEU A CA 1
ATOM 1576 C C . LEU A 1 197 ? 31.266 -11.492 7.777 1 61.75 197 LEU A C 1
ATOM 1578 O O . LEU A 1 197 ? 31.188 -12.68 7.461 1 61.75 197 LEU A O 1
ATOM 1582 N N . LEU A 1 198 ? 32.25 -10.812 7.582 1 59.88 198 LEU A N 1
ATOM 1583 C CA . LEU A 1 198 ? 33.438 -11.375 7 1 59.88 198 LEU A CA 1
ATOM 1584 C C . LEU A 1 198 ? 34.031 -12.453 7.902 1 59.88 198 LEU A C 1
ATOM 1586 O O . LEU A 1 198 ? 34.469 -13.5 7.422 1 59.88 198 LEU A O 1
ATOM 1590 N N . ALA A 1 199 ? 33.969 -12.148 9.102 1 57.91 199 ALA A N 1
ATOM 1591 C CA . ALA A 1 199 ? 34.531 -13.109 10.055 1 57.91 199 ALA A CA 1
ATOM 1592 C C . ALA A 1 199 ? 33.688 -14.367 10.133 1 57.91 199 ALA A C 1
ATOM 1594 O O . ALA A 1 199 ? 34.219 -15.484 10.148 1 57.91 199 ALA A O 1
ATOM 1595 N N . LYS A 1 200 ? 32.438 -14.164 10.102 1 61.03 200 LYS A N 1
ATOM 1596 C CA . LYS A 1 200 ? 31.516 -15.297 10.188 1 61.03 200 LYS A CA 1
ATOM 1597 C C . LYS A 1 200 ? 31.578 -16.156 8.922 1 61.03 200 LYS A C 1
ATOM 1599 O O . LYS A 1 200 ? 31.547 -17.375 9 1 61.03 200 LYS A O 1
ATOM 1604 N N . ASN A 1 201 ? 31.625 -15.523 7.82 1 56.62 201 ASN A N 1
ATOM 1605 C CA . ASN A 1 201 ? 31.719 -16.25 6.566 1 56.62 201 ASN A CA 1
ATOM 1606 C C . ASN A 1 201 ? 33.031 -17.016 6.469 1 56.62 201 ASN A C 1
ATOM 1608 O O . ASN A 1 201 ? 33.094 -18.125 5.93 1 56.62 201 ASN A O 1
ATOM 1612 N N . ALA A 1 202 ? 34.062 -16.562 6.969 1 53.56 202 ALA A N 1
ATOM 1613 C CA . ALA A 1 202 ? 35.375 -17.203 7.043 1 53.56 202 ALA A CA 1
ATOM 1614 C C . ALA A 1 202 ? 35.344 -18.438 7.922 1 53.56 202 ALA A C 1
ATOM 1616 O O . ALA A 1 202 ? 35.969 -19.453 7.605 1 53.56 202 ALA A O 1
ATOM 1617 N N . GLU A 1 203 ? 34.562 -18.266 8.938 1 54.91 203 GLU A N 1
ATOM 1618 C CA . GLU A 1 203 ? 34.438 -19.406 9.844 1 54.91 203 GLU A CA 1
ATOM 1619 C C . GLU A 1 203 ? 33.656 -20.531 9.195 1 54.91 203 GLU A C 1
ATOM 1621 O O . GLU A 1 203 ? 34 -21.703 9.344 1 54.91 203 GLU A O 1
ATOM 1626 N N . ILE A 1 204 ? 32.594 -20.219 8.531 1 53.12 204 ILE A N 1
ATOM 1627 C CA . ILE A 1 204 ? 31.781 -21.219 7.859 1 53.12 204 ILE A CA 1
ATOM 1628 C C . ILE A 1 204 ? 32.594 -21.906 6.758 1 53.12 204 ILE A C 1
ATOM 1630 O O . ILE A 1 204 ? 32.531 -23.109 6.578 1 53.12 204 ILE A O 1
ATOM 1634 N N . ASN A 1 205 ? 33.375 -21.203 6.031 1 49.72 205 ASN A N 1
ATOM 1635 C CA . ASN A 1 205 ? 34.219 -21.766 5 1 49.72 205 ASN A CA 1
ATOM 1636 C C . ASN A 1 205 ? 35.312 -22.672 5.602 1 49.72 205 ASN A C 1
ATOM 1638 O O . ASN A 1 205 ? 35.688 -23.688 5.008 1 49.72 205 ASN A O 1
ATOM 1642 N N . THR A 1 206 ? 35.75 -22.375 6.668 1 51 206 THR A N 1
ATOM 1643 C CA . THR A 1 206 ? 36.719 -23.234 7.309 1 51 206 THR A CA 1
ATOM 1644 C C . THR A 1 206 ? 36.062 -24.516 7.836 1 51 206 THR A C 1
ATOM 1646 O O . THR A 1 206 ? 36.688 -25.578 7.801 1 51 206 THR A O 1
ATOM 1649 N N . ASN A 1 207 ? 34.875 -24.375 8.227 1 46.38 207 ASN A N 1
ATOM 1650 C CA . ASN A 1 207 ? 34.219 -25.562 8.781 1 46.38 207 ASN A CA 1
ATOM 1651 C C . ASN A 1 207 ? 33.656 -26.469 7.684 1 46.38 207 ASN A C 1
ATOM 1653 O O . ASN A 1 207 ? 33.375 -27.641 7.926 1 46.38 207 ASN A O 1
ATOM 1657 N N . SER A 1 208 ? 33.344 -26 6.504 1 41.38 208 SER A N 1
ATOM 1658 C CA . SER A 1 208 ? 32.875 -26.844 5.41 1 41.38 208 SER A CA 1
ATOM 1659 C C . SER A 1 208 ? 34 -27.672 4.824 1 41.38 208 SER A C 1
ATOM 1661 O O . SER A 1 208 ? 33.781 -28.516 3.961 1 41.38 208 SER A O 1
ATOM 1663 N N . THR A 1 209 ? 35.25 -27.266 4.91 1 40 209 THR A N 1
ATOM 1664 C CA . THR A 1 209 ? 36.375 -28.047 4.367 1 40 209 THR A CA 1
ATOM 1665 C C . THR A 1 209 ? 36.562 -29.328 5.18 1 40 209 THR A C 1
ATOM 1667 O O . THR A 1 209 ? 37.375 -30.188 4.797 1 40 209 THR A O 1
ATOM 1670 N N . ARG A 1 210 ? 36.094 -29.484 6.414 1 36.97 210 ARG A N 1
ATOM 1671 C CA . ARG A 1 210 ? 36.562 -30.641 7.168 1 36.97 210 ARG A CA 1
ATOM 1672 C C . ARG A 1 210 ? 35.781 -31.891 6.77 1 36.97 210 ARG A C 1
ATOM 1674 O O . ARG A 1 210 ? 35.812 -32.906 7.457 1 36.97 210 ARG A O 1
ATOM 1681 N N . THR A 1 211 ? 34.781 -31.875 5.809 1 34.88 211 THR A N 1
ATOM 1682 C CA . THR A 1 211 ? 34.281 -33.219 5.559 1 34.88 211 THR A CA 1
ATOM 1683 C C . THR A 1 211 ? 35.344 -34.062 4.863 1 34.88 211 THR A C 1
ATOM 1685 O O . THR A 1 211 ? 36.125 -33.562 4.039 1 34.88 211 THR A O 1
ATOM 1688 N N . ASP A 1 212 ? 35.5 -35.375 5.203 1 32.78 212 ASP A N 1
ATOM 1689 C CA . ASP A 1 212 ? 36.344 -36.562 4.953 1 32.78 212 ASP A CA 1
ATOM 1690 C C . ASP A 1 212 ? 36.375 -36.906 3.471 1 32.78 212 ASP A C 1
ATOM 1692 O O . ASP A 1 212 ? 35.375 -37.375 2.924 1 32.78 212 ASP A O 1
ATOM 1696 N N . GLN A 1 213 ? 36.969 -36.156 2.572 1 29.14 213 GLN A N 1
ATOM 1697 C CA . GLN A 1 213 ? 37.219 -36.656 1.22 1 29.14 213 GLN A CA 1
ATOM 1698 C C . GLN A 1 213 ? 37.906 -38.031 1.247 1 29.14 213 GLN A C 1
ATOM 1700 O O . GLN A 1 213 ? 38.875 -38.219 1.98 1 29.14 213 GLN A O 1
ATOM 1705 N N . PRO A 1 214 ? 37.219 -39.125 0.901 1 32.59 214 PRO A N 1
ATOM 1706 C CA . PRO A 1 214 ? 38.062 -40.312 0.625 1 32.59 214 PRO A CA 1
ATOM 1707 C C . PRO A 1 214 ? 39.25 -40 -0.279 1 32.59 214 PRO A C 1
ATOM 1709 O O . PRO A 1 214 ? 39.219 -39.031 -1.044 1 32.59 214 PRO A O 1
ATOM 1712 N N . SER A 1 215 ? 40.469 -40.531 -0.042 1 30.58 215 SER A N 1
ATOM 1713 C CA . SER A 1 215 ? 41.844 -40.438 -0.528 1 30.58 215 SER A CA 1
ATOM 1714 C C . SER A 1 215 ? 41.938 -40.719 -2.021 1 30.58 215 SER A C 1
ATOM 1716 O O . SER A 1 215 ? 43.031 -40.906 -2.566 1 30.58 215 SER A O 1
ATOM 1718 N N . ASN A 1 216 ? 40.844 -41.094 -2.768 1 29.52 216 ASN A N 1
ATOM 1719 C CA . ASN A 1 216 ? 41.406 -41.594 -4.02 1 29.52 216 ASN A CA 1
ATOM 1720 C C . ASN A 1 216 ? 42.312 -40.531 -4.691 1 29.52 216 ASN A C 1
ATOM 1722 O O . ASN A 1 216 ? 42.094 -39.344 -4.523 1 29.52 216 ASN A O 1
ATOM 1726 N N . ASN A 1 217 ? 43.531 -40.938 -5.277 1 27.83 217 ASN A N 1
ATOM 1727 C CA . ASN A 1 217 ? 44.781 -40.438 -5.855 1 27.83 217 ASN A CA 1
ATOM 1728 C C . ASN A 1 217 ? 44.5 -39.375 -6.934 1 27.83 217 ASN A C 1
ATOM 1730 O O . ASN A 1 217 ? 45.438 -38.938 -7.617 1 27.83 217 ASN A O 1
ATOM 1734 N N . GLU A 1 218 ? 43.438 -39.562 -7.742 1 27.86 218 GLU A N 1
ATOM 1735 C CA . GLU A 1 218 ? 43.688 -38.938 -9.031 1 27.86 218 GLU A CA 1
ATOM 1736 C C . GLU A 1 218 ? 44.031 -37.469 -8.859 1 27.86 218 GLU A C 1
ATOM 1738 O O . GLU A 1 218 ? 43.75 -36.844 -7.832 1 27.86 218 GLU A O 1
ATOM 1743 N N . SER A 1 219 ? 44.594 -36.781 -9.953 1 29.02 219 SER A N 1
ATOM 1744 C CA . SER A 1 219 ? 45.312 -35.562 -10.312 1 29.02 219 SER A CA 1
ATOM 1745 C C . SER A 1 219 ? 44.625 -34.312 -9.773 1 29.02 219 SER A C 1
ATOM 1747 O O . SER A 1 219 ? 43.375 -34.25 -9.758 1 29.02 219 SER A O 1
ATOM 1749 N N . GLU A 1 220 ? 45.344 -33.562 -8.906 1 27.94 220 GLU A N 1
ATOM 1750 C CA . GLU A 1 220 ? 45.219 -32.281 -8.211 1 27.94 220 GLU A CA 1
ATOM 1751 C C . GLU A 1 220 ? 44.781 -31.172 -9.172 1 27.94 220 GLU A C 1
ATOM 1753 O O . GLU A 1 220 ? 45.562 -30.656 -9.945 1 27.94 220 GLU A O 1
ATOM 1758 N N . LEU A 1 221 ? 43.812 -31.453 -10.148 1 27.98 221 LEU A N 1
ATOM 1759 C CA . LEU A 1 221 ? 43.688 -30.188 -10.875 1 27.98 221 LEU A CA 1
ATOM 1760 C C . LEU A 1 221 ? 43.594 -29.016 -9.922 1 27.98 221 LEU A C 1
ATOM 1762 O O . LEU A 1 221 ? 42.781 -29.016 -8.984 1 27.98 221 LEU A O 1
ATOM 1766 N N . PRO A 1 222 ? 44.719 -28.172 -9.828 1 28.91 222 PRO A N 1
ATOM 1767 C CA . PRO A 1 222 ? 44.875 -26.969 -9.008 1 28.91 222 PRO A CA 1
ATOM 1768 C C . PRO A 1 222 ? 43.688 -26.016 -9.117 1 28.91 222 PRO A C 1
ATOM 1770 O O . PRO A 1 222 ? 43.781 -24.859 -8.719 1 28.91 222 PRO A O 1
ATOM 1773 N N . CYS A 1 223 ? 42.562 -26.453 -9.578 1 26.72 223 CYS A N 1
ATOM 1774 C CA . CYS A 1 223 ? 41.688 -25.281 -9.688 1 26.72 223 CYS A CA 1
ATOM 1775 C C . CYS A 1 223 ? 41.625 -24.516 -8.367 1 26.72 223 CYS A C 1
ATOM 1777 O O . CYS A 1 223 ? 40.781 -24.797 -7.52 1 26.72 223 CYS A O 1
ATOM 1779 N N . SER A 1 224 ? 42.75 -24.438 -7.629 1 28.67 224 SER A N 1
ATOM 1780 C CA . SER A 1 224 ? 42.906 -23.781 -6.328 1 28.67 224 SER A CA 1
ATOM 1781 C C . SER A 1 224 ? 42.312 -22.375 -6.344 1 28.67 224 SER A C 1
ATOM 1783 O O . SER A 1 224 ? 41.812 -21.891 -5.32 1 28.67 224 SER A O 1
ATOM 1785 N N . GLY A 1 225 ? 42.938 -21.484 -7.199 1 29.42 225 GLY A N 1
ATOM 1786 C CA . GLY A 1 225 ? 43.062 -20.062 -6.871 1 29.42 225 GLY A CA 1
ATOM 1787 C C . GLY A 1 225 ? 41.719 -19.344 -6.883 1 29.42 225 GLY A C 1
ATOM 1788 O O . GLY A 1 225 ? 41.656 -18.125 -7.078 1 29.42 225 GLY A O 1
ATOM 1789 N N . VAL A 1 226 ? 40.781 -19.953 -7.371 1 29.36 226 VAL A N 1
ATOM 1790 C CA . VAL A 1 226 ? 39.656 -19.094 -7.746 1 29.36 226 VAL A CA 1
ATOM 1791 C C . VAL A 1 226 ? 39.344 -18.125 -6.609 1 29.36 226 VAL A C 1
ATOM 1793 O O . VAL A 1 226 ? 39.594 -18.422 -5.441 1 29.36 226 VAL A O 1
ATOM 1796 N N . HIS A 1 227 ? 38.875 -16.75 -7.004 1 32.25 227 HIS A N 1
ATOM 1797 C CA . HIS A 1 227 ? 38.438 -15.477 -6.434 1 32.25 227 HIS A CA 1
ATOM 1798 C C . HIS A 1 227 ? 37.469 -15.695 -5.258 1 32.25 227 HIS A C 1
ATOM 1800 O O . HIS A 1 227 ? 36.281 -15.859 -5.453 1 32.25 227 HIS A O 1
ATOM 1806 N N . SER A 1 228 ? 37.688 -16.469 -4.418 1 35.53 228 SER A N 1
ATOM 1807 C CA . SER A 1 228 ? 37.031 -16.609 -3.115 1 35.53 228 SER A CA 1
ATOM 1808 C C . SER A 1 228 ? 36.812 -15.258 -2.461 1 35.53 228 SER A C 1
ATOM 1810 O O . SER A 1 228 ? 36.281 -15.188 -1.352 1 35.53 228 SER A O 1
ATOM 1812 N N . ASP A 1 229 ? 37.688 -14.25 -2.744 1 37.25 229 ASP A N 1
ATOM 1813 C CA . ASP A 1 229 ? 37.656 -12.977 -2.037 1 37.25 229 ASP A CA 1
ATOM 1814 C C . ASP A 1 229 ? 36.312 -12.289 -2.172 1 37.25 229 ASP A C 1
ATOM 1816 O O . ASP A 1 229 ? 35.938 -11.438 -1.357 1 37.25 229 ASP A O 1
ATOM 1820 N N . ILE A 1 230 ? 35.781 -12.141 -3.387 1 39.5 230 ILE A N 1
ATOM 1821 C CA . ILE A 1 230 ? 34.75 -11.18 -3.75 1 39.5 230 ILE A CA 1
ATOM 1822 C C . ILE A 1 230 ? 33.438 -11.594 -3.119 1 39.5 230 ILE A C 1
ATOM 1824 O O . ILE A 1 230 ? 32.562 -10.75 -2.855 1 39.5 230 ILE A O 1
ATOM 1828 N N . SER A 1 231 ? 33.156 -12.844 -3.012 1 47.12 231 SER A N 1
ATOM 1829 C CA . SER A 1 231 ? 31.844 -13.281 -2.537 1 47.12 231 SER A CA 1
ATOM 1830 C C . SER A 1 231 ? 31.625 -12.906 -1.074 1 47.12 231 SER A C 1
ATOM 1832 O O . SER A 1 231 ? 30.5 -12.672 -0.644 1 47.12 231 SER A O 1
ATOM 1834 N N . GLU A 1 232 ? 32.656 -12.875 -0.207 1 49.47 232 GLU A N 1
ATOM 1835 C CA . GLU A 1 232 ? 32.656 -12.898 1.253 1 49.47 232 GLU A CA 1
ATOM 1836 C C . GLU A 1 232 ? 32.125 -11.594 1.823 1 49.47 232 GLU A C 1
ATOM 1838 O O . GLU A 1 232 ? 31.625 -11.562 2.953 1 49.47 232 GLU A O 1
ATOM 1843 N N . LYS A 1 233 ? 32.031 -10.594 0.962 1 61.97 233 LYS A N 1
ATOM 1844 C CA . LYS A 1 233 ? 31.766 -9.297 1.577 1 61.97 233 LYS A CA 1
ATOM 1845 C C . LYS A 1 233 ? 30.297 -8.898 1.438 1 61.97 233 LYS A C 1
ATOM 1847 O O . LYS A 1 233 ? 29.891 -7.844 1.921 1 61.97 233 LYS A O 1
ATOM 1852 N N . HIS A 1 234 ? 29.656 -9.867 0.967 1 77.94 234 HIS A N 1
ATOM 1853 C CA . HIS A 1 234 ? 28.266 -9.453 0.755 1 77.94 234 HIS A CA 1
ATOM 1854 C C . HIS A 1 234 ? 27.359 -9.945 1.884 1 77.94 234 HIS A C 1
ATOM 1856 O O . HIS A 1 234 ? 27.453 -11.102 2.295 1 77.94 234 HIS A O 1
ATOM 1862 N N . PHE A 1 235 ? 26.609 -9.133 2.359 1 78.12 235 PHE A N 1
ATOM 1863 C CA . PHE A 1 235 ? 25.703 -9.43 3.459 1 78.12 235 PHE A CA 1
ATOM 1864 C C . PHE A 1 235 ? 24.812 -10.633 3.125 1 78.12 235 PHE A C 1
ATOM 1866 O O . PHE A 1 235 ? 24.578 -11.484 3.98 1 78.12 235 PHE A O 1
ATOM 1873 N N . PHE A 1 236 ? 24.375 -10.75 1.864 1 83.19 236 PHE A N 1
ATOM 1874 C CA . PHE A 1 236 ? 23.469 -11.812 1.457 1 83.19 236 PHE A CA 1
ATOM 1875 C C . PHE A 1 236 ? 24.219 -12.891 0.677 1 83.19 236 PHE A C 1
ATOM 1877 O O . PHE A 1 236 ? 23.594 -13.672 -0.051 1 83.19 236 PHE A O 1
ATOM 1884 N N . GLY A 1 237 ? 25.438 -12.883 0.727 1 79.19 237 GLY A N 1
ATOM 1885 C CA . GLY A 1 237 ? 26.234 -13.906 0.064 1 79.19 237 GLY A CA 1
ATOM 1886 C C . GLY A 1 237 ? 26.469 -13.617 -1.405 1 79.19 237 GLY A C 1
ATOM 1887 O O . GLY A 1 237 ? 27.219 -14.328 -2.07 1 79.19 237 GLY A O 1
ATOM 1888 N N . ALA A 1 238 ? 25.781 -12.703 -1.928 1 84.38 238 ALA A N 1
ATOM 1889 C CA . ALA A 1 238 ? 25.922 -12.234 -3.305 1 84.38 238 ALA A CA 1
ATOM 1890 C C . ALA A 1 238 ? 25.609 -10.75 -3.416 1 84.38 238 ALA A C 1
ATOM 1892 O O . ALA A 1 238 ? 25 -10.164 -2.51 1 84.38 238 ALA A O 1
ATOM 1893 N N . PRO A 1 239 ? 26.094 -10.133 -4.465 1 86.88 239 PRO A N 1
ATOM 1894 C CA . PRO A 1 239 ? 25.703 -8.727 -4.648 1 86.88 239 PRO A CA 1
ATOM 1895 C C . PRO A 1 239 ? 24.203 -8.539 -4.707 1 86.88 239 PRO A C 1
ATOM 1897 O O . PRO A 1 239 ? 23.484 -9.359 -5.305 1 86.88 239 PRO A O 1
ATOM 1900 N N . THR A 1 240 ? 23.75 -7.504 -4.02 1 92.06 240 THR A N 1
ATOM 1901 C CA . THR A 1 240 ? 22.328 -7.195 -4.004 1 92.06 240 THR A CA 1
ATOM 1902 C C . THR A 1 240 ? 22.078 -5.75 -4.426 1 92.06 240 THR A C 1
ATOM 1904 O O . THR A 1 240 ? 22.953 -4.891 -4.242 1 92.06 240 THR A O 1
ATOM 1907 N N . PHE A 1 241 ? 20.906 -5.527 -4.938 1 93.06 241 PHE A N 1
ATOM 1908 C CA . PHE A 1 241 ? 20.547 -4.242 -5.527 1 93.06 241 PHE A CA 1
ATOM 1909 C C . PHE A 1 241 ? 19.125 -3.84 -5.113 1 93.06 241 PHE A C 1
ATOM 1911 O O . PHE A 1 241 ? 18.344 -4.676 -4.66 1 93.06 241 PHE A O 1
ATOM 1918 N N . LEU A 1 242 ? 18.922 -2.525 -5.246 1 95.12 242 LEU A N 1
ATOM 1919 C CA . LEU A 1 242 ? 17.531 -2.082 -5.16 1 95.12 242 LEU A CA 1
ATOM 1920 C C . LEU A 1 242 ? 16.781 -2.373 -6.457 1 95.12 242 LEU A C 1
ATOM 1922 O O . LEU A 1 242 ? 17.344 -2.209 -7.547 1 95.12 242 LEU A O 1
ATOM 1926 N N . THR A 1 243 ? 15.578 -2.75 -6.324 1 95.19 243 THR A N 1
ATOM 1927 C CA . THR A 1 243 ? 14.812 -3.238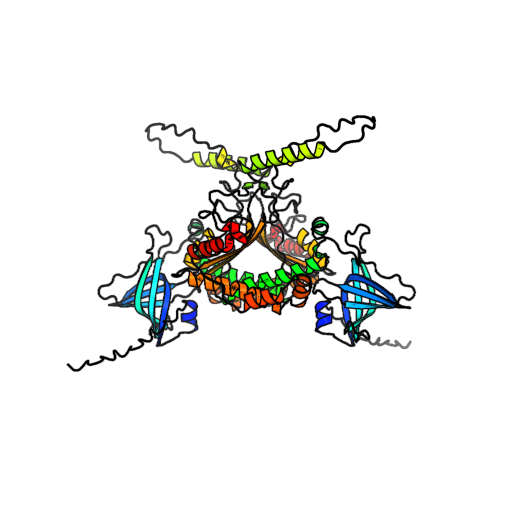 -7.461 1 95.19 243 THR A CA 1
ATOM 1928 C C . THR A 1 243 ? 14.516 -2.105 -8.438 1 95.19 243 THR A C 1
ATOM 1930 O O . THR A 1 243 ? 14.188 -0.992 -8.031 1 95.19 243 THR A O 1
ATOM 1933 N N . VAL A 1 244 ? 14.641 -2.381 -9.711 1 92.75 244 VAL A N 1
ATOM 1934 C CA . VAL A 1 244 ? 14.258 -1.446 -10.766 1 92.75 244 VAL A CA 1
ATOM 1935 C C . VAL A 1 244 ? 12.852 -1.777 -11.258 1 92.75 244 VAL A C 1
ATOM 1937 O O . VAL A 1 244 ? 12.203 -0.957 -11.914 1 92.75 244 VAL A O 1
ATOM 1940 N N . SER A 1 245 ? 12.391 -2.951 -10.992 1 93.38 245 SER A N 1
ATOM 1941 C CA . SER A 1 245 ? 11.062 -3.424 -11.367 1 93.38 245 SER A CA 1
ATOM 1942 C C . SER A 1 245 ? 10.711 -4.719 -10.648 1 93.38 245 SER A C 1
ATOM 1944 O O . SER A 1 245 ? 11.586 -5.547 -10.383 1 93.38 245 SER A O 1
ATOM 1946 N N . GLY A 1 246 ? 9.453 -4.875 -10.305 1 94 246 GLY A N 1
ATOM 1947 C CA . GLY A 1 246 ? 8.984 -6.125 -9.734 1 94 246 GLY A CA 1
ATOM 1948 C C . GLY A 1 246 ? 8.453 -7.098 -10.773 1 94 246 GLY A C 1
ATOM 1949 O O . GLY A 1 246 ? 7.867 -8.125 -10.422 1 94 246 GLY A O 1
ATOM 1950 N N . GLN A 1 247 ? 8.68 -6.887 -12 1 93.81 247 GLN A N 1
ATOM 1951 C CA . GLN A 1 247 ? 8.047 -7.598 -13.102 1 93.81 247 GLN A CA 1
ATOM 1952 C C . GLN A 1 247 ? 8.352 -9.094 -13.047 1 93.81 247 GLN A C 1
ATOM 1954 O O . GLN A 1 247 ? 7.441 -9.922 -13.141 1 93.81 247 GLN A O 1
ATOM 1959 N N . LEU A 1 248 ? 9.633 -9.453 -12.883 1 93.62 248 LEU A N 1
ATOM 1960 C CA . LEU A 1 248 ? 10.008 -10.867 -12.898 1 93.62 248 LEU A CA 1
ATOM 1961 C C . LEU A 1 248 ? 9.352 -11.617 -11.75 1 93.62 248 LEU A C 1
ATOM 1963 O O . LEU A 1 248 ? 8.875 -12.742 -11.922 1 93.62 248 LEU A O 1
ATOM 1967 N N . HIS A 1 249 ? 9.352 -10.992 -10.602 1 95.94 249 HIS A N 1
ATOM 1968 C CA . HIS A 1 249 ? 8.688 -11.602 -9.453 1 95.94 249 HIS A CA 1
ATOM 1969 C C . HIS A 1 249 ? 7.188 -11.734 -9.695 1 95.94 249 HIS A C 1
ATOM 1971 O O . HIS A 1 249 ? 6.594 -12.773 -9.383 1 95.94 249 HIS A O 1
ATOM 1977 N N . LEU A 1 250 ? 6.562 -10.742 -10.242 1 97 250 LEU A N 1
ATOM 1978 C CA . LEU A 1 250 ? 5.129 -10.766 -10.523 1 97 250 LEU A CA 1
ATOM 1979 C C . LEU A 1 250 ? 4.801 -11.844 -11.562 1 97 250 LEU A C 1
ATOM 1981 O O . LEU A 1 250 ? 3.773 -12.516 -11.461 1 97 250 LEU A O 1
ATOM 1985 N N . GLU A 1 251 ? 5.652 -11.977 -12.578 1 96.38 251 GLU A N 1
ATOM 1986 C CA . GLU A 1 251 ? 5.43 -13 -13.594 1 96.38 251 GLU A CA 1
ATOM 1987 C C . GLU A 1 251 ? 5.414 -14.391 -12.977 1 96.38 251 GLU A C 1
ATOM 1989 O O . GLU A 1 251 ? 4.574 -15.227 -13.328 1 96.38 251 GLU A O 1
ATOM 1994 N N . SER A 1 252 ? 6.344 -14.578 -12.117 1 96.19 252 SER A N 1
ATOM 1995 C CA . SER A 1 252 ? 6.391 -15.859 -11.43 1 96.19 252 SER A CA 1
ATOM 1996 C C . SER A 1 252 ? 5.109 -16.109 -10.641 1 96.19 252 SER A C 1
ATOM 1998 O O . SER A 1 252 ? 4.547 -17.203 -10.695 1 96.19 252 SER A O 1
ATOM 2000 N N . ILE A 1 253 ? 4.621 -15.141 -9.953 1 98.31 253 ILE A N 1
ATOM 2001 C CA . ILE A 1 253 ? 3.441 -15.305 -9.109 1 98.31 253 ILE A CA 1
ATOM 2002 C C . ILE A 1 253 ? 2.193 -15.391 -9.984 1 98.31 253 ILE A C 1
ATOM 2004 O O . ILE A 1 253 ? 1.251 -16.125 -9.656 1 98.31 253 ILE A O 1
ATOM 2008 N N . ALA A 1 254 ? 2.166 -14.711 -11.141 1 98.06 254 ALA A N 1
ATOM 2009 C CA . ALA A 1 254 ? 1.033 -14.766 -12.062 1 98.06 254 ALA A CA 1
ATOM 2010 C C . ALA A 1 254 ? 0.807 -16.188 -12.57 1 98.06 254 ALA A C 1
ATOM 2012 O O . ALA A 1 254 ? -0.325 -16.562 -12.875 1 98.06 254 ALA A O 1
ATOM 2013 N N . CYS A 1 255 ? 1.867 -16.953 -12.648 1 96.88 255 CYS A N 1
ATOM 2014 C CA . CYS A 1 255 ? 1.763 -18.328 -13.102 1 96.88 255 CYS A CA 1
ATOM 2015 C C . CYS A 1 255 ? 1.146 -19.219 -12.023 1 96.88 255 CYS A C 1
ATOM 2017 O O . CYS A 1 255 ? 0.973 -20.422 -12.234 1 96.88 255 CYS A O 1
ATOM 2019 N N . ALA A 1 256 ? 0.806 -18.625 -10.922 1 97.19 256 ALA A N 1
ATOM 2020 C CA . ALA A 1 256 ? 0.141 -19.359 -9.852 1 97.19 256 ALA A CA 1
ATOM 2021 C C . ALA A 1 256 ? -1.218 -18.75 -9.523 1 97.19 256 ALA A C 1
ATOM 2023 O O . ALA A 1 256 ? -2.168 -19.453 -9.195 1 97.19 256 ALA A O 1
ATOM 2024 N N . LEU A 1 257 ? -1.289 -17.406 -9.656 1 98.38 257 LEU A N 1
ATOM 2025 C CA . LEU A 1 257 ? -2.471 -16.719 -9.148 1 98.38 257 LEU A CA 1
ATOM 2026 C C . LEU A 1 257 ? -3.207 -16.016 -10.281 1 98.38 257 LEU A C 1
ATOM 2028 O O . LEU A 1 257 ? -4.281 -15.438 -10.07 1 98.38 257 LEU A O 1
ATOM 2032 N N . THR A 1 258 ? -2.684 -16 -11.453 1 98.06 258 THR A N 1
ATOM 2033 C CA . THR A 1 258 ? -3.297 -15.57 -12.703 1 98.06 258 THR A CA 1
ATOM 2034 C C . THR A 1 258 ? -3.342 -14.047 -12.789 1 98.06 258 THR A C 1
ATOM 2036 O O . THR A 1 258 ? -2.848 -13.453 -13.75 1 98.06 258 THR A O 1
ATOM 2039 N N . HIS A 1 259 ? -3.996 -13.32 -11.844 1 98.12 259 HIS A N 1
ATOM 2040 C CA . HIS A 1 259 ? -4.117 -11.867 -11.797 1 98.12 259 HIS A CA 1
ATOM 2041 C C . HIS A 1 259 ? -3.385 -11.297 -10.586 1 98.12 259 HIS A C 1
ATOM 2043 O O . HIS A 1 259 ? -3.857 -11.422 -9.453 1 98.12 259 HIS A O 1
ATOM 2049 N N . VAL A 1 260 ? -2.291 -10.617 -10.828 1 98.81 260 VAL A N 1
ATOM 2050 C CA . VAL A 1 260 ? -1.508 -10.109 -9.711 1 98.81 260 VAL A CA 1
ATOM 2051 C C . VAL A 1 260 ? -1.04 -8.688 -10.016 1 98.81 260 VAL A C 1
ATOM 2053 O O . VAL A 1 260 ? -0.926 -8.297 -11.18 1 98.81 260 VAL A O 1
ATOM 2056 N N . TYR A 1 261 ? -0.813 -7.875 -9 1 98.81 261 TYR A N 1
ATOM 2057 C CA . TYR A 1 261 ? -0.264 -6.535 -9.188 1 98.81 261 TYR A CA 1
ATOM 2058 C C . TYR A 1 261 ? 0.601 -6.137 -7.996 1 98.81 261 TYR A C 1
ATOM 2060 O O . TYR A 1 261 ? 0.536 -6.758 -6.934 1 98.81 261 TYR A O 1
ATOM 2068 N N . ASN A 1 262 ? 1.446 -5.297 -8.211 1 98.69 262 ASN A N 1
ATOM 2069 C CA . ASN A 1 262 ? 2.311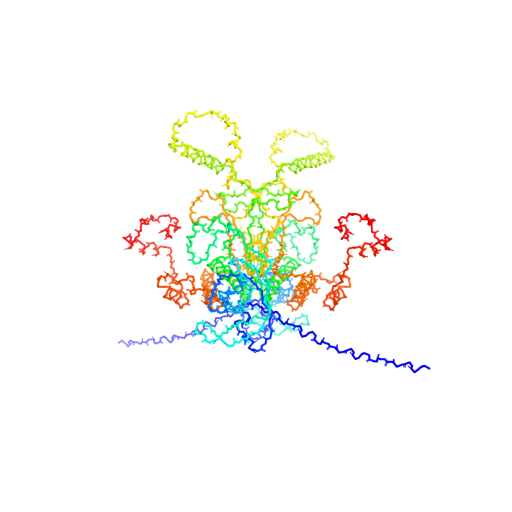 -4.664 -7.219 1 98.69 262 ASN A CA 1
ATOM 2070 C C . ASN A 1 262 ? 2.201 -3.143 -7.273 1 98.69 262 ASN A C 1
ATOM 2072 O O . ASN A 1 262 ? 2.025 -2.564 -8.344 1 98.69 262 ASN A O 1
ATOM 2076 N N . PHE A 1 263 ? 2.152 -2.518 -6.199 1 98.62 263 PHE A N 1
ATOM 2077 C CA . PHE A 1 263 ? 2.189 -1.072 -6.008 1 98.62 263 PHE A CA 1
ATOM 2078 C C . PHE A 1 263 ? 3.197 -0.696 -4.926 1 98.62 263 PHE A C 1
ATOM 2080 O O . PHE A 1 263 ? 2.91 -0.819 -3.734 1 98.62 263 PHE A O 1
ATOM 2087 N N . GLY A 1 264 ? 4.418 -0.239 -5.324 1 97.81 264 GLY A N 1
ATOM 2088 C CA . GLY A 1 264 ? 5.453 0.016 -4.34 1 97.81 264 GLY A CA 1
ATOM 2089 C C . GLY A 1 264 ? 6.633 0.792 -4.898 1 97.81 264 GLY A C 1
ATOM 2090 O O . GLY A 1 264 ? 6.613 1.201 -6.062 1 97.81 264 GLY A O 1
ATOM 2091 N N . PRO A 1 265 ? 7.637 1.037 -4.059 1 97.69 265 PRO A N 1
ATOM 2092 C CA . PRO A 1 265 ? 8.781 1.851 -4.465 1 97.69 265 PRO A CA 1
ATOM 2093 C C . PRO A 1 265 ? 9.688 1.136 -5.465 1 97.69 265 PRO A C 1
ATOM 2095 O O . PRO A 1 265 ? 9.875 -0.08 -5.379 1 97.69 265 PRO A O 1
ATOM 2098 N N . THR A 1 266 ? 10.211 1.856 -6.328 1 95.25 266 THR A N 1
ATOM 2099 C CA . THR A 1 266 ? 11.164 1.439 -7.355 1 95.25 266 THR A CA 1
ATOM 2100 C C . THR A 1 266 ? 12.305 2.443 -7.473 1 95.25 266 THR A C 1
ATOM 2102 O O . THR A 1 266 ? 12.141 3.623 -7.156 1 95.25 266 THR A O 1
ATOM 2105 N N . PHE A 1 267 ? 13.469 1.994 -7.996 1 93.88 267 PHE A N 1
ATOM 2106 C CA . PHE A 1 267 ? 14.672 2.82 -7.906 1 93.88 267 PHE A CA 1
ATOM 2107 C C . PHE A 1 267 ? 15.422 2.824 -9.234 1 93.88 267 PHE A C 1
ATOM 2109 O O . PHE A 1 267 ? 15.508 1.797 -9.906 1 93.88 267 PHE A O 1
ATOM 2116 N N . ARG A 1 268 ? 15.891 3.93 -9.562 1 88.25 268 ARG A N 1
ATOM 2117 C CA . ARG A 1 268 ? 16.75 4.102 -10.727 1 88.25 268 ARG A CA 1
ATOM 2118 C C . ARG A 1 268 ? 17.969 4.965 -10.383 1 88.25 268 ARG A C 1
ATOM 2120 O O . ARG A 1 268 ? 17.812 6.121 -9.977 1 88.25 268 ARG A O 1
ATOM 2127 N N . ALA A 1 269 ? 19.125 4.355 -10.586 1 87.31 269 ALA A N 1
ATOM 2128 C CA . ALA A 1 269 ? 20.359 5.094 -10.312 1 87.31 269 ALA A CA 1
ATOM 2129 C C . ALA A 1 269 ? 20.812 5.859 -11.555 1 87.31 269 ALA A C 1
ATOM 2131 O O . ALA A 1 269 ? 21.922 5.625 -12.062 1 87.31 269 ALA A O 1
ATOM 2132 N N . GLU A 1 270 ? 20.047 6.703 -12.031 1 77.19 270 GLU A N 1
ATOM 2133 C CA . GLU A 1 270 ? 20.422 7.504 -13.188 1 77.19 270 GLU A CA 1
ATOM 2134 C C . GLU A 1 270 ? 21.016 8.844 -12.766 1 77.19 270 GLU A C 1
ATOM 2136 O O . GLU A 1 270 ? 20.453 9.547 -11.93 1 77.19 270 GLU A O 1
ATOM 2141 N N . ALA A 1 271 ? 22.234 9.031 -13.242 1 67.12 271 ALA A N 1
ATOM 2142 C CA . ALA A 1 271 ? 22.938 10.258 -12.883 1 67.12 271 ALA A CA 1
ATOM 2143 C C . ALA A 1 271 ? 22.344 11.469 -13.594 1 67.12 271 ALA A C 1
ATOM 2145 O O . ALA A 1 271 ? 23.016 12.117 -14.398 1 67.12 271 ALA A O 1
ATOM 2146 N N . SER A 1 272 ? 21.188 11.406 -13.836 1 61.12 272 SER A N 1
ATOM 2147 C CA . SER A 1 272 ? 20.594 12.555 -14.508 1 61.12 272 SER A CA 1
ATOM 2148 C C . SER A 1 272 ? 19.844 13.438 -13.516 1 61.12 272 SER A C 1
ATOM 2150 O O . SER A 1 272 ? 19.109 12.938 -12.664 1 61.12 272 SER A O 1
ATOM 2152 N N . ARG A 1 273 ? 20.391 14.633 -13.359 1 60.81 273 ARG A N 1
ATOM 2153 C CA . ARG A 1 273 ? 19.734 15.586 -12.461 1 60.81 273 ARG A CA 1
ATOM 2154 C C . ARG A 1 273 ? 18.734 16.453 -13.211 1 60.81 273 ARG A C 1
ATOM 2156 O O . ARG A 1 273 ? 18.859 17.688 -13.211 1 60.81 273 ARG A O 1
ATOM 2163 N N . THR A 1 274 ? 18.031 15.68 -13.984 1 60.5 274 THR A N 1
ATOM 2164 C CA . THR A 1 274 ? 16.984 16.453 -14.648 1 60.5 274 THR A CA 1
ATOM 2165 C C . THR A 1 274 ? 15.664 16.344 -13.898 1 60.5 274 THR A C 1
ATOM 2167 O O . THR A 1 274 ? 15.516 15.477 -13.031 1 60.5 274 THR A O 1
ATOM 2170 N N . ARG A 1 275 ? 14.836 17.25 -14.102 1 60.38 275 ARG A N 1
ATOM 2171 C CA . ARG A 1 275 ? 13.523 17.297 -13.469 1 60.38 275 ARG A CA 1
ATOM 2172 C C . ARG A 1 275 ? 12.719 16.031 -13.789 1 60.38 275 ARG A C 1
ATOM 2174 O O . ARG A 1 275 ? 11.734 15.734 -13.117 1 60.38 275 ARG A O 1
ATOM 2181 N N . MET A 1 276 ? 13.273 15.305 -14.656 1 61.97 276 MET A N 1
ATOM 2182 C CA . MET A 1 276 ? 12.445 14.203 -15.156 1 61.97 276 MET A CA 1
ATOM 2183 C C . MET A 1 276 ? 12.883 12.883 -14.539 1 61.97 276 MET A C 1
ATOM 2185 O O . MET A 1 276 ? 12.188 11.867 -14.68 1 61.97 276 MET A O 1
ATOM 2189 N N . HIS A 1 277 ? 13.93 13.031 -13.883 1 70.38 277 HIS A N 1
ATOM 2190 C CA . HIS A 1 277 ? 14.438 11.75 -13.398 1 70.38 277 HIS A CA 1
ATOM 2191 C C . HIS A 1 277 ? 14.297 11.641 -11.883 1 70.38 277 HIS A C 1
ATOM 2193 O O . HIS A 1 277 ? 14.68 12.555 -11.156 1 70.38 277 HIS A O 1
ATOM 2199 N N . ALA A 1 278 ? 13.562 10.617 -11.539 1 84 278 ALA A N 1
ATOM 2200 C CA . ALA A 1 278 ? 13.438 10.312 -10.117 1 84 278 ALA A CA 1
ATOM 2201 C C . ALA A 1 278 ? 14.203 9.039 -9.766 1 84 278 ALA A C 1
ATOM 2203 O O . ALA A 1 278 ? 14.109 8.031 -10.469 1 84 278 ALA A O 1
ATOM 2204 N N . SER A 1 279 ? 15.016 9.156 -8.703 1 90.94 279 SER A N 1
ATOM 2205 C CA . SER A 1 279 ? 15.789 7.996 -8.258 1 90.94 279 SER A CA 1
ATOM 2206 C C . SER A 1 279 ? 14.922 7.023 -7.473 1 90.94 279 SER A C 1
ATOM 2208 O O . SER A 1 279 ? 15.258 5.848 -7.336 1 90.94 279 SER A O 1
ATOM 2210 N N . GLU A 1 280 ? 13.922 7.469 -6.879 1 94.81 280 GLU A N 1
ATOM 2211 C CA . GLU A 1 280 ? 12.922 6.695 -6.145 1 94.81 280 GLU A CA 1
ATOM 2212 C C . GLU A 1 280 ? 11.508 7.137 -6.504 1 94.81 280 GLU A C 1
ATOM 2214 O O . GLU A 1 280 ? 11.203 8.328 -6.488 1 94.81 280 GLU A O 1
ATOM 2219 N N . PHE A 1 281 ? 10.656 6.203 -6.879 1 95.12 281 PHE A N 1
ATOM 2220 C CA . PHE A 1 281 ? 9.273 6.547 -7.184 1 95.12 281 PHE A CA 1
ATOM 2221 C C . PHE A 1 281 ? 8.359 5.348 -6.969 1 95.12 281 PHE A C 1
ATOM 2223 O O . PHE A 1 281 ? 8.828 4.223 -6.797 1 95.12 281 PHE A O 1
ATOM 2230 N N . GLN A 1 282 ? 7.059 5.59 -6.844 1 97.19 282 GLN A N 1
ATOM 2231 C CA . GLN A 1 282 ? 6.062 4.531 -6.723 1 97.19 282 GLN A CA 1
ATOM 2232 C C . GLN A 1 282 ? 5.637 4.02 -8.094 1 97.19 282 GLN A C 1
ATOM 2234 O O . GLN A 1 282 ? 5.281 4.809 -8.977 1 97.19 282 GLN A O 1
ATOM 2239 N N . MET A 1 283 ? 5.727 2.748 -8.242 1 97.62 283 MET A N 1
ATOM 2240 C CA . MET A 1 283 ? 5.379 2.123 -9.516 1 97.62 283 MET A CA 1
ATOM 2241 C C . MET A 1 283 ? 4.223 1.145 -9.344 1 97.62 283 MET A C 1
ATOM 2243 O O . MET A 1 283 ? 4.156 0.422 -8.352 1 97.62 283 MET A O 1
ATOM 2247 N N . ILE A 1 284 ? 3.318 1.178 -10.273 1 98.25 284 ILE A N 1
ATOM 2248 C CA . ILE A 1 284 ? 2.238 0.202 -10.375 1 98.25 284 ILE A CA 1
ATOM 2249 C C . ILE A 1 284 ? 2.535 -0.781 -11.5 1 98.25 284 ILE A C 1
ATOM 2251 O O . ILE A 1 284 ? 2.768 -0.373 -12.641 1 98.25 284 ILE A O 1
ATOM 2255 N N . GLU A 1 285 ? 2.59 -2.037 -11.18 1 97.88 285 GLU A N 1
ATOM 2256 C CA . GLU A 1 285 ? 2.801 -3.104 -12.156 1 97.88 285 GLU A CA 1
ATOM 2257 C C . GLU A 1 285 ? 1.754 -4.203 -12.008 1 97.88 285 GLU A C 1
ATOM 2259 O O . GLU A 1 285 ? 1.342 -4.527 -10.891 1 97.88 285 GLU A O 1
ATOM 2264 N N . ALA A 1 286 ? 1.352 -4.766 -13.094 1 98.12 286 ALA A N 1
ATOM 2265 C CA . ALA A 1 286 ? 0.402 -5.871 -13.086 1 98.12 286 ALA A CA 1
ATOM 2266 C C . ALA A 1 286 ? 0.786 -6.934 -14.117 1 98.12 286 ALA A C 1
ATOM 2268 O O . ALA A 1 286 ? 1.367 -6.617 -15.156 1 98.12 286 ALA A O 1
ATOM 2269 N N . GLU A 1 287 ? 0.57 -8.164 -13.773 1 97.88 287 GLU A N 1
ATOM 2270 C CA . GLU A 1 287 ? 0.752 -9.312 -14.664 1 97.88 287 GLU A CA 1
ATOM 2271 C C . GLU A 1 287 ? -0.502 -10.18 -14.711 1 97.88 287 GLU A C 1
ATOM 2273 O O . GLU A 1 287 ? -1.144 -10.406 -13.68 1 97.88 287 GLU A O 1
ATOM 2278 N N . ILE A 1 288 ? -0.853 -10.641 -15.883 1 97.44 288 ILE A N 1
ATOM 2279 C CA . ILE A 1 288 ? -2.023 -11.484 -16.094 1 97.44 288 ILE A CA 1
ATOM 2280 C C . ILE A 1 288 ? -1.632 -12.711 -16.906 1 97.44 288 ILE A C 1
ATOM 2282 O O . ILE A 1 288 ? -1.018 -12.594 -17.969 1 97.44 288 ILE A O 1
ATOM 2286 N N . ALA A 1 289 ? -1.996 -13.852 -16.406 1 96.94 289 ALA A N 1
ATOM 2287 C CA . ALA A 1 289 ? -1.812 -15.086 -17.156 1 96.94 289 ALA A CA 1
ATOM 2288 C C . ALA A 1 289 ? -2.975 -15.32 -18.125 1 96.94 289 ALA A C 1
ATOM 2290 O O . ALA A 1 289 ? -4.078 -14.812 -17.906 1 96.94 289 ALA A O 1
ATOM 2291 N N . PHE A 1 290 ? -2.713 -15.953 -19.25 1 95.75 290 PHE A N 1
ATOM 2292 C CA . PHE A 1 290 ? -3.688 -16.5 -20.188 1 95.75 290 PHE A CA 1
ATOM 2293 C C . PHE A 1 290 ? -4.258 -15.406 -21.078 1 95.75 290 PHE A C 1
ATOM 2295 O O . PHE A 1 290 ? -5.387 -15.516 -21.562 1 95.75 290 PHE A O 1
ATOM 2302 N N . ILE A 1 291 ? -3.57 -14.344 -21.125 1 93.19 291 ILE A N 1
ATOM 2303 C CA . ILE A 1 291 ? -3.969 -13.312 -22.078 1 93.19 291 ILE A CA 1
ATOM 2304 C C . ILE A 1 291 ? -3.395 -13.641 -23.453 1 93.19 291 ILE A C 1
ATOM 2306 O O . ILE A 1 291 ? -2.223 -14.008 -23.578 1 93.19 291 ILE A O 1
ATOM 2310 N N . GLU A 1 292 ? -4.23 -13.469 -24.5 1 91 292 GLU A N 1
ATOM 2311 C CA . GLU A 1 292 ? -3.783 -13.828 -25.844 1 91 292 GLU A CA 1
ATOM 2312 C C . GLU A 1 292 ? -3.633 -12.586 -26.719 1 91 292 GLU A C 1
ATOM 2314 O O . GLU A 1 292 ? -2.932 -12.625 -27.734 1 91 292 GLU A O 1
ATOM 2319 N N . LYS A 1 293 ? -4.309 -11.562 -26.344 1 92.44 293 LYS A N 1
ATOM 2320 C CA . LYS A 1 293 ? -4.289 -10.344 -27.141 1 92.44 293 LYS A CA 1
ATOM 2321 C C . LYS A 1 293 ? -3.852 -9.141 -26.312 1 92.44 293 LYS A C 1
ATOM 2323 O O . LYS A 1 293 ? -4.312 -8.961 -25.188 1 92.44 293 LYS A O 1
ATOM 2328 N N . VAL A 1 294 ? -3.025 -8.336 -26.906 1 93.06 294 VAL A N 1
ATOM 2329 C CA . VAL A 1 294 ? -2.5 -7.16 -26.219 1 93.06 294 VAL A CA 1
ATOM 2330 C C . VAL A 1 294 ? -3.635 -6.188 -25.906 1 93.06 294 VAL A C 1
ATOM 2332 O O . VAL A 1 294 ? -3.572 -5.438 -24.938 1 93.06 294 VAL A O 1
ATOM 2335 N N . GLU A 1 295 ? -4.684 -6.203 -26.672 1 93 295 GLU A N 1
ATOM 2336 C CA . GLU A 1 295 ? -5.828 -5.312 -26.5 1 93 295 GLU A CA 1
ATOM 2337 C C . GLU A 1 295 ? -6.461 -5.484 -25.109 1 93 295 GLU A C 1
ATOM 2339 O O . GLU A 1 295 ? -6.984 -4.523 -24.547 1 93 295 GLU A O 1
ATOM 2344 N N . GLU A 1 296 ? -6.422 -6.684 -24.625 1 92.44 296 GLU A N 1
ATOM 2345 C CA . GLU A 1 296 ? -6.973 -6.938 -23.297 1 92.44 296 GLU A CA 1
ATOM 2346 C C . GLU A 1 296 ? -6.184 -6.199 -22.219 1 92.44 296 GLU A C 1
ATOM 2348 O O . GLU A 1 296 ? -6.766 -5.629 -21.297 1 92.44 296 GLU A O 1
ATOM 2353 N N . LEU A 1 297 ? -4.887 -6.176 -22.344 1 93.88 297 LEU A N 1
ATOM 2354 C CA . LEU A 1 297 ? -4.031 -5.453 -21.406 1 93.88 297 LEU A CA 1
ATOM 2355 C C . LEU A 1 297 ? -4.246 -3.949 -21.531 1 93.88 297 LEU A C 1
ATOM 2357 O O . LEU A 1 297 ? -4.316 -3.248 -20.516 1 93.88 297 LEU A O 1
ATOM 2361 N N . LEU A 1 298 ? -4.328 -3.49 -22.766 1 95.06 298 LEU A N 1
ATOM 2362 C CA . LEU A 1 298 ? -4.527 -2.064 -23 1 95.06 298 LEU A CA 1
ATOM 2363 C C . LEU A 1 298 ? -5.848 -1.594 -22.406 1 95.06 298 LEU A C 1
ATOM 2365 O O . LEU A 1 298 ? -5.934 -0.483 -21.875 1 95.06 298 LEU A O 1
ATOM 2369 N N . LYS A 1 299 ? -6.805 -2.426 -22.531 1 95.38 299 LYS A N 1
ATOM 2370 C CA . LYS A 1 299 ? -8.102 -2.096 -21.953 1 95.38 299 LYS A CA 1
ATOM 2371 C C . LYS A 1 299 ? -8.016 -1.964 -20.438 1 95.38 299 LYS A C 1
ATOM 2373 O O . LYS A 1 299 ? -8.617 -1.063 -19.844 1 95.38 299 LYS A O 1
ATOM 2378 N N . ILE A 1 300 ? -7.305 -2.842 -19.828 1 95.75 300 ILE A N 1
ATOM 2379 C CA . ILE A 1 300 ? -7.137 -2.809 -18.375 1 95.75 300 ILE A CA 1
ATOM 2380 C C . ILE A 1 300 ? -6.43 -1.521 -17.969 1 95.75 300 ILE A C 1
ATOM 2382 O O . ILE A 1 300 ? -6.84 -0.854 -17.016 1 95.75 300 ILE A O 1
ATOM 2386 N N . VAL A 1 301 ? -5.371 -1.12 -18.625 1 96.75 301 VAL A N 1
ATOM 2387 C CA . VAL A 1 301 ? -4.605 0.086 -18.328 1 96.75 301 VAL A CA 1
ATOM 2388 C C . VAL A 1 301 ? -5.5 1.315 -18.484 1 96.75 301 VAL A C 1
ATOM 2390 O O . VAL A 1 301 ? -5.531 2.178 -17.594 1 96.75 301 VAL A O 1
ATOM 2393 N N . GLU A 1 302 ? -6.223 1.374 -19.625 1 97.25 302 GLU A N 1
ATOM 2394 C CA . GLU A 1 302 ? -7.121 2.494 -19.875 1 97.25 302 GLU A CA 1
ATOM 2395 C C . GLU A 1 302 ? -8.18 2.607 -18.781 1 97.25 302 GLU A C 1
ATOM 2397 O O . GLU A 1 302 ? -8.422 3.693 -18.25 1 97.25 302 GLU A O 1
ATOM 2402 N N . THR A 1 303 ? -8.773 1.499 -18.5 1 97.75 303 THR A N 1
ATOM 2403 C CA . THR A 1 303 ? -9.82 1.494 -17.484 1 97.75 303 THR A CA 1
ATOM 2404 C C . THR A 1 303 ? -9.266 1.909 -16.125 1 97.75 303 THR A C 1
ATOM 2406 O O . THR A 1 303 ? -9.906 2.664 -15.391 1 97.75 303 THR A O 1
ATOM 2409 N N . CYS A 1 304 ? -8.102 1.412 -15.781 1 98.12 304 CYS A N 1
ATOM 2410 C CA . CYS A 1 304 ? -7.457 1.771 -14.523 1 98.12 304 CYS A CA 1
ATOM 2411 C C . CYS A 1 304 ? -7.254 3.279 -14.422 1 98.12 304 CYS A C 1
ATOM 2413 O O . CYS A 1 304 ? -7.676 3.904 -13.445 1 98.12 304 CYS A O 1
ATOM 2415 N N . LEU A 1 305 ? -6.652 3.887 -15.422 1 97.94 305 LEU A N 1
ATOM 2416 C CA . LEU A 1 305 ? -6.344 5.312 -15.414 1 97.94 305 LEU A CA 1
ATOM 2417 C C . LEU A 1 305 ? -7.621 6.145 -15.336 1 97.94 305 LEU A C 1
ATOM 2419 O O . LEU A 1 305 ? -7.684 7.133 -14.602 1 97.94 305 LEU A O 1
ATOM 2423 N N . LYS A 1 306 ? -8.625 5.762 -16.062 1 97.75 306 LYS A N 1
ATOM 2424 C CA . LYS A 1 306 ? -9.891 6.488 -16.062 1 97.75 306 LYS A CA 1
ATOM 2425 C C . LYS A 1 306 ? -10.586 6.383 -14.711 1 97.75 306 LYS A C 1
ATOM 2427 O O . LYS A 1 306 ? -11.078 7.383 -14.18 1 97.75 306 LYS A O 1
ATOM 2432 N N . LYS A 1 307 ? -10.609 5.172 -14.148 1 97.94 307 LYS A N 1
ATOM 2433 C CA . LYS A 1 307 ? -11.266 4.973 -12.859 1 97.94 307 LYS A CA 1
ATOM 2434 C C . LYS A 1 307 ? -10.547 5.742 -11.75 1 97.94 307 LYS A C 1
ATOM 2436 O O . LYS A 1 307 ? -11.188 6.301 -10.859 1 97.94 307 LYS A O 1
ATOM 2441 N N . VAL A 1 308 ? -9.242 5.742 -11.734 1 98 308 VAL A N 1
ATOM 2442 C CA . VAL A 1 308 ? -8.461 6.48 -10.75 1 98 308 VAL A CA 1
ATOM 2443 C C . VAL A 1 308 ? -8.734 7.977 -10.891 1 98 308 VAL A C 1
ATOM 2445 O O . VAL A 1 308 ? -8.977 8.664 -9.891 1 98 308 VAL A O 1
ATOM 2448 N N . THR A 1 309 ? -8.727 8.445 -12.125 1 97.12 309 THR A N 1
ATOM 2449 C CA . THR A 1 309 ? -8.984 9.859 -12.383 1 97.12 309 THR A CA 1
ATOM 2450 C C . THR A 1 309 ? -10.391 10.242 -11.914 1 97.12 309 THR A C 1
ATOM 2452 O O . THR A 1 309 ? -10.562 11.258 -11.234 1 97.12 309 THR A O 1
ATOM 2455 N N . ASP A 1 310 ? -11.344 9.43 -12.242 1 96.56 310 ASP A N 1
ATOM 2456 C CA . ASP A 1 310 ? -12.719 9.68 -11.82 1 96.56 310 ASP A CA 1
ATOM 2457 C C . ASP A 1 310 ? -12.828 9.719 -10.297 1 96.56 310 ASP A C 1
ATOM 2459 O O . ASP A 1 310 ? -13.523 10.578 -9.75 1 96.56 310 ASP A O 1
ATOM 2463 N N . SER A 1 311 ? -12.18 8.836 -9.68 1 97.69 311 SER A N 1
ATOM 2464 C CA . SER A 1 311 ? -12.219 8.766 -8.219 1 97.69 311 SER A CA 1
ATOM 2465 C C . SER A 1 311 ? -11.633 10.031 -7.598 1 97.69 311 SER A C 1
ATOM 2467 O O . SER A 1 311 ? -12.188 10.57 -6.633 1 97.69 311 SER A O 1
ATOM 2469 N N . ILE A 1 312 ? -10.516 10.492 -8.109 1 97.19 312 ILE A N 1
ATOM 2470 C CA . ILE A 1 312 ? -9.891 11.711 -7.613 1 97.19 312 ILE A CA 1
ATOM 2471 C C . ILE A 1 312 ? -10.844 12.891 -7.773 1 97.19 312 ILE A C 1
ATOM 2473 O O . ILE A 1 312 ? -11.031 13.68 -6.848 1 97.19 312 ILE A O 1
ATOM 2477 N N . MET A 1 313 ? -11.461 12.984 -8.922 1 95.75 313 MET A N 1
ATOM 2478 C CA . MET A 1 313 ? -12.367 14.094 -9.211 1 95.75 313 MET A CA 1
ATOM 2479 C C . MET A 1 313 ? -13.578 14.055 -8.281 1 95.75 313 MET A C 1
ATOM 2481 O O . MET A 1 313 ? -14.102 15.102 -7.891 1 95.75 313 MET A O 1
ATOM 2485 N N . GLU A 1 314 ? -14 12.891 -7.977 1 96.31 314 GLU A N 1
ATOM 2486 C CA . GLU A 1 314 ? -15.18 12.703 -7.133 1 96.31 314 GLU A CA 1
ATOM 2487 C C . GLU A 1 314 ? -14.852 12.992 -5.668 1 96.31 314 GLU A C 1
ATOM 2489 O O . GLU A 1 314 ? -15.672 13.578 -4.953 1 96.31 314 GLU A O 1
ATOM 2494 N N . ASN A 1 315 ? -13.711 12.656 -5.199 1 96.56 315 ASN A N 1
ATOM 2495 C CA . ASN A 1 315 ? -13.43 12.641 -3.768 1 96.56 315 ASN A CA 1
ATOM 2496 C C . ASN A 1 315 ? -12.578 13.844 -3.355 1 96.56 315 ASN A C 1
ATOM 2498 O O . ASN A 1 315 ? -12.492 14.172 -2.17 1 96.56 315 ASN A O 1
ATOM 2502 N N . CYS A 1 316 ? -11.898 14.453 -4.324 1 96.88 316 CYS A N 1
ATOM 2503 C CA . CYS A 1 316 ? -11.047 15.602 -4.016 1 96.88 316 CYS A CA 1
ATOM 2504 C C . CYS A 1 316 ? -11.359 16.766 -4.945 1 96.88 316 CYS A C 1
ATOM 2506 O O . CYS A 1 316 ? -10.445 17.375 -5.508 1 96.88 316 CYS A O 1
ATOM 2508 N N . PRO A 1 317 ? -12.602 17.109 -5.172 1 95.69 317 PRO A N 1
ATOM 2509 C CA . PRO A 1 317 ? -12.906 18.172 -6.141 1 95.69 317 PRO A CA 1
ATOM 2510 C C . PRO A 1 317 ? -12.297 19.516 -5.758 1 95.69 317 PRO A C 1
ATOM 2512 O O . PRO A 1 317 ? -11.781 20.234 -6.621 1 95.69 317 PRO A O 1
ATOM 2515 N N . GLU A 1 318 ? -12.359 19.859 -4.484 1 95.44 318 GLU A N 1
ATOM 2516 C CA . GLU A 1 318 ? -11.852 21.156 -4.039 1 95.44 318 GLU A CA 1
ATOM 2517 C C . GLU A 1 318 ? -10.344 21.25 -4.203 1 95.44 318 GLU A C 1
ATOM 2519 O O . GLU A 1 318 ? -9.82 22.281 -4.637 1 95.44 318 GLU A O 1
ATOM 2524 N N . GLU A 1 319 ? -9.664 20.188 -3.814 1 97 319 GLU A N 1
ATOM 2525 C CA . GLU A 1 319 ? -8.211 20.156 -3.975 1 97 319 GLU A CA 1
ATOM 2526 C C . GLU A 1 319 ? -7.816 20.25 -5.445 1 97 319 GLU A C 1
ATOM 2528 O O . GLU A 1 319 ? -6.879 20.969 -5.793 1 97 319 GLU A O 1
ATOM 2533 N N . VAL A 1 320 ? -8.508 19.516 -6.289 1 96.19 320 VAL A N 1
ATOM 2534 C CA . VAL A 1 320 ? -8.203 19.531 -7.715 1 96.19 320 VAL A CA 1
ATOM 2535 C C . VAL A 1 320 ? -8.414 20.922 -8.289 1 96.19 320 VAL A C 1
ATOM 2537 O O . VAL A 1 320 ? -7.543 21.469 -8.969 1 96.19 320 VAL A O 1
ATOM 2540 N N . ASP A 1 321 ? -9.531 21.547 -7.984 1 95.62 321 ASP A N 1
ATOM 2541 C CA . ASP A 1 321 ? -9.828 22.891 -8.445 1 95.62 321 ASP A CA 1
ATOM 2542 C C . ASP A 1 321 ? -8.734 23.875 -8.008 1 95.62 321 ASP A C 1
ATOM 2544 O O . ASP A 1 321 ? -8.32 24.734 -8.781 1 95.62 321 ASP A O 1
ATOM 2548 N N . PHE A 1 322 ? -8.359 23.719 -6.832 1 95.88 322 PHE A N 1
ATOM 2549 C CA . PHE A 1 322 ? -7.332 24.578 -6.266 1 95.88 322 PHE A CA 1
ATOM 2550 C C . PHE A 1 322 ? -6.016 24.422 -7.016 1 95.88 322 PHE A C 1
ATOM 2552 O O . PHE A 1 322 ? -5.359 25.406 -7.352 1 95.88 322 PHE A O 1
ATOM 2559 N N . ILE A 1 323 ? -5.609 23.188 -7.301 1 94.44 323 ILE A N 1
ATOM 2560 C CA . ILE A 1 323 ? -4.312 22.875 -7.895 1 94.44 323 ILE A CA 1
ATOM 2561 C C . ILE A 1 323 ? -4.309 23.297 -9.367 1 94.44 323 ILE A C 1
ATOM 2563 O O . ILE A 1 323 ? -3.291 23.781 -9.875 1 94.44 323 ILE A O 1
ATOM 2567 N N . VAL A 1 324 ? -5.422 23.188 -10.055 1 93.56 324 VAL A N 1
ATOM 2568 C CA . VAL A 1 324 ? -5.426 23.375 -11.508 1 93.56 324 VAL A CA 1
ATOM 2569 C C . VAL A 1 324 ? -5.941 24.766 -11.852 1 93.56 324 VAL A C 1
ATOM 2571 O O . VAL A 1 324 ? -6.18 25.078 -13.023 1 93.56 324 VAL A O 1
ATOM 2574 N N . LYS A 1 325 ? -6.129 25.547 -10.891 1 90 325 LYS A N 1
ATOM 2575 C CA . LYS A 1 325 ? -6.754 26.859 -11.062 1 90 325 LYS A CA 1
ATOM 2576 C C . LYS A 1 325 ? -6.082 27.641 -12.188 1 90 325 LYS A C 1
ATOM 2578 O O . LYS A 1 325 ? -6.754 28.328 -12.961 1 90 325 LYS A O 1
ATOM 2583 N N . ASP A 1 326 ? -4.777 27.469 -12.32 1 88.62 326 ASP A N 1
ATOM 2584 C CA . ASP A 1 326 ? -4.051 28.25 -13.312 1 88.62 326 ASP A CA 1
ATOM 2585 C C . ASP A 1 326 ? -3.711 27.422 -14.547 1 88.62 326 ASP A C 1
ATOM 2587 O O . ASP A 1 326 ? -2.941 27.844 -15.406 1 88.62 326 ASP A O 1
ATOM 2591 N N . VAL A 1 327 ? -4.211 26.25 -14.602 1 90.06 327 VAL A N 1
ATOM 2592 C CA . VAL A 1 327 ? -3.914 25.375 -15.734 1 90.06 327 VAL A CA 1
ATOM 2593 C C . VAL A 1 327 ? -4.93 25.625 -16.859 1 90.06 327 VAL A C 1
ATOM 2595 O O . VAL A 1 327 ? -6.125 25.375 -16.672 1 90.06 327 VAL A O 1
ATOM 2598 N N . LYS A 1 328 ? -4.438 26.031 -17.969 1 89.81 328 LYS A N 1
ATOM 2599 C CA . LYS A 1 328 ? -5.293 26.344 -19.109 1 89.81 328 LYS A CA 1
ATOM 2600 C C . LYS A 1 328 ? -5.902 25.062 -19.688 1 89.81 328 LYS A C 1
ATOM 2602 O O . LYS A 1 328 ? -5.23 24.047 -19.797 1 89.81 328 LYS A O 1
ATOM 2607 N N . ASN A 1 329 ? -7.18 25.141 -20.031 1 90.19 329 ASN A N 1
ATOM 2608 C CA . ASN A 1 329 ? -7.922 24.094 -20.734 1 90.19 329 ASN A CA 1
ATOM 2609 C C . ASN A 1 329 ? -7.957 22.797 -19.953 1 90.19 329 ASN A C 1
ATOM 2611 O O . ASN A 1 329 ? -7.984 21.719 -20.531 1 90.19 329 ASN A O 1
ATOM 2615 N N . TYR A 1 330 ? -7.848 22.891 -18.672 1 90.38 330 TYR A N 1
ATOM 2616 C CA . TYR A 1 330 ? -7.859 21.719 -17.812 1 90.38 330 TYR A CA 1
ATOM 2617 C C . TYR A 1 330 ? -9.156 20.938 -17.984 1 90.38 330 TYR A C 1
ATOM 2619 O O . TYR A 1 330 ? -9.133 19.703 -18.141 1 90.38 330 TYR A O 1
ATOM 2627 N N . ASP A 1 331 ? -10.266 21.625 -18 1 89.06 331 ASP A N 1
ATOM 2628 C CA . ASP A 1 331 ? -11.57 20.984 -18.078 1 89.06 331 ASP A CA 1
ATOM 2629 C C . ASP A 1 331 ? -11.703 20.172 -19.359 1 89.06 331 ASP A C 1
ATOM 2631 O O . ASP A 1 331 ? -12.258 19.078 -19.359 1 89.06 331 ASP A O 1
ATOM 2635 N N . HIS A 1 332 ? -11.242 20.734 -20.359 1 90.62 332 HIS A N 1
ATOM 2636 C CA . HIS A 1 332 ? -11.281 20.062 -21.656 1 90.62 332 HIS A CA 1
ATOM 2637 C C . HIS A 1 332 ? -10.438 18.797 -21.641 1 90.62 332 HIS A C 1
ATOM 2639 O O . HIS A 1 332 ? -10.875 17.75 -22.125 1 90.62 332 HIS A O 1
ATOM 2645 N N . TYR A 1 333 ? -9.297 18.906 -21.062 1 90.25 333 TYR A N 1
ATOM 2646 C CA . TYR A 1 333 ? -8.383 17.781 -21.031 1 90.25 333 TYR A CA 1
ATOM 2647 C C . TYR A 1 333 ? -8.953 16.625 -20.203 1 90.25 333 TYR A C 1
ATOM 2649 O O . TYR A 1 333 ? -8.938 15.477 -20.625 1 90.25 333 TYR A O 1
ATOM 2657 N N . ILE A 1 334 ? -9.477 16.969 -19.062 1 91.56 334 ILE A N 1
ATOM 2658 C CA . ILE A 1 334 ? -9.969 15.945 -18.156 1 91.56 334 ILE A CA 1
ATOM 2659 C C . ILE A 1 334 ? -11.227 15.305 -18.734 1 91.56 334 ILE A C 1
ATOM 2661 O O . ILE A 1 334 ? -11.43 14.094 -18.625 1 91.56 334 ILE A O 1
ATOM 2665 N N . LYS A 1 335 ? -12.109 16.094 -19.344 1 89.94 335 LYS A N 1
ATOM 2666 C CA . LYS A 1 335 ? -13.312 15.57 -19.984 1 89.94 335 LYS A CA 1
ATOM 2667 C C . LYS A 1 335 ? -12.961 14.609 -21.109 1 89.94 335 LYS A C 1
ATOM 2669 O O . LYS A 1 335 ? -13.547 13.531 -21.219 1 89.94 335 LYS A O 1
ATOM 2674 N N . ASN A 1 336 ? -12.047 14.977 -21.906 1 92.19 336 ASN A N 1
ATOM 2675 C CA . ASN A 1 336 ? -11.602 14.125 -23.016 1 92.19 336 ASN A CA 1
ATOM 2676 C C . ASN A 1 336 ? -10.953 12.844 -22.5 1 92.19 336 ASN A C 1
ATOM 2678 O O . ASN A 1 336 ? -11.188 11.766 -23.047 1 92.19 336 ASN A O 1
ATOM 2682 N N . PHE A 1 337 ? -10.18 13 -21.516 1 93.62 337 PHE A N 1
ATOM 2683 C CA . PHE A 1 337 ? -9.5 11.852 -20.938 1 93.62 337 PHE A CA 1
ATOM 2684 C C . PHE A 1 337 ? -10.5 10.82 -20.438 1 93.62 337 PHE A C 1
ATOM 2686 O O . PHE A 1 337 ? -10.336 9.625 -20.672 1 93.62 337 PHE A O 1
ATOM 2693 N N . SER A 1 338 ? -11.531 11.266 -19.812 1 91.31 338 SER A N 1
ATOM 2694 C CA . SER A 1 338 ? -12.492 10.391 -19.172 1 91.31 338 SER A CA 1
ATOM 2695 C C . SER A 1 338 ? -13.508 9.844 -20.172 1 91.31 338 SER A C 1
ATOM 2697 O O . SER A 1 338 ? -14 8.727 -20.016 1 91.31 338 SER A O 1
ATOM 2699 N N . SER A 1 339 ? -13.836 10.562 -21.188 1 92.5 339 SER A N 1
ATOM 2700 C CA . SER A 1 339 ? -14.977 10.195 -22.031 1 92.5 339 SER A CA 1
ATOM 2701 C C . SER A 1 339 ? -14.523 9.531 -23.328 1 92.5 339 SER A C 1
ATOM 2703 O O . SER A 1 339 ? -15.266 8.742 -23.906 1 92.5 339 SER A O 1
ATOM 2705 N N . LYS A 1 340 ? -13.359 9.859 -23.781 1 94.62 340 LYS A N 1
ATOM 2706 C CA . LYS A 1 340 ? -12.914 9.32 -25.062 1 94.62 340 LYS A CA 1
ATOM 2707 C C . LYS A 1 340 ? -12.016 8.102 -24.859 1 94.62 340 LYS A C 1
ATOM 2709 O O . LYS A 1 340 ? -11.242 8.047 -23.906 1 94.62 340 LYS A O 1
ATOM 2714 N N . PRO A 1 341 ? -12.141 7.172 -25.797 1 95.19 341 PRO A N 1
ATOM 2715 C CA . PRO A 1 341 ? -11.203 6.047 -25.734 1 95.19 341 PRO A CA 1
ATOM 2716 C C . PRO A 1 341 ? -9.766 6.461 -26.047 1 95.19 341 PRO A C 1
ATOM 2718 O O . PRO A 1 341 ? -9.547 7.363 -26.859 1 95.19 341 PRO A O 1
ATOM 2721 N N . PHE A 1 342 ? -8.867 5.816 -25.375 1 94.69 342 PHE A N 1
ATOM 2722 C CA . PHE A 1 342 ? -7.465 6.051 -25.688 1 94.69 342 PHE A CA 1
ATOM 2723 C C . PHE A 1 342 ? -7.148 5.598 -27.109 1 94.69 342 PHE A C 1
ATOM 2725 O O . PHE A 1 342 ? -7.59 4.527 -27.531 1 94.69 342 PHE A O 1
ATOM 2732 N N . VAL A 1 343 ? -6.418 6.371 -27.797 1 92.38 343 VAL A N 1
ATOM 2733 C CA . VAL A 1 343 ? -6.023 6.023 -29.156 1 92.38 343 VAL A CA 1
ATOM 2734 C C . VAL A 1 343 ? -5.031 4.863 -29.125 1 92.38 343 VAL A C 1
ATOM 2736 O O . VAL A 1 343 ? -4.094 4.859 -28.328 1 92.38 343 VAL A O 1
ATOM 2739 N N . ARG A 1 344 ? -5.309 3.873 -29.938 1 93.19 344 ARG A N 1
ATOM 2740 C CA . ARG A 1 344 ? -4.418 2.734 -30.125 1 93.19 344 ARG A CA 1
ATOM 2741 C C . ARG A 1 344 ? -3.961 2.635 -31.578 1 93.19 344 ARG A C 1
ATOM 2743 O O . ARG A 1 344 ? -4.781 2.686 -32.5 1 93.19 344 ARG A O 1
ATOM 2750 N N . MET A 1 345 ? -2.635 2.609 -31.781 1 91.88 345 MET A N 1
ATOM 2751 C CA . MET A 1 345 ? -2.129 2.512 -33.156 1 91.88 345 MET A CA 1
ATOM 2752 C C . MET A 1 345 ? -0.77 1.821 -33.188 1 91.88 345 MET A C 1
ATOM 2754 O O . MET A 1 345 ? -0.046 1.825 -32.188 1 91.88 345 MET A O 1
ATOM 2758 N N . PRO A 1 346 ? -0.485 1.132 -34.281 1 90.75 346 PRO A N 1
ATOM 2759 C CA . PRO A 1 346 ? 0.864 0.58 -34.438 1 90.75 346 PRO A CA 1
ATOM 2760 C C . PRO A 1 346 ? 1.947 1.655 -34.406 1 90.75 346 PRO A C 1
ATOM 2762 O O . PRO A 1 346 ? 1.702 2.793 -34.812 1 90.75 346 PRO A O 1
ATOM 2765 N N . TYR A 1 347 ? 3.037 1.249 -33.938 1 87.81 347 TYR A N 1
ATOM 2766 C CA . TYR A 1 347 ? 4.18 2.15 -33.812 1 87.81 347 TYR A CA 1
ATOM 2767 C C . TYR A 1 347 ? 4.461 2.832 -35.156 1 87.81 347 TYR A C 1
ATOM 2769 O O . TYR A 1 347 ? 4.723 4.035 -35.219 1 87.81 347 TYR A O 1
ATOM 2777 N N . LYS A 1 348 ? 4.395 2.059 -36.281 1 87.81 348 LYS A N 1
ATOM 2778 C CA . LYS A 1 348 ? 4.676 2.584 -37.594 1 87.81 348 LYS A CA 1
ATOM 2779 C C . LYS A 1 348 ? 3.725 3.725 -37.969 1 87.81 348 LYS A C 1
ATOM 2781 O O . LYS A 1 348 ? 4.129 4.703 -38.594 1 87.81 348 LYS A O 1
ATOM 2786 N N . ASP A 1 349 ? 2.498 3.586 -37.562 1 90.44 349 ASP A N 1
ATOM 2787 C CA . ASP A 1 349 ? 1.512 4.625 -37.844 1 90.44 349 ASP A CA 1
ATOM 2788 C C . ASP A 1 349 ? 1.805 5.887 -37.031 1 90.44 349 ASP A C 1
ATOM 2790 O O . ASP A 1 349 ? 1.648 7.004 -37.531 1 90.44 349 ASP A O 1
ATOM 2794 N N . ALA A 1 350 ? 2.232 5.711 -35.812 1 88.44 350 ALA A N 1
ATOM 2795 C CA . ALA A 1 350 ? 2.588 6.852 -34.969 1 88.44 350 ALA A CA 1
ATOM 2796 C C . ALA A 1 350 ? 3.75 7.633 -35.562 1 88.44 350 ALA A C 1
ATOM 2798 O O . ALA A 1 350 ? 3.715 8.867 -35.625 1 88.44 350 ALA A O 1
ATOM 2799 N N . ILE A 1 351 ? 4.68 6.953 -35.969 1 85.75 351 ILE A N 1
ATOM 2800 C CA . ILE A 1 351 ? 5.848 7.582 -36.562 1 85.75 351 ILE A CA 1
ATOM 2801 C C . ILE A 1 351 ? 5.43 8.344 -37.812 1 85.75 351 ILE A C 1
ATOM 2803 O O . ILE A 1 351 ? 5.898 9.461 -38.062 1 85.75 351 ILE A O 1
ATOM 2807 N N . SER A 1 352 ? 4.578 7.691 -38.594 1 88.38 352 SER A N 1
ATOM 2808 C CA . SER A 1 352 ? 4.09 8.344 -39.812 1 88.38 352 SER A CA 1
ATOM 2809 C C . SER A 1 352 ? 3.387 9.656 -39.5 1 88.38 352 SER A C 1
ATOM 2811 O O . SER A 1 352 ? 3.594 10.656 -40.188 1 88.38 352 SER A O 1
ATOM 2813 N N . ILE A 1 353 ? 2.623 9.633 -38.531 1 89.25 353 ILE A N 1
ATOM 2814 C CA . ILE A 1 353 ? 1.902 10.836 -38.094 1 89.25 353 ILE A CA 1
ATOM 2815 C C . ILE A 1 353 ? 2.896 11.906 -37.656 1 89.25 353 ILE A C 1
ATOM 2817 O O . ILE A 1 353 ? 2.775 13.07 -38.031 1 89.25 353 ILE A O 1
ATOM 2821 N N . LEU A 1 354 ? 3.879 11.539 -36.844 1 87.12 354 LEU A N 1
ATOM 2822 C CA . LEU A 1 354 ? 4.879 12.477 -36.344 1 87.12 354 LEU A CA 1
ATOM 2823 C C . LEU A 1 354 ? 5.711 13.047 -37.469 1 87.12 354 LEU A C 1
ATOM 2825 O O . LEU A 1 354 ? 6.047 14.234 -37.469 1 87.12 354 LEU A O 1
ATOM 2829 N N . GLN A 1 355 ? 5.988 12.211 -38.438 1 84.81 355 GLN A N 1
ATOM 2830 C CA . GLN A 1 355 ? 6.762 12.648 -39.594 1 84.81 355 GLN A CA 1
ATOM 2831 C C . GLN A 1 355 ? 5.988 13.672 -40.406 1 84.81 355 GLN A C 1
ATOM 2833 O O . GLN A 1 355 ? 6.566 14.641 -40.906 1 84.81 355 GLN A O 1
ATOM 2838 N N . ARG A 1 356 ? 4.773 13.469 -40.5 1 89.5 356 ARG A N 1
ATOM 2839 C CA . ARG A 1 356 ? 3.92 14.375 -41.281 1 89.5 356 ARG A CA 1
ATOM 2840 C C . ARG A 1 356 ? 3.758 15.703 -40.531 1 89.5 356 ARG A C 1
ATOM 2842 O O . ARG A 1 356 ? 3.428 16.719 -41.156 1 89.5 356 ARG A O 1
ATOM 2849 N N . ASN A 1 357 ? 4.023 15.68 -39.25 1 88.56 357 ASN A N 1
ATOM 2850 C CA . ASN A 1 357 ? 3.871 16.906 -38.438 1 88.56 357 ASN A CA 1
ATOM 2851 C C . ASN A 1 357 ? 5.199 17.344 -37.844 1 88.56 357 ASN A C 1
ATOM 2853 O O . ASN A 1 357 ? 5.238 17.859 -36.719 1 88.56 357 ASN A O 1
ATOM 2857 N N . LYS A 1 358 ? 6.219 17.094 -38.469 1 82.56 358 LYS A N 1
ATOM 2858 C CA . LYS A 1 358 ? 7.57 17.344 -37.969 1 82.56 358 LYS A CA 1
ATOM 2859 C C . LYS A 1 358 ? 7.781 18.828 -37.656 1 82.56 358 LYS A C 1
ATOM 2861 O O . LYS A 1 358 ? 8.562 19.172 -36.75 1 82.56 358 LYS A O 1
ATOM 2866 N N . GLU A 1 359 ? 7.094 19.656 -38.281 1 84.12 359 GLU A N 1
ATOM 2867 C CA . GLU A 1 359 ? 7.27 21.094 -38.094 1 84.12 359 GLU A CA 1
ATOM 2868 C C . GLU A 1 359 ? 6.762 21.531 -36.719 1 84.12 359 GLU A C 1
ATOM 2870 O O . GLU A 1 359 ? 7.172 22.562 -36.188 1 84.12 359 GLU A O 1
ATOM 2875 N N . SER A 1 360 ? 5.973 20.672 -36.188 1 84.56 360 SER A N 1
ATOM 2876 C CA . SER A 1 360 ? 5.375 21.016 -34.906 1 84.56 360 SER A CA 1
ATOM 2877 C C . SER A 1 360 ? 6.195 20.453 -33.75 1 84.56 360 SER A C 1
ATOM 2879 O O . SER A 1 360 ? 5.895 20.734 -32.562 1 84.56 360 SER A O 1
ATOM 2881 N N . LEU A 1 361 ? 7.215 19.766 -34.156 1 80.12 361 LEU A N 1
ATOM 2882 C CA . LEU A 1 361 ? 8.008 19.125 -33.094 1 80.12 361 LEU A CA 1
ATOM 2883 C C . LEU A 1 361 ? 9.273 19.922 -32.812 1 80.12 361 LEU A C 1
ATOM 2885 O O . LEU A 1 361 ? 9.859 20.5 -33.719 1 80.12 361 LEU A O 1
ATOM 2889 N N . LYS A 1 362 ? 9.57 19.969 -31.672 1 78.62 362 LYS A N 1
ATOM 2890 C CA . LYS A 1 362 ? 10.797 20.641 -31.281 1 78.62 362 LYS A CA 1
ATOM 2891 C C . LYS A 1 362 ? 12.031 19.828 -31.656 1 78.62 362 LYS A C 1
ATOM 2893 O O . LYS A 1 362 ? 13.078 20.391 -31.984 1 78.62 362 LYS A O 1
ATOM 2898 N N . THR A 1 363 ? 11.906 18.516 -31.562 1 75 363 THR A N 1
ATOM 2899 C CA . THR A 1 363 ? 12.984 17.594 -31.938 1 75 363 THR A CA 1
ATOM 2900 C C . THR A 1 363 ? 12.562 16.688 -33.062 1 75 363 THR A C 1
ATOM 2902 O O . THR A 1 363 ? 11.484 16.094 -33.031 1 75 363 THR A O 1
ATOM 2905 N N . PRO A 1 364 ? 13.445 16.75 -34 1 71.75 364 PRO A N 1
ATOM 2906 C CA . PRO A 1 364 ? 13.094 15.906 -35.156 1 71.75 364 PRO A CA 1
ATOM 2907 C C . PRO A 1 364 ? 13.031 14.43 -34.781 1 71.75 364 PRO A C 1
ATOM 2909 O O . PRO A 1 364 ? 13.766 13.969 -33.906 1 71.75 364 PRO A O 1
ATOM 2912 N N . ILE A 1 365 ? 12.016 13.727 -35.25 1 70.75 365 ILE A N 1
ATOM 2913 C CA . ILE A 1 365 ? 11.836 12.305 -35 1 70.75 365 ILE A CA 1
ATOM 2914 C C . ILE A 1 365 ? 12.852 11.492 -35.781 1 70.75 365 ILE A C 1
ATOM 2916 O O . ILE A 1 365 ? 13.008 11.711 -37 1 70.75 365 ILE A O 1
ATOM 2920 N N . GLU A 1 366 ? 13.812 10.961 -35.062 1 60.28 366 GLU A N 1
ATOM 2921 C CA . GLU A 1 366 ? 14.719 10.07 -35.781 1 60.28 366 GLU A CA 1
ATOM 2922 C C . GLU A 1 366 ? 14.109 8.68 -35.938 1 60.28 366 GLU A C 1
ATOM 2924 O O . GLU A 1 366 ? 13.367 8.219 -35.062 1 60.28 366 GLU A O 1
ATOM 2929 N N . SER A 1 367 ? 13.773 8.219 -37.125 1 56.75 367 SER A N 1
ATOM 2930 C CA . SER A 1 367 ? 13.102 6.984 -37.5 1 56.75 367 SER A CA 1
ATOM 2931 C C . SER A 1 367 ? 13.305 5.895 -36.469 1 56.75 367 SER A C 1
ATOM 2933 O O . SER A 1 367 ? 12.398 5.102 -36.188 1 56.75 367 SER A O 1
ATOM 2935 N N . ALA A 1 368 ? 14.461 5.457 -36.156 1 54.19 368 ALA A N 1
ATOM 2936 C CA . ALA A 1 368 ? 14.812 4.199 -35.5 1 54.19 368 ALA A CA 1
ATOM 2937 C C . ALA A 1 368 ? 14.883 4.375 -34 1 54.19 368 ALA A C 1
ATOM 2939 O O . ALA A 1 368 ? 15.203 3.43 -33.281 1 54.19 368 ALA A O 1
ATOM 2940 N N . GLY A 1 369 ? 14.633 5.574 -33.469 1 52.12 369 GLY A N 1
ATOM 2941 C CA . GLY A 1 369 ? 14.984 5.656 -32.062 1 52.12 369 GLY A CA 1
ATOM 2942 C C . GLY A 1 369 ? 13.812 5.352 -31.141 1 52.12 369 GLY A C 1
ATOM 2943 O O . GLY A 1 369 ? 12.68 5.211 -31.594 1 52.12 369 GLY A O 1
ATOM 2944 N N . ASP A 1 370 ? 14.141 4.863 -29.953 1 52.53 370 ASP A N 1
ATOM 2945 C CA . ASP A 1 370 ? 13.195 4.566 -28.875 1 52.53 370 ASP A CA 1
ATOM 2946 C C . ASP A 1 370 ? 12.211 5.715 -28.688 1 52.53 370 ASP A C 1
ATOM 2948 O O . ASP A 1 370 ? 12.586 6.887 -28.781 1 52.53 370 ASP A O 1
ATOM 2952 N N . LEU A 1 371 ? 10.969 5.531 -29.062 1 53.22 371 LEU A N 1
ATOM 2953 C CA . LEU A 1 371 ? 9.883 6.488 -28.875 1 53.22 371 LEU A CA 1
ATOM 2954 C C . LEU A 1 371 ? 10.062 7.273 -27.578 1 53.22 371 LEU A C 1
ATOM 2956 O O . LEU A 1 371 ? 9.312 8.211 -27.312 1 53.22 371 LEU A O 1
ATOM 2960 N N . PHE A 1 372 ? 10.852 6.926 -26.672 1 49.53 372 PHE A N 1
ATOM 2961 C CA . PHE A 1 372 ? 10.969 7.664 -25.422 1 49.53 372 PHE A CA 1
ATOM 2962 C C . PHE A 1 372 ? 11.086 9.164 -25.688 1 49.53 372 PHE A C 1
ATOM 2964 O O . PHE A 1 372 ? 10.836 9.977 -24.797 1 49.53 372 PHE A O 1
ATOM 2971 N N . ILE A 1 373 ? 11.461 9.555 -26.828 1 42.34 373 ILE A N 1
ATOM 2972 C CA . ILE A 1 373 ? 11.781 10.945 -27.125 1 42.34 373 ILE A CA 1
ATOM 2973 C C . ILE A 1 373 ? 10.484 11.75 -27.281 1 42.34 373 ILE A C 1
ATOM 2975 O O . ILE A 1 373 ? 10.516 12.984 -27.328 1 42.34 373 ILE A O 1
ATOM 2979 N N . LEU A 1 374 ? 9.43 11.117 -27.391 1 43.72 374 LEU A N 1
ATOM 2980 C CA . LEU A 1 374 ? 8.289 11.93 -27.812 1 43.72 374 LEU A CA 1
ATOM 2981 C C . LEU A 1 374 ? 7.824 12.828 -26.672 1 43.72 374 LEU A C 1
ATOM 2983 O O . LEU A 1 374 ? 6.918 13.648 -26.859 1 43.72 374 LEU A O 1
ATOM 2987 N N . VAL A 1 375 ? 8.062 12.438 -25.438 1 41.19 375 VAL A N 1
ATOM 2988 C CA . VAL A 1 375 ? 7.504 13.336 -24.438 1 41.19 375 VAL A CA 1
ATOM 2989 C C . VAL A 1 375 ? 8.297 14.641 -24.406 1 41.19 375 VAL A C 1
ATOM 2991 O O . VAL A 1 375 ? 7.945 15.578 -23.688 1 41.19 375 VAL A O 1
ATOM 2994 N N . SER A 1 376 ? 9.445 14.75 -25 1 34.25 376 SER A N 1
ATOM 2995 C CA . SER A 1 376 ? 10.086 16.062 -24.875 1 34.25 376 SER A CA 1
ATOM 2996 C C . SER A 1 376 ? 9.383 17.094 -25.75 1 34.25 376 SER A C 1
ATOM 2998 O O . SER A 1 376 ? 8.977 16.797 -26.875 1 34.25 376 SER A O 1
ATOM 3000 N N . MET B 1 1 ? -30.281 -16.422 -71.312 1 25.27 1 MET B N 1
ATOM 3001 C CA . MET B 1 1 ? -29.391 -16.906 -70.25 1 25.27 1 MET B CA 1
ATOM 3002 C C . MET B 1 1 ? -29.688 -16.25 -68.938 1 25.27 1 MET B C 1
ATOM 3004 O O . MET B 1 1 ? -29.562 -15.031 -68.812 1 25.27 1 MET B O 1
ATOM 3008 N N . LEU B 1 2 ? -30.531 -16.797 -68 1 25.11 2 LEU B N 1
ATOM 3009 C CA . LEU B 1 2 ? -31.281 -16.391 -66.812 1 25.11 2 LEU B CA 1
ATOM 3010 C C . LEU B 1 2 ? -30.344 -16.203 -65.625 1 25.11 2 LEU B C 1
ATOM 3012 O O . LEU B 1 2 ? -29.609 -17.125 -65.25 1 25.11 2 LEU B O 1
ATOM 3016 N N . ARG B 1 3 ? -29.797 -14.906 -65.312 1 24.89 3 ARG B N 1
ATOM 3017 C CA . ARG B 1 3 ? -28.891 -14.438 -64.25 1 24.89 3 ARG B CA 1
ATOM 3018 C C . ARG B 1 3 ? -29.438 -14.766 -62.844 1 24.89 3 ARG B C 1
ATOM 3020 O O . ARG B 1 3 ? -30.438 -14.188 -62.438 1 24.89 3 ARG B O 1
ATOM 3027 N N . SER B 1 4 ? -29.5 -16.047 -62.438 1 24.36 4 SER B N 1
ATOM 3028 C CA . SER B 1 4 ? -30.031 -16.469 -61.125 1 24.36 4 SER B CA 1
ATOM 3029 C C . SER B 1 4 ? -29.25 -15.867 -59.969 1 24.36 4 SER B C 1
ATOM 3031 O O . SER B 1 4 ? -28.031 -16.047 -59.906 1 24.36 4 SER B O 1
ATOM 3033 N N . SER B 1 5 ? -29.625 -14.641 -59.438 1 28.22 5 SER B N 1
ATOM 3034 C CA . SER B 1 5 ? -29.109 -13.875 -58.312 1 28.22 5 SER B CA 1
ATOM 3035 C C . SER B 1 5 ? -29.141 -14.695 -57.031 1 28.22 5 SER B C 1
ATOM 3037 O O . SER B 1 5 ? -30.219 -15.094 -56.562 1 28.22 5 SER B O 1
ATOM 3039 N N . TYR B 1 6 ? -28.203 -15.625 -56.781 1 24.39 6 TYR B N 1
ATOM 3040 C CA . TYR B 1 6 ? -28.125 -16.438 -55.562 1 24.39 6 TYR B CA 1
ATOM 3041 C C . TYR B 1 6 ? -28.031 -15.555 -54.312 1 24.39 6 TYR B C 1
ATOM 3043 O O . TYR B 1 6 ? -27.109 -14.734 -54.219 1 24.39 6 TYR B O 1
ATOM 3051 N N . ILE B 1 7 ? -29.141 -15.094 -53.719 1 28.59 7 ILE B N 1
ATOM 3052 C CA . ILE B 1 7 ? -29.312 -14.445 -52.406 1 28.59 7 ILE B CA 1
ATOM 3053 C C . ILE B 1 7 ? -28.641 -15.297 -51.344 1 28.59 7 ILE B C 1
ATOM 3055 O O . ILE B 1 7 ? -29.078 -16.406 -51.062 1 28.59 7 ILE B O 1
ATOM 3059 N N . VAL B 1 8 ? -27.375 -15.352 -51.25 1 28.48 8 VAL B N 1
ATOM 3060 C CA . VAL B 1 8 ? -26.734 -16.047 -50.125 1 28.48 8 VAL B CA 1
ATOM 3061 C C . VAL B 1 8 ? -27.188 -15.43 -48.812 1 28.48 8 VAL B C 1
ATOM 3063 O O . VAL B 1 8 ? -27.047 -14.219 -48.594 1 28.48 8 VAL B O 1
ATOM 3066 N N . SER B 1 9 ? -28.188 -15.953 -48.125 1 28.8 9 SER B N 1
ATOM 3067 C CA . SER B 1 9 ? -28.656 -15.648 -46.781 1 28.8 9 SER B CA 1
ATOM 3068 C C . SER B 1 9 ? -27.5 -15.641 -45.781 1 28.8 9 SER B C 1
ATOM 3070 O O . SER B 1 9 ? -26.734 -16.594 -45.719 1 28.8 9 SER B O 1
ATOM 3072 N N . ALA B 1 10 ? -26.938 -14.516 -45.5 1 29.64 10 ALA B N 1
ATOM 3073 C CA . ALA B 1 10 ? -25.953 -14.266 -44.469 1 29.64 10 ALA B CA 1
ATOM 3074 C C . ALA B 1 10 ? -26.422 -14.812 -43.125 1 29.64 10 ALA B C 1
ATOM 3076 O O . ALA B 1 10 ? -27.25 -14.188 -42.469 1 29.64 10 ALA B O 1
ATOM 3077 N N . LEU B 1 11 ? -26.656 -16.125 -43.031 1 29.23 11 LEU B N 1
ATOM 3078 C CA . LEU B 1 11 ? -26.859 -16.688 -41.719 1 29.23 11 LEU B CA 1
ATOM 3079 C C . LEU B 1 11 ? -25.844 -16.125 -40.719 1 29.23 11 LEU B C 1
ATOM 3081 O O . LEU B 1 11 ? -24.641 -16.281 -40.906 1 29.23 11 LEU B O 1
ATOM 3085 N N . SER B 1 12 ? -26.125 -15.086 -40.094 1 31.02 12 SER B N 1
ATOM 3086 C CA . SER B 1 12 ? -25.453 -14.5 -38.938 1 31.02 12 SER B CA 1
ATOM 3087 C C . SER B 1 12 ? -25.141 -15.547 -37.875 1 31.02 12 SER B C 1
ATOM 3089 O O . SER B 1 12 ? -26.047 -16.047 -37.219 1 31.02 12 SER B O 1
ATOM 3091 N N . ARG B 1 13 ? -24.391 -16.562 -38.125 1 28.2 13 ARG B N 1
ATOM 3092 C CA . ARG B 1 13 ? -23.906 -17.359 -37 1 28.2 13 ARG B CA 1
ATOM 3093 C C . ARG B 1 13 ? -23.547 -16.484 -35.812 1 28.2 13 ARG B C 1
ATOM 3095 O O . ARG B 1 13 ? -22.609 -15.688 -35.875 1 28.2 13 ARG B O 1
ATOM 3102 N N . ARG B 1 14 ? -24.422 -16.094 -35.062 1 33.06 14 ARG B N 1
ATOM 3103 C CA . ARG B 1 14 ? -24.25 -15.594 -33.688 1 33.06 14 ARG B CA 1
ATOM 3104 C C . ARG B 1 14 ? -23.141 -16.344 -32.969 1 33.06 14 ARG B C 1
ATOM 3106 O O . ARG B 1 14 ? -23.312 -17.516 -32.594 1 33.06 14 ARG B O 1
ATOM 3113 N N . PHE B 1 15 ? -21.938 -16.297 -33.406 1 35.12 15 PHE B N 1
ATOM 3114 C CA . PHE B 1 15 ? -20.828 -16.719 -32.562 1 35.12 15 PHE B CA 1
ATOM 3115 C C . PHE B 1 15 ? -21.125 -16.453 -31.094 1 35.12 15 PHE B C 1
ATOM 3117 O O . PHE B 1 15 ? -21.203 -15.297 -30.672 1 35.12 15 PHE B O 1
ATOM 3124 N N . CYS B 1 16 ? -21.906 -17.094 -30.422 1 41.16 16 CYS B N 1
ATOM 3125 C CA . CYS B 1 16 ? -22.219 -17 -29 1 41.16 16 CYS B CA 1
ATOM 3126 C C . CYS B 1 16 ? -20.953 -16.797 -28.172 1 41.16 16 CYS B C 1
ATOM 3128 O O . CYS B 1 16 ? -20.062 -17.656 -28.172 1 41.16 16 CYS B O 1
ATOM 3130 N N . SER B 1 17 ? -20.328 -15.656 -28 1 56.16 17 SER B N 1
ATOM 3131 C CA . SER B 1 17 ? -19.172 -15.227 -27.219 1 56.16 17 SER B CA 1
ATOM 3132 C C . SER B 1 17 ? -19.141 -15.906 -25.844 1 56.16 17 SER B C 1
ATOM 3134 O O . SER B 1 17 ? -20.109 -15.82 -25.078 1 56.16 17 SER B O 1
ATOM 3136 N N . VAL B 1 18 ? -18.641 -17.094 -25.719 1 69 18 VAL B N 1
ATOM 3137 C CA . VAL B 1 18 ? -18.453 -17.844 -24.484 1 69 18 VAL B CA 1
ATOM 3138 C C . VAL B 1 18 ? -17.828 -16.938 -23.438 1 69 18 VAL B C 1
ATOM 3140 O O . VAL B 1 18 ? -16.828 -16.25 -23.703 1 69 18 VAL B O 1
ATOM 3143 N N . SER B 1 19 ? -18.547 -16.781 -22.359 1 86.06 19 SER B N 1
ATOM 3144 C CA . SER B 1 19 ? -18.094 -15.953 -21.25 1 86.06 19 SER B CA 1
ATOM 3145 C C . SER B 1 19 ? -16.938 -16.625 -20.5 1 86.06 19 SER B C 1
ATOM 3147 O O . SER B 1 19 ? -16.969 -17.828 -20.25 1 86.06 19 SER B O 1
ATOM 3149 N N . SER B 1 20 ? -15.914 -15.977 -20.344 1 92.81 20 SER B N 1
ATOM 3150 C CA . SER B 1 20 ? -14.773 -16.453 -19.562 1 92.81 20 SER B CA 1
ATOM 3151 C C . SER B 1 20 ? -15.008 -16.281 -18.062 1 92.81 20 SER B C 1
ATOM 3153 O O . SER B 1 20 ? -15.461 -15.219 -17.625 1 92.81 20 SER B O 1
ATOM 3155 N N . PHE B 1 21 ? -14.836 -17.406 -17.297 1 96.06 21 PHE B N 1
ATOM 3156 C CA . PHE B 1 21 ? -14.977 -17.375 -15.836 1 96.06 21 PHE B CA 1
ATOM 3157 C C . PHE B 1 21 ? -13.695 -17.844 -15.164 1 96.06 21 PHE B C 1
ATOM 3159 O O . PHE B 1 21 ? -13.008 -18.734 -15.664 1 96.06 21 PHE B O 1
ATOM 3166 N N . THR B 1 22 ? -13.414 -17.219 -14.078 1 97.19 22 THR B N 1
ATOM 3167 C CA . THR B 1 22 ? -12.398 -17.797 -13.203 1 97.19 22 THR B CA 1
ATOM 3168 C C . THR B 1 22 ? -12.945 -19.016 -12.484 1 97.19 22 THR B C 1
ATOM 3170 O O . THR B 1 22 ? -14.156 -19.25 -12.453 1 97.19 22 THR B O 1
ATOM 3173 N N . VAL B 1 23 ? -12.055 -19.797 -11.945 1 97.69 23 VAL B N 1
ATOM 3174 C CA . VAL B 1 23 ? -12.469 -20.938 -11.148 1 97.69 23 VAL B CA 1
ATOM 3175 C C . VAL B 1 23 ? -13.328 -20.469 -9.977 1 97.69 23 VAL B C 1
ATOM 3177 O O . VAL B 1 23 ? -14.391 -21.031 -9.711 1 97.69 23 VAL B O 1
ATOM 3180 N N . LYS B 1 24 ? -12.898 -19.422 -9.312 1 97.12 24 LYS B N 1
ATOM 3181 C CA . LYS B 1 24 ? -13.641 -18.875 -8.188 1 97.12 24 LYS B CA 1
ATOM 3182 C C . LYS B 1 24 ? -15.047 -18.453 -8.602 1 97.12 24 LYS B C 1
ATOM 3184 O O . LYS B 1 24 ? -16.031 -18.781 -7.941 1 97.12 24 LYS B O 1
ATOM 3189 N N . GLU B 1 25 ? -15.141 -17.734 -9.688 1 96.56 25 GLU B N 1
ATOM 3190 C CA . GLU B 1 25 ? -16.438 -17.266 -10.18 1 96.56 25 GLU B CA 1
ATOM 3191 C C . GLU B 1 25 ? -17.344 -18.438 -10.531 1 96.56 25 GLU B C 1
ATOM 3193 O O . GLU B 1 25 ? -18.547 -18.406 -10.258 1 96.56 25 GLU B O 1
ATOM 3198 N N . THR B 1 26 ? -16.781 -19.422 -11.148 1 97.12 26 THR B N 1
ATOM 3199 C CA . THR B 1 26 ? -17.547 -20.594 -11.547 1 97.12 26 THR B CA 1
ATOM 3200 C C . THR B 1 26 ? -18.141 -21.297 -10.32 1 97.12 26 THR B C 1
ATOM 3202 O O . THR B 1 26 ? -19.312 -21.656 -10.305 1 97.12 26 THR B O 1
ATOM 3205 N N . LEU B 1 27 ? -17.312 -21.438 -9.328 1 96.12 27 LEU B N 1
ATOM 3206 C CA . LEU B 1 27 ? -17.719 -22.172 -8.133 1 96.12 27 LEU B CA 1
ATOM 3207 C C . LEU B 1 27 ? -18.734 -21.359 -7.324 1 96.12 27 LEU B C 1
ATOM 3209 O O . LEU B 1 27 ? -19.594 -21.938 -6.648 1 96.12 27 LEU B O 1
ATOM 3213 N N . LEU B 1 28 ? -18.641 -20.062 -7.383 1 94.69 28 LEU B N 1
ATOM 3214 C CA . LEU B 1 28 ? -19.547 -19.203 -6.625 1 94.69 28 LEU B CA 1
ATOM 3215 C C . LEU B 1 28 ? -20.859 -19.031 -7.359 1 94.69 28 LEU B C 1
ATOM 3217 O O . LEU B 1 28 ? -21.938 -19.172 -6.762 1 94.69 28 LEU B O 1
ATOM 3221 N N . LYS B 1 29 ? -20.812 -18.734 -8.68 1 95.44 29 LYS B N 1
ATOM 3222 C CA . LYS B 1 29 ? -22 -18.422 -9.461 1 95.44 29 LYS B CA 1
ATOM 3223 C C . LYS B 1 29 ? -22.719 -19.703 -9.906 1 95.44 29 LYS B C 1
ATOM 3225 O O . LYS B 1 29 ? -23.922 -19.688 -10.109 1 95.44 29 LYS B O 1
ATOM 3230 N N . LYS B 1 30 ? -21.953 -20.734 -10.078 1 95.69 30 LYS B N 1
ATOM 3231 C CA . LYS B 1 30 ? -22.484 -22.031 -10.516 1 95.69 30 LYS B CA 1
ATOM 3232 C C . LYS B 1 30 ? -23.406 -21.859 -11.719 1 95.69 30 LYS B C 1
ATOM 3234 O O . LYS B 1 30 ? -24.594 -22.219 -11.664 1 95.69 30 LYS B O 1
ATOM 3239 N N . PRO B 1 31 ? -22.875 -21.359 -12.781 1 94.94 31 PRO B N 1
ATOM 3240 C CA . PRO B 1 31 ? -23.703 -21.125 -13.961 1 94.94 31 PRO B CA 1
ATOM 3241 C C . PRO B 1 31 ? -24.078 -22.406 -14.688 1 94.94 31 PRO B C 1
ATOM 3243 O O . PRO B 1 31 ? -23.641 -22.641 -15.812 1 94.94 31 PRO B O 1
ATOM 3246 N N . VAL B 1 32 ? -25 -23.109 -14.156 1 94.88 32 VAL B N 1
ATOM 3247 C CA . VAL B 1 32 ? -25.406 -24.422 -14.664 1 94.88 32 VAL B CA 1
ATOM 3248 C C . VAL B 1 32 ? -26.047 -24.266 -16.031 1 94.88 32 VAL B C 1
ATOM 3250 O O . VAL B 1 32 ? -26.844 -23.344 -16.266 1 94.88 32 VAL B O 1
ATOM 3253 N N . ASN B 1 33 ? -25.719 -25.125 -16.922 1 91.81 33 ASN B N 1
ATOM 3254 C CA . ASN B 1 33 ? -26.219 -25.219 -18.281 1 91.81 33 ASN B CA 1
ATOM 3255 C C . ASN B 1 33 ? -25.703 -24.062 -19.141 1 91.81 33 ASN B C 1
ATOM 3257 O O . ASN B 1 33 ? -26.281 -23.75 -20.188 1 91.81 33 ASN B O 1
ATOM 3261 N N . GLN B 1 34 ? -24.734 -23.406 -18.672 1 94.19 34 GLN B N 1
ATOM 3262 C CA . GLN B 1 34 ? -24.078 -22.375 -19.469 1 94.19 34 GLN B CA 1
ATOM 3263 C C . GLN B 1 34 ? -22.719 -22.844 -19.984 1 94.19 34 GLN B C 1
ATOM 3265 O O . GLN B 1 34 ? -22 -23.562 -19.266 1 94.19 34 GLN B O 1
ATOM 3270 N N . LYS B 1 35 ? -22.469 -22.438 -21.172 1 96.06 35 LYS B N 1
ATOM 3271 C CA . LYS B 1 35 ? -21.141 -22.672 -21.734 1 96.06 35 LYS B CA 1
ATOM 3272 C C . LYS B 1 35 ? -20.141 -21.625 -21.234 1 96.06 35 LYS B C 1
ATOM 3274 O O . LYS B 1 35 ? -20.406 -20.422 -21.297 1 96.06 35 LYS B O 1
ATOM 3279 N N . VAL B 1 36 ? -19.016 -22.172 -20.734 1 97.06 36 VAL B N 1
ATOM 3280 C CA . VAL B 1 36 ? -18.031 -21.234 -20.172 1 97.06 36 VAL B CA 1
ATOM 3281 C C . VAL B 1 36 ? -16.641 -21.594 -20.672 1 97.06 36 VAL B C 1
ATOM 3283 O O . VAL B 1 36 ? -16.422 -22.703 -21.188 1 97.06 36 VAL B O 1
ATOM 3286 N N . LEU B 1 37 ? -15.773 -20.688 -20.641 1 97.56 37 LEU B N 1
ATOM 3287 C CA . LEU B 1 37 ? -14.344 -20.859 -20.859 1 97.56 37 LEU B CA 1
ATOM 3288 C C . LEU B 1 37 ? -13.578 -20.703 -19.547 1 97.56 37 LEU B C 1
ATOM 3290 O O . LEU B 1 37 ? -13.75 -19.703 -18.844 1 97.56 37 LEU B O 1
ATOM 3294 N N . VAL B 1 38 ? -12.805 -21.75 -19.188 1 97.88 38 VAL B N 1
ATOM 3295 C CA . VAL B 1 38 ? -11.992 -21.703 -17.984 1 97.88 38 VAL B CA 1
ATOM 3296 C C . VAL B 1 38 ? -10.547 -22.047 -18.312 1 97.88 38 VAL B C 1
ATOM 3298 O O . VAL B 1 38 ? -10.289 -22.891 -19.188 1 97.88 38 VAL B O 1
ATOM 3301 N N . GLN B 1 39 ? -9.656 -21.359 -17.656 1 98.31 39 GLN B N 1
ATOM 3302 C CA . GLN B 1 39 ? -8.227 -21.609 -17.812 1 98.31 39 GLN B CA 1
ATOM 3303 C C . GLN B 1 39 ? -7.535 -21.719 -16.469 1 98.31 39 GLN B C 1
ATOM 3305 O O . GLN B 1 39 ? -7.961 -21.109 -15.484 1 98.31 39 GLN B O 1
ATOM 3310 N N . GLY B 1 40 ? -6.504 -22.516 -16.391 1 98.31 40 GLY B N 1
ATOM 3311 C CA . GLY B 1 40 ? -5.773 -22.719 -15.156 1 98.31 40 GLY B CA 1
ATOM 3312 C C . GLY B 1 40 ? -4.707 -23.781 -15.266 1 98.31 40 GLY B C 1
ATOM 3313 O O . GLY B 1 40 ? -4.172 -24.031 -16.344 1 98.31 40 GLY B O 1
ATOM 3314 N N . TRP B 1 41 ? -4.324 -24.344 -14.141 1 97.81 41 TRP B N 1
ATOM 3315 C CA . TRP B 1 41 ? -3.289 -25.375 -14.07 1 97.81 41 TRP B CA 1
ATOM 3316 C C . TRP B 1 41 ? -3.838 -26.656 -13.461 1 97.81 41 TRP B C 1
ATOM 3318 O O . TRP B 1 41 ? -4.621 -26.625 -12.516 1 97.81 41 TRP B O 1
ATOM 3328 N N . VAL B 1 42 ? -3.385 -27.75 -13.977 1 97.12 42 VAL B N 1
ATOM 3329 C CA . VAL B 1 42 ? -3.85 -29.078 -13.578 1 97.12 42 VAL B CA 1
ATOM 3330 C C . VAL B 1 42 ? -3.234 -29.469 -12.234 1 97.12 42 VAL B C 1
ATOM 3332 O O . VAL B 1 42 ? -2.016 -29.406 -12.062 1 97.12 42 VAL B O 1
ATOM 3335 N N . GLN B 1 43 ? -4.082 -29.922 -11.352 1 94.44 43 GLN B N 1
ATOM 3336 C CA . GLN B 1 43 ? -3.596 -30.297 -10.031 1 94.44 43 GLN B CA 1
ATOM 3337 C C . GLN B 1 43 ? -3.674 -31.797 -9.828 1 94.44 43 GLN B C 1
ATOM 3339 O O . GLN B 1 43 ? -2.949 -32.375 -9 1 94.44 43 GLN B O 1
ATOM 3344 N N . ALA B 1 44 ? -4.605 -32.406 -10.531 1 93.88 44 ALA B N 1
ATOM 3345 C CA . ALA B 1 44 ? -4.762 -33.844 -10.461 1 93.88 44 ALA B CA 1
ATOM 3346 C C . ALA B 1 44 ? -5.531 -34.375 -11.664 1 93.88 44 ALA B C 1
ATOM 3348 O O . ALA B 1 44 ? -6.344 -33.656 -12.258 1 93.88 44 ALA B O 1
ATOM 3349 N N . VAL B 1 45 ? -5.238 -35.625 -11.961 1 94.75 45 VAL B N 1
ATOM 3350 C CA . VAL B 1 45 ? -5.938 -36.312 -13.039 1 94.75 45 VAL B CA 1
ATOM 3351 C C . VAL B 1 45 ? -6.277 -37.75 -12.594 1 94.75 45 VAL B C 1
ATOM 3353 O O . VAL B 1 45 ? -5.406 -38.469 -12.125 1 94.75 45 VAL B O 1
ATOM 3356 N N . ARG B 1 46 ? -7.496 -38 -12.75 1 94 46 ARG B N 1
ATOM 3357 C CA . ARG B 1 46 ? -7.973 -39.375 -12.469 1 94 46 ARG B CA 1
ATOM 3358 C C . ARG B 1 46 ? -8.711 -39.938 -13.672 1 94 46 ARG B C 1
ATOM 3360 O O . ARG B 1 46 ? -9.422 -39.25 -14.375 1 94 46 ARG B O 1
ATOM 3367 N N . LYS B 1 47 ? -8.539 -41.219 -13.82 1 94.94 47 LYS B N 1
ATOM 3368 C CA . LYS B 1 47 ? -9.258 -41.906 -14.875 1 94.94 47 LYS B CA 1
ATOM 3369 C C . LYS B 1 47 ? -10.289 -42.875 -14.289 1 94.94 47 LYS B C 1
ATOM 3371 O O . LYS B 1 47 ? -9.992 -43.625 -13.352 1 94.94 47 LYS B O 1
ATOM 3376 N N . TYR B 1 48 ? -11.438 -42.812 -14.742 1 92.75 48 TYR B N 1
ATOM 3377 C CA . TYR B 1 48 ? -12.508 -43.719 -14.414 1 92.75 48 TYR B CA 1
ATOM 3378 C C . TYR B 1 48 ? -13.305 -44.125 -15.664 1 92.75 48 TYR B C 1
ATOM 3380 O O . TYR B 1 48 ? -13.969 -43.25 -16.266 1 92.75 48 TYR B O 1
ATOM 3388 N N . LYS B 1 49 ? -13.172 -45.375 -16 1 92.19 49 LYS B N 1
ATOM 3389 C CA . LYS B 1 49 ? -13.789 -45.875 -17.234 1 92.19 49 LYS B CA 1
ATOM 3390 C C . LYS B 1 49 ? -13.32 -45.062 -18.438 1 92.19 49 LYS B C 1
ATOM 3392 O O . LYS B 1 49 ? -12.125 -44.938 -18.672 1 92.19 49 LYS B O 1
ATOM 3397 N N . GLU B 1 50 ? -14.25 -44.438 -19.125 1 95.12 50 GLU B N 1
ATOM 3398 C CA . GLU B 1 50 ? -13.891 -43.688 -20.344 1 95.12 50 GLU B CA 1
ATOM 3399 C C . GLU B 1 50 ? -13.859 -42.188 -20.109 1 95.12 50 GLU B C 1
ATOM 3401 O O . GLU B 1 50 ? -14.07 -41.406 -21.031 1 95.12 50 GLU B O 1
ATOM 3406 N N . LEU B 1 51 ? -13.586 -41.875 -18.859 1 95.94 51 LEU B N 1
ATOM 3407 C CA . LEU B 1 51 ? -13.562 -40.438 -18.531 1 95.94 51 LEU B CA 1
ATOM 3408 C C . LEU B 1 51 ? -12.297 -40.094 -17.766 1 95.94 51 LEU B C 1
ATOM 3410 O O . LEU B 1 51 ? -11.812 -40.875 -16.953 1 95.94 51 LEU B O 1
ATOM 3414 N N . PHE B 1 52 ? -11.766 -38.875 -18.094 1 97.38 52 PHE B N 1
ATOM 3415 C CA . PHE B 1 52 ? -10.773 -38.25 -17.234 1 97.38 52 PHE B CA 1
ATOM 3416 C C . PHE B 1 52 ? -11.422 -37.188 -16.328 1 97.38 52 PHE B C 1
ATOM 3418 O O . PHE B 1 52 ? -12.234 -36.406 -16.797 1 97.38 52 PHE B O 1
ATOM 3425 N N . PHE B 1 53 ? -11.102 -37.219 -15.039 1 96.31 53 PHE B N 1
ATOM 3426 C CA . PHE B 1 53 ? -11.453 -36.188 -14.086 1 96.31 53 PHE B CA 1
ATOM 3427 C C . PHE B 1 53 ? -10.242 -35.312 -13.742 1 96.31 53 PHE B C 1
ATOM 3429 O O . PHE B 1 53 ? -9.289 -35.812 -13.125 1 96.31 53 PHE B O 1
ATOM 3436 N N . VAL B 1 54 ? -10.297 -34.094 -14.164 1 97.19 54 VAL B N 1
ATOM 3437 C CA . VAL B 1 54 ? -9.156 -33.219 -13.984 1 97.19 54 VAL B CA 1
ATOM 3438 C C . VAL B 1 54 ? -9.508 -32.125 -12.961 1 97.19 54 VAL B C 1
ATOM 3440 O O . VAL B 1 54 ? -10.547 -31.469 -13.078 1 97.19 54 VAL B O 1
ATOM 3443 N N . ASP B 1 55 ? -8.664 -31.969 -11.938 1 96.56 55 ASP B N 1
ATOM 3444 C CA . ASP B 1 55 ? -8.797 -30.844 -11.008 1 96.56 55 ASP B CA 1
ATOM 3445 C C . ASP B 1 55 ? -8.031 -29.625 -11.508 1 96.56 55 ASP B C 1
ATOM 3447 O O . ASP B 1 55 ? -6.812 -29.672 -11.664 1 96.56 55 ASP B O 1
ATOM 3451 N N . LEU B 1 56 ? -8.766 -28.547 -11.711 1 97.94 56 LEU B N 1
ATOM 3452 C CA . LEU B 1 56 ? -8.172 -27.344 -12.266 1 97.94 56 LEU B CA 1
ATOM 3453 C C . LEU B 1 56 ? -8.18 -26.203 -11.234 1 97.94 56 LEU B C 1
ATOM 3455 O O . LEU B 1 56 ? -9.195 -25.969 -10.578 1 97.94 56 LEU B O 1
ATOM 3459 N N . ILE B 1 57 ? -7.055 -25.531 -11.102 1 97.44 57 ILE B N 1
ATOM 3460 C CA . ILE B 1 57 ? -6.961 -24.344 -10.273 1 97.44 57 ILE B CA 1
ATOM 3461 C C . ILE B 1 57 ? -6.465 -23.172 -11.117 1 97.44 57 ILE B C 1
ATOM 3463 O O . ILE B 1 57 ? -5.824 -23.359 -12.148 1 97.44 57 ILE B O 1
ATOM 3467 N N . ASP B 1 58 ? -6.781 -21.984 -10.734 1 98 58 ASP B N 1
ATOM 3468 C CA . ASP B 1 58 ? -6.238 -20.812 -11.406 1 98 58 ASP B CA 1
ATOM 3469 C C . ASP B 1 58 ? -5.715 -19.797 -10.391 1 98 58 ASP B C 1
ATOM 3471 O O . ASP B 1 58 ? -5.461 -18.641 -10.742 1 98 58 ASP B O 1
ATOM 3475 N N . GLY B 1 59 ? -5.688 -20.188 -9.102 1 97.56 59 GLY B N 1
ATOM 3476 C CA . GLY B 1 59 ? -5.09 -19.344 -8.078 1 97.56 59 GLY B CA 1
ATOM 3477 C C . GLY B 1 59 ? -6.066 -18.359 -7.473 1 97.56 59 GLY B C 1
ATOM 3478 O O . GLY B 1 59 ? -5.762 -17.703 -6.469 1 97.56 59 GLY B O 1
ATOM 3479 N N . THR B 1 60 ? -7.285 -18.25 -7.996 1 97.5 60 THR B N 1
ATOM 3480 C CA . THR B 1 60 ? -8.242 -17.25 -7.523 1 97.5 60 THR B CA 1
ATOM 3481 C C . THR B 1 60 ? -8.891 -17.703 -6.219 1 97.5 60 THR B C 1
ATOM 3483 O O . THR B 1 60 ? -9.453 -16.891 -5.484 1 97.5 60 THR B O 1
ATOM 3486 N N . CYS B 1 61 ? -8.844 -18.969 -5.965 1 96.88 61 CYS B N 1
ATOM 3487 C CA . CYS B 1 61 ? -9.359 -19.516 -4.715 1 96.88 61 CYS B CA 1
ATOM 3488 C C . CYS B 1 61 ? -8.672 -20.828 -4.371 1 96.88 61 CYS B C 1
ATOM 3490 O O . CYS B 1 61 ? -7.871 -21.344 -5.152 1 96.88 61 CYS B O 1
ATOM 3492 N N . LEU B 1 62 ? -8.945 -21.266 -3.209 1 96.31 62 LEU B N 1
ATOM 3493 C CA . LEU B 1 62 ? -8.344 -22.5 -2.707 1 96.31 62 LEU B CA 1
ATOM 3494 C C . LEU B 1 62 ? -8.953 -23.719 -3.391 1 96.31 62 LEU B C 1
ATOM 3496 O O . LEU B 1 62 ? -8.242 -24.672 -3.703 1 96.31 62 LEU B O 1
ATOM 3500 N N . ASP B 1 63 ? -10.219 -23.734 -3.689 1 94.75 63 ASP B N 1
ATOM 3501 C CA . ASP B 1 63 ? -10.945 -24.875 -4.23 1 94.75 63 ASP B CA 1
ATOM 3502 C C . ASP B 1 63 ? -10.586 -25.109 -5.691 1 94.75 63 ASP B C 1
ATOM 3504 O O . ASP B 1 63 ? -10.031 -24.234 -6.355 1 94.75 63 ASP B O 1
ATOM 3508 N N . ARG B 1 64 ? -10.938 -26.297 -6.117 1 95.88 64 ARG B N 1
ATOM 3509 C CA . ARG B 1 64 ? -10.641 -26.734 -7.477 1 95.88 64 ARG B CA 1
ATOM 3510 C C . ARG B 1 64 ? -11.922 -26.969 -8.273 1 95.88 64 ARG B C 1
ATOM 3512 O O . ARG B 1 64 ? -12.953 -27.312 -7.703 1 95.88 64 ARG B O 1
ATOM 3519 N N . LEU B 1 65 ? -11.789 -26.75 -9.531 1 97.44 65 LEU B N 1
ATOM 3520 C CA . LEU B 1 65 ? -12.891 -27.078 -10.438 1 97.44 65 LEU B CA 1
ATOM 3521 C C . LEU B 1 65 ? -12.641 -28.406 -11.141 1 97.44 65 LEU B C 1
ATOM 3523 O O . LEU B 1 65 ? -11.586 -28.609 -11.742 1 97.44 65 LEU B O 1
ATOM 3527 N N . GLN B 1 66 ? -13.555 -29.297 -11.031 1 97.69 66 GLN B N 1
ATOM 3528 C CA . GLN B 1 66 ? -13.43 -30.578 -11.727 1 97.69 66 GLN B CA 1
ATOM 3529 C C . GLN B 1 66 ? -13.844 -30.453 -13.188 1 97.69 66 GLN B C 1
ATOM 3531 O O . GLN B 1 66 ? -14.938 -29.969 -13.492 1 97.69 66 GLN B O 1
ATOM 3536 N N . ILE B 1 67 ? -12.984 -30.875 -14.031 1 97.94 67 ILE B N 1
ATOM 3537 C CA . ILE B 1 67 ? -13.234 -30.953 -15.461 1 97.94 67 ILE B CA 1
ATOM 3538 C C . ILE B 1 67 ? -13.406 -32.406 -15.883 1 97.94 67 ILE B C 1
ATOM 3540 O O . ILE B 1 67 ? -12.586 -33.25 -15.539 1 97.94 67 ILE B O 1
ATOM 3544 N N . VAL B 1 68 ? -14.438 -32.688 -16.547 1 97.44 68 VAL B N 1
ATOM 3545 C CA . VAL B 1 68 ? -14.68 -34.031 -17.062 1 97.44 68 VAL B CA 1
ATOM 3546 C C . VAL B 1 68 ? -14.359 -34.062 -18.562 1 97.44 68 VAL B C 1
ATOM 3548 O O . VAL B 1 68 ? -14.938 -33.312 -19.344 1 97.44 68 VAL B O 1
ATOM 3551 N N . ILE B 1 69 ? -13.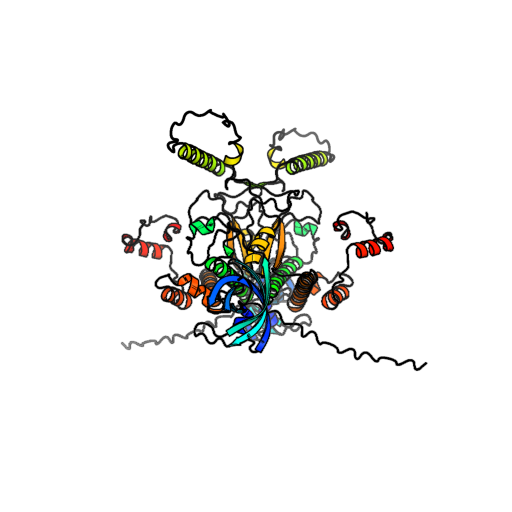523 -34.938 -18.906 1 97.44 69 ILE B N 1
ATOM 3552 C CA . ILE B 1 69 ? -13.062 -35.062 -20.281 1 97.44 69 ILE B CA 1
ATOM 3553 C C . ILE B 1 69 ? -13.328 -36.5 -20.781 1 97.44 69 ILE B C 1
ATOM 3555 O O . ILE B 1 69 ? -13.07 -37.469 -20.062 1 97.44 69 ILE B O 1
ATOM 3559 N N . ASN B 1 70 ? -13.82 -36.594 -21.969 1 96.5 70 ASN B N 1
ATOM 3560 C CA . ASN B 1 70 ? -13.938 -37.875 -22.609 1 96.5 70 ASN B CA 1
ATOM 3561 C C . ASN B 1 70 ? -12.562 -38.469 -22.953 1 96.5 70 ASN B C 1
ATOM 3563 O O . ASN B 1 70 ? -11.766 -37.844 -23.641 1 96.5 70 ASN B O 1
ATOM 3567 N N . ALA B 1 71 ? -12.336 -39.656 -22.516 1 93.94 71 ALA B N 1
ATOM 3568 C CA . ALA B 1 71 ? -11.016 -40.25 -22.594 1 93.94 71 ALA B CA 1
ATOM 3569 C C . ALA B 1 71 ? -10.828 -41 -23.922 1 93.94 71 ALA B C 1
ATOM 3571 O O . ALA B 1 71 ? -9.742 -41.5 -24.203 1 93.94 71 ALA B O 1
ATOM 3572 N N . HIS B 1 72 ? -11.766 -41.031 -24.734 1 92.75 72 HIS B N 1
ATOM 3573 C CA . HIS B 1 72 ? -11.68 -41.781 -25.969 1 92.75 72 HIS B CA 1
ATOM 3574 C C . HIS B 1 72 ? -10.586 -41.25 -26.875 1 92.75 72 HIS B C 1
ATOM 3576 O O . HIS B 1 72 ? -10.68 -40.125 -27.375 1 92.75 72 HIS B O 1
ATOM 3582 N N . ASN B 1 73 ? -9.5 -41.938 -27.125 1 89.69 73 ASN B N 1
ATOM 3583 C CA . ASN B 1 73 ? -8.375 -41.719 -28.031 1 89.69 73 ASN B CA 1
ATOM 3584 C C . ASN B 1 73 ? -7.629 -40.438 -27.688 1 89.69 73 ASN B C 1
ATOM 3586 O O . ASN B 1 73 ? -7.176 -39.719 -28.578 1 89.69 73 ASN B O 1
ATOM 3590 N N . VAL B 1 74 ? -7.66 -40.031 -26.438 1 91.81 74 VAL B N 1
ATOM 3591 C CA . VAL B 1 74 ? -6.926 -38.812 -26.031 1 91.81 74 VAL B CA 1
ATOM 3592 C C . VAL B 1 74 ? -6.086 -39.125 -24.781 1 91.81 74 VAL B C 1
ATOM 3594 O O . VAL B 1 74 ? -6.496 -39.906 -23.938 1 91.81 74 VAL B O 1
ATOM 3597 N N . LYS B 1 75 ? -4.887 -38.625 -24.75 1 93.12 75 LYS B N 1
ATOM 3598 C CA . LYS B 1 75 ? -4.066 -38.688 -23.547 1 93.12 75 LYS B CA 1
ATOM 3599 C C . LYS B 1 75 ? -4.484 -37.625 -22.547 1 93.12 75 LYS B C 1
ATOM 3601 O O . LYS B 1 75 ? -4.844 -36.5 -22.922 1 93.12 75 LYS B O 1
ATOM 3606 N N . PRO B 1 76 ? -4.438 -37.938 -21.266 1 93 76 PRO B N 1
ATOM 3607 C CA . PRO B 1 76 ? -4.797 -36.938 -20.266 1 93 76 PRO B CA 1
ATOM 3608 C C . PRO B 1 76 ? -3.773 -35.812 -20.156 1 93 76 PRO B C 1
ATOM 3610 O O . PRO B 1 76 ? -2.613 -35.969 -20.531 1 93 76 PRO B O 1
ATOM 3613 N N . PRO B 1 77 ? -4.203 -34.656 -19.703 1 93.94 77 PRO B N 1
ATOM 3614 C CA . PRO B 1 77 ? -3.217 -33.625 -19.391 1 93.94 77 PRO B CA 1
ATOM 3615 C C . PRO B 1 77 ? -2.322 -34 -18.219 1 93.94 77 PRO B C 1
ATOM 3617 O O . PRO B 1 77 ? -2.732 -34.781 -17.344 1 93.94 77 PRO B O 1
ATOM 3620 N N . ASN B 1 78 ? -1.148 -33.5 -18.188 1 92 78 ASN B N 1
ATOM 3621 C CA . ASN B 1 78 ? -0.199 -33.781 -17.125 1 92 78 ASN B CA 1
ATOM 3622 C C . ASN B 1 78 ? -0.372 -32.844 -15.93 1 92 78 ASN B C 1
ATOM 3624 O O . ASN B 1 78 ? -0.799 -31.703 -16.109 1 92 78 ASN B O 1
ATOM 3628 N N . TYR B 1 79 ? -0.006 -33.375 -14.852 1 92.62 79 TYR B N 1
ATOM 3629 C CA . TYR B 1 79 ? 0.041 -32.531 -13.656 1 92.62 79 TYR B CA 1
ATOM 3630 C C . TYR B 1 79 ? 0.871 -31.297 -13.906 1 92.62 79 TYR B C 1
ATOM 3632 O O . TYR B 1 79 ? 1.935 -31.359 -14.523 1 92.62 79 TYR B O 1
ATOM 3640 N N . GLY B 1 80 ? 0.375 -30.188 -13.461 1 93.81 80 GLY B N 1
ATOM 3641 C CA . GLY B 1 80 ? 1.124 -28.938 -13.539 1 93.81 80 GLY B CA 1
ATOM 3642 C C 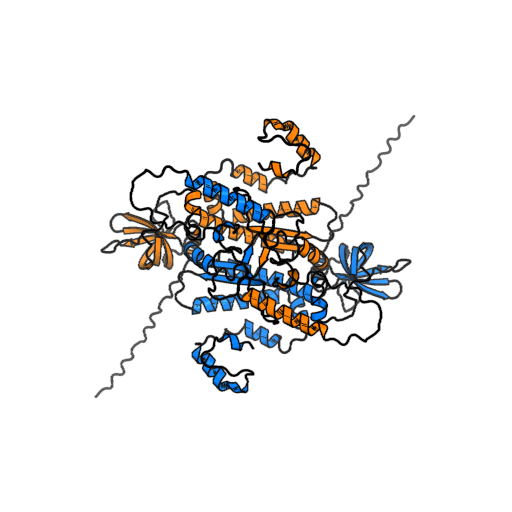. GLY B 1 80 ? 0.955 -28.219 -14.859 1 93.81 80 GLY B C 1
ATOM 3643 O O . GLY B 1 80 ? 1.318 -27.047 -14.992 1 93.81 80 GLY B O 1
ATOM 3644 N N . SER B 1 81 ? 0.443 -28.891 -15.875 1 95.62 81 SER B N 1
ATOM 3645 C CA . SER B 1 81 ? 0.251 -28.25 -17.172 1 95.62 81 SER B CA 1
ATOM 3646 C C . SER B 1 81 ? -0.825 -27.172 -17.125 1 95.62 81 SER B C 1
ATOM 3648 O O . SER B 1 81 ? -1.741 -27.25 -16.297 1 95.62 81 SER B O 1
ATOM 3650 N N . SER B 1 82 ? -0.629 -26.156 -17.906 1 97.56 82 SER B N 1
ATOM 3651 C CA . SER B 1 82 ? -1.684 -25.172 -18.109 1 97.56 82 SER B CA 1
ATOM 3652 C C . SER B 1 82 ? -2.648 -25.594 -19.203 1 97.56 82 SER B C 1
ATOM 3654 O O . SER B 1 82 ? -2.238 -26.203 -20.188 1 97.56 82 SER B O 1
ATOM 3656 N N . MET B 1 83 ? -3.955 -25.203 -18.984 1 97.19 83 MET B N 1
ATOM 3657 C CA . MET B 1 83 ? -4.941 -25.672 -19.953 1 97.19 83 MET B CA 1
ATOM 3658 C C . MET B 1 83 ? -6.039 -24.625 -20.156 1 97.19 83 MET B C 1
ATOM 3660 O O . MET B 1 83 ? -6.281 -23.797 -19.281 1 97.19 83 MET B O 1
ATOM 3664 N N . LYS B 1 84 ? -6.609 -24.703 -21.281 1 98 84 LYS B N 1
ATOM 3665 C CA . LYS B 1 84 ? -7.809 -23.969 -21.688 1 98 84 LYS B CA 1
ATOM 3666 C C . LYS B 1 84 ? -8.953 -24.922 -21.984 1 98 84 LYS B C 1
ATOM 3668 O O . LYS B 1 84 ? -8.805 -25.844 -22.797 1 98 84 LYS B O 1
ATOM 3673 N N . VAL B 1 85 ? -10.094 -24.734 -21.328 1 98.12 85 VAL B N 1
ATOM 3674 C CA . VAL B 1 85 ? -11.211 -25.656 -21.469 1 98.12 85 VAL B CA 1
ATOM 3675 C C . VAL B 1 85 ? -12.492 -24.891 -21.781 1 98.12 85 VAL B C 1
ATOM 3677 O O . VAL B 1 85 ? -12.797 -23.891 -21.125 1 98.12 85 VAL B O 1
ATOM 3680 N N . GLN B 1 86 ? -13.164 -25.281 -22.766 1 98 86 GLN B N 1
ATOM 3681 C CA . GLN B 1 86 ? -14.508 -24.812 -23.062 1 98 86 GLN B CA 1
ATOM 3682 C C . GLN B 1 86 ? -15.531 -25.922 -22.891 1 98 86 GLN B C 1
ATOM 3684 O O . GLN B 1 86 ? -15.297 -27.062 -23.297 1 98 86 GLN B O 1
ATOM 3689 N N . GLY B 1 87 ? -16.594 -25.594 -22.188 1 97.81 87 GLY B N 1
ATOM 3690 C CA . GLY B 1 87 ? -17.609 -26.594 -21.969 1 97.81 87 GLY B CA 1
ATOM 3691 C C . GLY B 1 87 ? -18.812 -26.078 -21.203 1 97.81 87 GLY B C 1
ATOM 3692 O O . GLY B 1 87 ? -19.031 -24.859 -21.125 1 97.81 87 GLY B O 1
ATOM 3693 N N . SER B 1 88 ? -19.578 -27.047 -20.625 1 97.62 88 SER B N 1
ATOM 3694 C CA . SER B 1 88 ? -20.812 -26.688 -19.922 1 97.62 88 SER B CA 1
ATOM 3695 C C . SER B 1 88 ? -20.719 -27.062 -18.438 1 97.62 88 SER B C 1
ATOM 3697 O O . SER B 1 88 ? -20.203 -28.109 -18.094 1 97.62 88 SER B O 1
ATOM 3699 N N . ILE B 1 89 ? -21.219 -26.125 -17.734 1 97.5 89 ILE B N 1
ATOM 3700 C CA . ILE B 1 89 ? -21.312 -26.391 -16.297 1 97.5 89 ILE B CA 1
ATOM 3701 C C . ILE B 1 89 ? -22.547 -27.234 -16.016 1 97.5 89 ILE B C 1
ATOM 3703 O O . ILE B 1 89 ? -23.641 -26.922 -16.484 1 97.5 89 ILE B O 1
ATOM 3707 N N . VAL B 1 90 ? -22.344 -28.344 -15.195 1 97.06 90 VAL B N 1
ATOM 3708 C CA . VAL B 1 90 ? -23.469 -29.203 -14.82 1 97.06 90 VAL B CA 1
ATOM 3709 C C . VAL B 1 90 ? -23.391 -29.531 -13.328 1 97.06 90 VAL B C 1
ATOM 3711 O O . VAL B 1 90 ? -22.344 -29.328 -12.703 1 97.06 90 VAL B O 1
ATOM 3714 N N . GLY B 1 91 ? -24.5 -29.922 -12.82 1 95 91 GLY B N 1
ATOM 3715 C CA . GLY B 1 91 ? -24.469 -30.469 -11.477 1 95 91 GLY B CA 1
ATOM 3716 C C . GLY B 1 91 ? -23.672 -31.75 -11.375 1 95 91 GLY B C 1
ATOM 3717 O O . GLY B 1 91 ? -23.75 -32.594 -12.266 1 95 91 GLY B O 1
ATOM 3718 N N . SER B 1 92 ? -22.906 -31.766 -10.359 1 90 92 SER B N 1
ATOM 3719 C CA . SER B 1 92 ? -22.094 -32.969 -10.172 1 90 92 SER B CA 1
ATOM 3720 C C . SER B 1 92 ? -22.891 -34.062 -9.461 1 90 92 SER B C 1
ATOM 3722 O O . SER B 1 92 ? -23.719 -33.75 -8.602 1 90 92 SER B O 1
ATOM 3724 N N . SER B 1 93 ? -22.688 -35.25 -9.789 1 84.06 93 SER B N 1
ATOM 3725 C CA . SER B 1 93 ? -23.328 -36.406 -9.133 1 84.06 93 SER B CA 1
ATOM 3726 C C . SER B 1 93 ? -22.562 -36.812 -7.887 1 84.06 93 SER B C 1
ATOM 3728 O O . SER B 1 93 ? -23.078 -37.594 -7.07 1 84.06 93 SER B O 1
ATOM 3730 N N . HIS B 1 94 ? -21.422 -36.344 -7.727 1 82.56 94 HIS B N 1
ATOM 3731 C CA . HIS B 1 94 ? -20.562 -36.719 -6.613 1 82.56 94 HIS B CA 1
ATOM 3732 C C . HIS B 1 94 ? -20.781 -35.812 -5.402 1 82.56 94 HIS B C 1
ATOM 3734 O O . HIS B 1 94 ? -20.969 -34.625 -5.551 1 82.56 94 HIS B O 1
ATOM 3740 N N . ALA B 1 95 ? -20.75 -36.406 -4.215 1 80.38 95 ALA B N 1
ATOM 3741 C CA . ALA B 1 95 ? -21.031 -35.719 -2.961 1 80.38 95 ALA B CA 1
ATOM 3742 C C . ALA B 1 95 ? -19.953 -34.656 -2.652 1 80.38 95 ALA B C 1
ATOM 3744 O O . ALA B 1 95 ? -20.219 -33.688 -1.94 1 80.38 95 ALA B O 1
ATOM 3745 N N . GLY B 1 96 ? -18.828 -34.75 -3.254 1 78.75 96 GLY B N 1
ATOM 3746 C CA . GLY B 1 96 ? -17.719 -33.875 -2.867 1 78.75 96 GLY B CA 1
ATOM 3747 C C . GLY B 1 96 ? -17.703 -32.562 -3.615 1 78.75 96 GLY B C 1
ATOM 3748 O O . GLY B 1 96 ? -16.938 -31.656 -3.266 1 78.75 96 GLY B O 1
ATOM 3749 N N . GLN B 1 97 ? -18.484 -32.438 -4.605 1 84.44 97 GLN B N 1
ATOM 3750 C CA . GLN B 1 97 ? -18.531 -31.172 -5.34 1 84.44 97 GLN B CA 1
ATOM 3751 C C . GLN B 1 97 ? -19.938 -30.922 -5.906 1 84.44 97 GLN B C 1
ATOM 3753 O O . GLN B 1 97 ? -20.625 -31.859 -6.301 1 84.44 97 GLN B O 1
ATOM 3758 N N . GLU B 1 98 ? -20.312 -29.719 -5.961 1 91.88 98 GLU B N 1
ATOM 3759 C CA . GLU B 1 98 ? -21.656 -29.344 -6.371 1 91.88 98 GLU B CA 1
ATOM 3760 C C . GLU B 1 98 ? -21.781 -29.266 -7.891 1 91.88 98 GLU B C 1
ATOM 3762 O O . GLU B 1 98 ? -22.828 -29.594 -8.453 1 91.88 98 GLU B O 1
ATOM 3767 N N . ILE B 1 99 ? -20.703 -28.812 -8.516 1 96.75 99 ILE B N 1
ATOM 3768 C CA . ILE B 1 99 ? -20.75 -28.641 -9.961 1 96.75 99 ILE B CA 1
ATOM 3769 C C . ILE B 1 99 ? -19.469 -29.203 -10.594 1 96.75 99 ILE B C 1
ATOM 3771 O O . ILE B 1 99 ? -18.484 -29.453 -9.898 1 96.75 99 ILE B O 1
ATOM 3775 N N . GLU B 1 100 ? -19.531 -29.422 -11.852 1 97.69 100 GLU B N 1
ATOM 3776 C CA . GLU B 1 100 ? -18.391 -29.812 -12.672 1 97.69 100 GLU B CA 1
ATOM 3777 C C . GLU B 1 100 ? -18.531 -29.281 -14.094 1 97.69 100 GLU B C 1
ATOM 3779 O O . GLU B 1 100 ? -19.609 -28.859 -14.508 1 97.69 100 GLU B O 1
ATOM 3784 N N . LEU B 1 101 ? -17.406 -29.203 -14.75 1 98.06 101 LEU B N 1
ATOM 3785 C CA . LEU B 1 101 ? -17.391 -28.719 -16.125 1 98.06 101 LEU B CA 1
ATOM 3786 C C . LEU B 1 101 ? -17.188 -29.875 -17.094 1 98.06 101 LEU B C 1
ATOM 3788 O O . LEU B 1 101 ? -16.156 -30.547 -17.062 1 98.06 101 LEU B O 1
ATOM 3792 N N . ILE B 1 102 ? -18.203 -30.125 -17.938 1 97.69 102 ILE B N 1
ATOM 3793 C CA . ILE B 1 102 ? -18.062 -31.094 -19.016 1 97.69 102 ILE B CA 1
ATOM 3794 C C . ILE B 1 102 ? -17.391 -30.453 -20.219 1 97.69 102 ILE B C 1
ATOM 3796 O O . ILE B 1 102 ? -17.953 -29.547 -20.844 1 97.69 102 ILE B O 1
ATOM 3800 N N . ALA B 1 103 ? -16.281 -30.953 -20.547 1 97.81 103 ALA B N 1
ATOM 3801 C CA . ALA B 1 103 ? -15.484 -30.312 -21.594 1 97.81 103 ALA B CA 1
ATOM 3802 C C . ALA B 1 103 ? -16.016 -30.672 -22.984 1 97.81 103 ALA B C 1
ATOM 3804 O O . ALA B 1 103 ? -16.156 -31.859 -23.312 1 97.81 103 ALA B O 1
ATOM 3805 N N . ASP B 1 104 ? -16.312 -29.641 -23.766 1 96.88 104 ASP B N 1
ATOM 3806 C CA . ASP B 1 104 ? -16.547 -29.812 -25.188 1 96.88 104 ASP B CA 1
ATOM 3807 C C . ASP B 1 104 ? -15.234 -29.828 -25.969 1 96.88 104 ASP B C 1
ATOM 3809 O O . ASP B 1 104 ? -15.078 -30.609 -26.922 1 96.88 104 ASP B O 1
ATOM 3813 N N . SER B 1 105 ? -14.391 -28.953 -25.547 1 96.69 105 SER B N 1
ATOM 3814 C CA . SER B 1 105 ? -13.047 -28.859 -26.094 1 96.69 105 SER B CA 1
ATOM 3815 C C . SER B 1 105 ? -12.047 -28.406 -25.031 1 96.69 105 SER B C 1
ATOM 3817 O O . SER B 1 105 ? -12.406 -27.703 -24.094 1 96.69 105 SER B O 1
ATOM 3819 N N . TRP B 1 106 ? -10.812 -28.844 -25.172 1 97.12 106 TRP B N 1
ATOM 3820 C CA . TRP B 1 106 ? -9.742 -28.406 -24.281 1 97.12 106 TRP B CA 1
ATOM 3821 C C . TRP B 1 106 ? -8.383 -28.516 -24.969 1 97.12 106 TRP B C 1
ATOM 3823 O O . TRP B 1 106 ? -8.234 -29.219 -25.953 1 97.12 106 TRP B O 1
ATOM 3833 N N . GLU B 1 107 ? -7.465 -27.75 -24.547 1 96.62 107 GLU B N 1
ATOM 3834 C CA . GLU B 1 107 ? -6.094 -27.781 -25.047 1 96.62 107 GLU B CA 1
ATOM 3835 C C . GLU B 1 107 ? -5.09 -27.516 -23.938 1 96.62 107 GLU B C 1
ATOM 3837 O O . GLU B 1 107 ? -5.363 -26.719 -23.031 1 96.62 107 GLU B O 1
ATOM 3842 N N . THR B 1 108 ? -4 -28.219 -24 1 96.81 108 THR B N 1
ATOM 3843 C CA . THR B 1 108 ? -2.863 -27.906 -23.141 1 96.81 108 THR B CA 1
ATOM 3844 C C . THR B 1 108 ? -2.098 -26.703 -23.688 1 96.81 108 THR B C 1
ATOM 3846 O O . THR B 1 108 ? -1.662 -26.688 -24.828 1 96.81 108 THR B O 1
ATOM 3849 N N . LEU B 1 109 ? -1.973 -25.719 -22.891 1 96.06 109 LEU B N 1
ATOM 3850 C CA . LEU B 1 109 ? -1.276 -24.5 -23.297 1 96.06 109 LEU B CA 1
ATOM 3851 C C . LEU B 1 109 ? 0.224 -24.625 -23.062 1 96.06 109 LEU B C 1
ATOM 3853 O O . LEU B 1 109 ? 1.027 -24.125 -23.859 1 96.06 109 LEU B O 1
ATOM 3857 N N . GLY B 1 110 ? 0.62 -25.188 -21.969 1 94.75 110 GLY B N 1
ATOM 3858 C CA . GLY B 1 110 ? 1.998 -25.469 -21.609 1 94.75 110 GLY B CA 1
ATOM 3859 C C . GLY B 1 110 ? 2.145 -26.703 -20.734 1 94.75 110 GLY B C 1
ATOM 3860 O O . GLY B 1 110 ? 1.376 -26.891 -19.797 1 94.75 110 GLY B O 1
ATOM 3861 N N . THR B 1 111 ? 3.158 -27.484 -21.016 1 93.31 111 THR B N 1
ATOM 3862 C CA . THR B 1 111 ? 3.406 -28.688 -20.234 1 93.31 111 THR B CA 1
ATOM 3863 C C . THR B 1 111 ? 4.32 -28.391 -19.047 1 93.31 111 THR B C 1
ATOM 3865 O O . THR B 1 111 ? 5.008 -27.359 -19.047 1 93.31 111 THR B O 1
ATOM 3868 N N . CYS B 1 112 ? 4.191 -29.188 -18.172 1 90.25 112 CYS B N 1
ATOM 3869 C CA . CYS B 1 112 ? 5.031 -29.031 -16.984 1 90.25 112 CYS B CA 1
ATOM 3870 C C . CYS B 1 112 ? 6.367 -29.75 -17.172 1 90.25 112 CYS B C 1
ATOM 3872 O O . CYS B 1 112 ? 6.406 -30.891 -17.641 1 90.25 112 CYS B O 1
ATOM 3874 N N . ASP B 1 113 ? 7.359 -29.141 -16.734 1 87.31 113 ASP B N 1
ATOM 3875 C CA . ASP B 1 113 ? 8.703 -29.688 -16.844 1 87.31 113 ASP B CA 1
ATOM 3876 C C . ASP B 1 113 ? 8.867 -30.938 -15.969 1 87.31 113 ASP B C 1
ATOM 3878 O O . ASP B 1 113 ? 8.297 -31.016 -14.875 1 87.31 113 ASP B O 1
ATOM 3882 N N . GLU B 1 114 ? 9.68 -31.844 -16.422 1 85.31 114 GLU B N 1
ATOM 3883 C CA . GLU B 1 114 ? 9.898 -33.062 -15.664 1 85.31 114 GLU B CA 1
ATOM 3884 C C . GLU B 1 114 ? 10.641 -32.812 -14.359 1 85.31 114 GLU B C 1
ATOM 3886 O O . GLU B 1 114 ? 10.555 -33.594 -13.414 1 85.31 114 GLU B O 1
ATOM 3891 N N . HIS B 1 115 ? 11.305 -31.703 -14.297 1 88.31 115 HIS B N 1
ATOM 3892 C CA . HIS B 1 115 ? 12.094 -31.375 -13.117 1 88.31 115 HIS B CA 1
ATOM 3893 C C . HIS B 1 115 ? 11.328 -30.469 -12.172 1 88.31 115 HIS B C 1
ATOM 3895 O O . HIS B 1 115 ? 11.906 -29.875 -11.258 1 88.31 115 HIS B O 1
ATOM 3901 N N . TYR B 1 116 ? 10.086 -30.375 -12.508 1 92.25 116 TYR B N 1
ATOM 3902 C CA . TYR B 1 116 ? 9.234 -29.625 -11.586 1 92.25 116 TYR B CA 1
ATOM 3903 C C . TYR B 1 116 ? 9.312 -30.203 -10.18 1 92.25 116 TYR B C 1
ATOM 3905 O O . TYR B 1 116 ? 9.094 -31.406 -9.984 1 92.25 116 TYR B O 1
ATOM 3913 N N . PRO B 1 117 ? 9.578 -29.406 -9.18 1 93.56 117 PRO B N 1
ATOM 3914 C CA . PRO B 1 117 ? 9.969 -29.938 -7.875 1 93.56 117 PRO B CA 1
ATOM 3915 C C . PRO B 1 117 ? 8.766 -30.375 -7.035 1 93.56 117 PRO B C 1
ATOM 3917 O O . PRO B 1 117 ? 8.93 -31.047 -6.016 1 93.56 117 PRO B O 1
ATOM 3920 N N . PHE B 1 118 ? 7.57 -29.984 -7.367 1 92.56 118 PHE B N 1
ATOM 3921 C CA . PHE B 1 118 ? 6.398 -30.328 -6.57 1 92.56 118 PHE B CA 1
ATOM 3922 C C . PHE B 1 118 ? 5.566 -31.406 -7.266 1 92.56 118 PHE B C 1
ATOM 3924 O O . PHE B 1 118 ? 4.922 -31.125 -8.281 1 92.56 118 PHE B O 1
ATOM 3931 N N . GLU B 1 119 ? 5.605 -32.562 -6.742 1 86.75 119 GLU B N 1
ATOM 3932 C CA . GLU B 1 119 ? 4.836 -33.656 -7.301 1 86.75 119 GLU B CA 1
ATOM 3933 C C . GLU B 1 119 ? 3.422 -33.719 -6.727 1 86.75 119 GLU B C 1
ATOM 3935 O O . GLU B 1 119 ? 3.182 -33.219 -5.625 1 86.75 119 GLU B O 1
ATOM 3940 N N . ASN B 1 120 ? 2.637 -34.375 -7.52 1 80.31 120 ASN B N 1
ATOM 3941 C CA . ASN B 1 120 ? 1.256 -34.531 -7.07 1 80.31 120 ASN B CA 1
ATOM 3942 C C . ASN B 1 120 ? 1.153 -35.438 -5.859 1 80.31 120 ASN B C 1
ATOM 3944 O O . ASN B 1 120 ? 1.887 -36.438 -5.758 1 80.31 120 ASN B O 1
ATOM 3948 N N . HIS B 1 121 ? 0.387 -35.125 -4.867 1 80.06 121 HIS B N 1
ATOM 3949 C CA . HIS B 1 121 ? 0.019 -35.938 -3.713 1 80.06 121 HIS B CA 1
ATOM 3950 C C . HIS B 1 121 ? 1.173 -36.062 -2.723 1 80.06 121 HIS B C 1
ATOM 3952 O O . HIS B 1 121 ? 1.151 -36.906 -1.826 1 80.06 121 HIS B O 1
ATOM 3958 N N . LYS B 1 122 ? 2.303 -35.375 -2.98 1 85.62 122 LYS B N 1
ATOM 3959 C CA . LYS B 1 122 ? 3.396 -35.375 -2.012 1 85.62 122 LYS B CA 1
ATOM 3960 C C . LYS B 1 122 ? 3.363 -34.125 -1.161 1 85.62 122 LYS B C 1
ATOM 3962 O O . LYS B 1 122 ? 3.096 -33.031 -1.672 1 85.62 122 LYS B O 1
ATOM 3967 N N . LYS B 1 123 ? 3.588 -34.375 0.057 1 87.5 123 LYS B N 1
ATOM 3968 C CA . LYS B 1 123 ? 3.707 -33.25 0.983 1 87.5 123 LYS B CA 1
ATOM 3969 C C . LYS B 1 123 ? 5.164 -32.844 1.172 1 87.5 123 LYS B C 1
ATOM 3971 O O . LYS B 1 123 ? 6.043 -33.688 1.295 1 87.5 123 LYS B O 1
ATOM 3976 N N . TYR B 1 124 ? 5.406 -31.609 1.099 1 92.25 124 TYR B N 1
ATOM 3977 C CA . TYR B 1 124 ? 6.762 -31.094 1.257 1 92.25 124 TYR B CA 1
ATOM 3978 C C . TYR B 1 124 ? 6.871 -30.219 2.504 1 92.25 124 TYR B C 1
ATOM 3980 O O . TYR B 1 124 ? 5.926 -29.516 2.863 1 92.25 124 TYR B O 1
ATOM 3988 N N . SER B 1 125 ? 8 -30.312 3.068 1 92.12 125 SER B N 1
ATOM 3989 C CA . SER B 1 125 ? 8.273 -29.438 4.207 1 92.12 125 SER B CA 1
ATOM 3990 C C . SER B 1 125 ? 8.43 -27.984 3.764 1 92.12 125 SER B C 1
ATOM 3992 O O . SER B 1 125 ? 8.75 -27.719 2.605 1 92.12 125 SER B O 1
ATOM 3994 N N . SER B 1 126 ? 8.219 -27.094 4.691 1 89.31 126 SER B N 1
ATOM 3995 C CA . SER B 1 126 ? 8.414 -25.672 4.41 1 89.31 126 SER B CA 1
ATOM 3996 C C . SER B 1 126 ? 9.867 -25.391 4.02 1 89.31 126 SER B C 1
ATOM 3998 O O . SER B 1 126 ? 10.125 -24.531 3.178 1 89.31 126 SER B O 1
ATOM 4000 N N . GLU B 1 127 ? 10.766 -26.078 4.613 1 91.62 127 GLU B N 1
ATOM 4001 C CA . GLU B 1 127 ? 12.188 -25.922 4.32 1 91.62 127 GLU B CA 1
ATOM 4002 C C . GLU B 1 127 ? 12.492 -26.281 2.869 1 91.62 127 GLU B C 1
ATOM 4004 O O . GLU B 1 127 ? 13.266 -25.578 2.203 1 91.62 127 GLU B O 1
ATOM 4009 N N . TYR B 1 128 ? 11.938 -27.344 2.443 1 94.44 128 TYR B N 1
ATOM 4010 C CA . TYR B 1 128 ? 12.141 -27.75 1.06 1 94.44 128 TYR B CA 1
ATOM 4011 C C . TYR B 1 128 ? 11.539 -26.75 0.092 1 94.44 128 TYR B C 1
ATOM 4013 O O . TYR B 1 128 ? 12.188 -26.328 -0.868 1 94.44 128 TYR B O 1
ATOM 4021 N N . ILE B 1 129 ? 10.328 -26.328 0.371 1 94.69 129 ILE B N 1
ATOM 4022 C CA . ILE B 1 129 ? 9.594 -25.422 -0.502 1 94.69 129 ILE B CA 1
ATOM 4023 C C . ILE B 1 129 ? 10.336 -24.078 -0.608 1 94.69 129 ILE B C 1
ATOM 4025 O O . ILE B 1 129 ? 10.352 -23.453 -1.668 1 94.69 129 ILE B O 1
ATOM 4029 N N . ARG B 1 130 ? 11 -23.719 0.448 1 91.69 130 ARG B N 1
ATOM 4030 C CA . ARG B 1 130 ? 11.711 -22.438 0.515 1 91.69 130 ARG B CA 1
ATOM 4031 C C . ARG B 1 130 ? 12.875 -22.406 -0.472 1 91.69 130 ARG B C 1
ATOM 4033 O O . ARG B 1 130 ? 13.383 -21.344 -0.801 1 91.69 130 ARG B O 1
ATOM 4040 N N . GLN B 1 131 ? 13.25 -23.516 -0.913 1 93.94 131 GLN B N 1
ATOM 4041 C CA . GLN B 1 131 ? 14.352 -23.609 -1.867 1 93.94 131 GLN B CA 1
ATOM 4042 C C . GLN B 1 131 ? 13.898 -23.188 -3.266 1 93.94 131 GLN B C 1
ATOM 4044 O O . GLN B 1 131 ? 14.727 -22.953 -4.145 1 93.94 131 GLN B O 1
ATOM 4049 N N . TYR B 1 132 ? 12.648 -23.125 -3.459 1 94.94 132 TYR B N 1
ATOM 4050 C CA . TYR B 1 132 ? 12.094 -22.766 -4.762 1 94.94 132 TYR B CA 1
ATOM 4051 C C . TYR B 1 132 ? 11.203 -21.531 -4.66 1 94.94 132 TYR B C 1
ATOM 4053 O O . TYR B 1 132 ? 10.008 -21.609 -4.934 1 94.94 132 TYR B O 1
ATOM 4061 N N . PRO B 1 133 ? 11.828 -20.328 -4.414 1 91.88 133 PRO B N 1
ATOM 4062 C CA . PRO B 1 133 ? 11.031 -19.125 -4.168 1 91.88 133 PRO B CA 1
ATOM 4063 C C . PRO B 1 133 ? 10.188 -18.719 -5.375 1 91.88 133 PRO B C 1
ATOM 4065 O O . PRO B 1 133 ? 9.102 -18.156 -5.215 1 91.88 133 PRO B O 1
ATOM 4068 N N . HIS B 1 134 ? 10.562 -19.047 -6.57 1 93.06 134 HIS B N 1
ATOM 4069 C CA . HIS B 1 134 ? 9.844 -18.641 -7.77 1 93.06 134 HIS B CA 1
ATOM 4070 C C . HIS B 1 134 ? 8.672 -19.578 -8.062 1 93.06 134 HIS B C 1
ATOM 4072 O O . HIS B 1 134 ? 7.824 -19.281 -8.898 1 93.06 134 HIS B O 1
ATOM 4078 N N . LEU B 1 135 ? 8.648 -20.781 -7.32 1 95.69 135 LEU B N 1
ATOM 4079 C CA . LEU B 1 135 ? 7.617 -21.766 -7.613 1 95.69 135 LEU B CA 1
ATOM 4080 C C . LEU B 1 135 ? 6.707 -21.984 -6.406 1 95.69 135 LEU B C 1
ATOM 4082 O O . LEU B 1 135 ? 5.629 -22.562 -6.535 1 95.69 135 LEU B O 1
ATOM 4086 N N . ARG B 1 136 ? 7.098 -21.469 -5.25 1 96.12 136 ARG B N 1
ATOM 4087 C CA . ARG B 1 136 ? 6.398 -21.828 -4.02 1 96.12 136 ARG B CA 1
ATOM 4088 C C . ARG B 1 136 ? 4.961 -21.312 -4.043 1 96.12 136 ARG B C 1
ATOM 4090 O O . ARG B 1 136 ? 4.086 -21.891 -3.385 1 96.12 136 ARG B O 1
ATOM 4097 N N . ALA B 1 137 ? 4.676 -20.297 -4.793 1 96.56 137 ALA B N 1
ATOM 4098 C CA . ALA B 1 137 ? 3.318 -19.781 -4.879 1 96.56 137 ALA B CA 1
ATOM 4099 C C . ALA B 1 137 ? 2.377 -20.781 -5.523 1 96.56 137 ALA B C 1
ATOM 4101 O O . ALA B 1 137 ? 1.154 -20.656 -5.43 1 96.56 137 ALA B O 1
ATOM 4102 N N . ARG B 1 138 ? 2.895 -21.797 -6.16 1 95.38 138 ARG B N 1
ATOM 4103 C CA . ARG B 1 138 ? 2.09 -22.812 -6.832 1 95.38 138 ARG B CA 1
ATOM 4104 C C . ARG B 1 138 ? 1.593 -23.859 -5.84 1 95.38 138 ARG B C 1
ATOM 4106 O O . ARG B 1 138 ? 0.752 -24.688 -6.18 1 95.38 138 ARG B O 1
ATOM 4113 N N . THR B 1 139 ? 2.154 -23.844 -4.668 1 94.44 139 THR B N 1
ATOM 4114 C CA . THR B 1 139 ? 1.658 -24.75 -3.631 1 94.44 139 THR B CA 1
ATOM 4115 C C . THR B 1 139 ? 0.384 -24.188 -3 1 94.44 139 THR B C 1
ATOM 4117 O O . THR B 1 139 ? 0.194 -22.969 -2.934 1 94.44 139 THR B O 1
ATOM 4120 N N . ARG B 1 140 ? -0.434 -25.062 -2.479 1 93 140 ARG B N 1
ATOM 4121 C CA . ARG B 1 140 ? -1.723 -24.672 -1.91 1 93 140 ARG B CA 1
ATOM 4122 C C . ARG B 1 140 ? -1.539 -23.766 -0.703 1 93 140 ARG B C 1
ATOM 4124 O O . ARG B 1 140 ? -2.275 -22.797 -0.539 1 93 140 ARG B O 1
ATOM 4131 N N . ARG B 1 141 ? -0.634 -24.062 0.075 1 94 141 ARG B N 1
ATOM 4132 C CA . ARG B 1 141 ? -0.423 -23.297 1.298 1 94 141 ARG B CA 1
ATOM 4133 C C . ARG B 1 141 ? 0.031 -21.875 0.981 1 94 141 ARG B C 1
ATOM 4135 O O . ARG B 1 141 ? -0.544 -20.906 1.483 1 94 141 ARG B O 1
ATOM 4142 N N . PHE B 1 142 ? 1 -21.719 0.13 1 96.25 142 PHE B N 1
ATOM 4143 C CA . PHE B 1 142 ? 1.563 -20.406 -0.123 1 96.25 142 PHE B CA 1
ATOM 4144 C C . PHE B 1 142 ? 0.597 -19.547 -0.936 1 96.25 142 PHE B C 1
ATOM 4146 O O . PHE B 1 142 ? 0.501 -18.344 -0.724 1 96.25 142 PHE B O 1
ATOM 4153 N N . SER B 1 143 ? -0.027 -20.156 -1.921 1 97.19 143 SER B N 1
ATOM 4154 C CA . SER B 1 143 ? -1.033 -19.391 -2.643 1 97.19 143 SER B CA 1
ATOM 4155 C C . SER B 1 143 ? -2.121 -18.891 -1.7 1 97.19 143 SER B C 1
ATOM 4157 O O . SER B 1 143 ? -2.588 -17.75 -1.836 1 97.19 143 SER B O 1
ATOM 4159 N N . SER B 1 144 ? -2.521 -19.688 -0.727 1 97.56 144 SER B N 1
ATOM 4160 C CA . SER B 1 144 ? -3.5 -19.281 0.277 1 97.56 144 SER B CA 1
ATOM 4161 C C . SER B 1 144 ? -2.977 -18.141 1.125 1 97.56 144 SER B C 1
ATOM 4163 O O . SER B 1 144 ? -3.703 -17.172 1.394 1 97.56 144 SER B O 1
ATOM 4165 N N . ILE B 1 145 ? -1.764 -18.234 1.513 1 97.31 145 ILE B N 1
ATOM 4166 C CA . ILE B 1 145 ? -1.145 -17.203 2.33 1 97.31 145 ILE B CA 1
ATOM 4167 C C . ILE B 1 145 ? -1.104 -15.891 1.552 1 97.31 145 ILE B C 1
ATOM 4169 O O . ILE B 1 145 ? -1.352 -14.82 2.115 1 97.31 145 ILE B O 1
ATOM 4173 N N . LEU B 1 146 ? -0.773 -15.977 0.263 1 98.31 146 LEU B N 1
ATOM 4174 C CA . LEU B 1 146 ? -0.715 -14.773 -0.556 1 98.31 146 LEU B CA 1
ATOM 4175 C C . LEU B 1 146 ? -2.094 -14.133 -0.682 1 98.31 146 LEU B C 1
ATOM 4177 O O . LEU B 1 146 ? -2.221 -12.906 -0.647 1 98.31 146 LEU B O 1
ATOM 4181 N N . ARG B 1 147 ? -3.131 -14.914 -0.832 1 98.5 147 ARG B N 1
ATOM 4182 C CA . ARG B 1 147 ? -4.484 -14.375 -0.883 1 98.5 147 ARG B CA 1
ATOM 4183 C C . ARG B 1 147 ? -4.875 -13.75 0.452 1 98.5 147 ARG B C 1
ATOM 4185 O O . ARG B 1 147 ? -5.5 -12.688 0.487 1 98.5 147 ARG B O 1
ATOM 4192 N N . ILE B 1 148 ? -4.523 -14.406 1.568 1 98.5 148 ILE B N 1
ATOM 4193 C CA . ILE B 1 148 ? -4.781 -13.852 2.893 1 98.5 148 ILE B CA 1
ATOM 4194 C C . ILE B 1 148 ? -4.043 -12.523 3.047 1 98.5 148 ILE B C 1
ATOM 4196 O O . ILE B 1 148 ? -4.605 -11.555 3.553 1 98.5 148 ILE B O 1
ATOM 4200 N N . ARG B 1 149 ? -2.789 -12.508 2.65 1 98.56 149 ARG B N 1
ATOM 4201 C CA . ARG B 1 149 ? -1.983 -11.289 2.738 1 98.56 149 ARG B CA 1
ATOM 4202 C C . ARG B 1 149 ? -2.607 -10.164 1.927 1 98.56 149 ARG B C 1
ATOM 4204 O O . ARG B 1 149 ? -2.6 -9.008 2.357 1 98.56 149 ARG B O 1
ATOM 4211 N N . ASN B 1 150 ? -3.07 -10.492 0.727 1 98.69 150 ASN B N 1
ATOM 4212 C CA . ASN B 1 150 ? -3.803 -9.523 -0.082 1 98.69 150 ASN B CA 1
ATOM 4213 C C . ASN B 1 150 ? -4.957 -8.898 0.698 1 98.69 150 ASN B C 1
ATOM 4215 O O . ASN B 1 150 ? -5.047 -7.672 0.805 1 98.69 150 ASN B O 1
ATOM 4219 N N . HIS B 1 151 ? -5.75 -9.695 1.314 1 98.5 151 HIS B N 1
ATOM 4220 C CA . HIS B 1 151 ? -6.918 -9.203 2.039 1 98.5 151 HIS B CA 1
ATOM 4221 C C . HIS B 1 151 ? -6.508 -8.438 3.295 1 98.5 151 HIS B C 1
ATOM 4223 O O . HIS B 1 151 ? -7.117 -7.426 3.637 1 98.5 151 HIS B O 1
ATOM 4229 N N . ALA B 1 152 ? -5.527 -8.969 3.961 1 98.75 152 ALA B N 1
ATOM 4230 C CA . ALA B 1 152 ? -5.023 -8.289 5.148 1 98.75 152 ALA B CA 1
ATOM 4231 C C . ALA B 1 152 ? -4.523 -6.887 4.809 1 98.75 152 ALA B C 1
ATOM 4233 O O . ALA B 1 152 ? -4.809 -5.926 5.527 1 98.75 152 ALA B O 1
ATOM 4234 N N . SER B 1 153 ? -3.777 -6.785 3.738 1 98.88 153 SER B N 1
ATOM 4235 C CA . SER B 1 153 ? -3.246 -5.492 3.314 1 98.88 153 SER B CA 1
ATOM 4236 C C . SER B 1 153 ? -4.367 -4.5 3.027 1 98.88 153 SER B C 1
ATOM 4238 O O . SER B 1 153 ? -4.309 -3.346 3.451 1 98.88 153 SER B O 1
ATOM 4240 N N . MET B 1 154 ? -5.367 -4.93 2.332 1 98.88 154 MET B N 1
ATOM 4241 C CA . MET B 1 154 ? -6.504 -4.062 2.025 1 98.88 154 MET B CA 1
ATOM 4242 C C . MET B 1 154 ? -7.254 -3.68 3.297 1 98.88 154 MET B C 1
ATOM 4244 O O . MET B 1 154 ? -7.734 -2.551 3.424 1 98.88 154 MET B O 1
ATOM 4248 N N . ALA B 1 155 ? -7.344 -4.641 4.203 1 98.88 155 ALA B N 1
ATOM 4249 C CA . ALA B 1 155 ? -8.031 -4.367 5.461 1 98.88 155 ALA B CA 1
ATOM 4250 C C . ALA B 1 155 ? -7.32 -3.27 6.246 1 98.88 155 ALA B C 1
ATOM 4252 O O . ALA B 1 155 ? -7.965 -2.424 6.867 1 98.88 155 ALA B O 1
ATOM 4253 N N . VAL B 1 156 ? -6.027 -3.285 6.238 1 98.88 156 VAL B N 1
ATOM 4254 C CA . VAL B 1 156 ? -5.246 -2.25 6.906 1 98.88 156 VAL B CA 1
ATOM 4255 C C . VAL B 1 156 ? -5.551 -0.89 6.281 1 98.88 156 VAL B C 1
ATOM 4257 O O . VAL B 1 156 ? -5.863 0.07 6.988 1 98.88 156 VAL B O 1
ATOM 4260 N N . HIS B 1 157 ? -5.453 -0.84 4.965 1 98.88 157 HIS B N 1
ATOM 4261 C CA . HIS B 1 157 ? -5.758 0.411 4.281 1 98.88 157 HIS B CA 1
ATOM 4262 C C . HIS B 1 157 ? -7.18 0.874 4.59 1 98.88 157 HIS B C 1
ATOM 4264 O O . HIS B 1 157 ? -7.398 2.041 4.918 1 98.88 157 HIS B O 1
ATOM 4270 N N . ASN B 1 158 ? -8.094 -0.05 4.512 1 98.69 158 ASN B N 1
ATOM 4271 C CA . ASN B 1 158 ? -9.492 0.29 4.758 1 98.69 158 ASN B CA 1
ATOM 4272 C C . ASN B 1 158 ? -9.695 0.836 6.168 1 98.69 158 ASN B C 1
ATOM 4274 O O . ASN B 1 158 ? -10.438 1.797 6.367 1 98.69 158 ASN B O 1
ATOM 4278 N N . PHE B 1 159 ? -9.086 0.246 7.16 1 98.69 159 PHE B N 1
ATOM 4279 C CA . PHE B 1 159 ? -9.211 0.71 8.539 1 98.69 159 PHE B CA 1
ATOM 4280 C C . PHE B 1 159 ? -8.742 2.154 8.664 1 98.69 159 PHE B C 1
ATOM 4282 O O . PHE B 1 159 ? -9.484 3.01 9.164 1 98.69 159 PHE B O 1
ATOM 4289 N N . PHE B 1 160 ? -7.512 2.439 8.188 1 98.81 160 PHE B N 1
ATOM 4290 C CA . PHE B 1 160 ? -6.938 3.768 8.359 1 98.81 160 PHE B CA 1
ATOM 4291 C C . PHE B 1 160 ? -7.707 4.801 7.547 1 98.81 160 PHE B C 1
ATOM 4293 O O . PHE B 1 160 ? -7.934 5.922 8.016 1 98.81 160 PHE B O 1
ATOM 4300 N N . GLN B 1 161 ? -8.117 4.398 6.344 1 98.62 161 GLN B N 1
ATOM 4301 C CA . GLN B 1 161 ? -8.914 5.316 5.543 1 98.62 161 GLN B CA 1
ATOM 4302 C C . GLN B 1 161 ? -10.227 5.656 6.242 1 98.62 161 GLN B C 1
ATOM 4304 O O . GLN B 1 161 ? -10.625 6.82 6.293 1 98.62 161 GLN B O 1
ATOM 4309 N N . ASN B 1 162 ? -10.852 4.633 6.809 1 97.75 162 ASN B N 1
ATOM 4310 C CA . ASN B 1 162 ? -12.133 4.832 7.488 1 97.75 162 ASN B CA 1
ATOM 4311 C C . ASN B 1 162 ? -11.969 5.68 8.742 1 97.75 162 ASN B C 1
ATOM 4313 O O . ASN B 1 162 ? -12.914 6.348 9.172 1 97.75 162 ASN B O 1
ATOM 4317 N N . GLU B 1 163 ? -10.789 5.652 9.281 1 96.81 163 GLU B N 1
ATOM 4318 C CA . GLU B 1 163 ? -10.516 6.441 10.477 1 96.81 163 GLU B CA 1
ATOM 4319 C C . GLU B 1 163 ? -10.008 7.832 10.109 1 96.81 163 GLU B C 1
ATOM 4321 O O . GLU B 1 163 ? -9.602 8.602 10.992 1 96.81 163 GLU B O 1
ATOM 4326 N N . GLY B 1 164 ? -9.922 8.18 8.859 1 96.62 164 GLY B N 1
ATOM 4327 C CA . GLY B 1 164 ? -9.609 9.523 8.406 1 96.62 164 GLY B CA 1
ATOM 4328 C C . GLY B 1 164 ? -8.125 9.781 8.266 1 96.62 164 GLY B C 1
ATOM 4329 O O . GLY B 1 164 ? -7.688 10.938 8.242 1 96.62 164 GLY B O 1
ATOM 4330 N N . PHE B 1 165 ? -7.301 8.75 8.227 1 98.56 165 PHE B N 1
ATOM 4331 C CA . PHE B 1 165 ? -5.859 8.914 8.086 1 98.56 165 PHE B CA 1
ATOM 4332 C C . PHE B 1 165 ? -5.484 9.164 6.629 1 98.56 165 PHE B C 1
ATOM 4334 O O . PHE B 1 165 ? -6.164 8.688 5.719 1 98.56 165 PHE B O 1
ATOM 4341 N N . CYS B 1 166 ? -4.457 9.875 6.43 1 98.81 166 CYS B N 1
ATOM 4342 C CA . CYS B 1 166 ? -3.861 10.086 5.117 1 98.81 166 CYS B CA 1
ATOM 4343 C C . CYS B 1 166 ? -2.686 9.148 4.891 1 98.81 166 CYS B C 1
ATOM 4345 O O . CYS B 1 166 ? -1.769 9.086 5.711 1 98.81 166 CYS B O 1
ATOM 4347 N N . PHE B 1 167 ? -2.752 8.383 3.822 1 98.88 167 PHE B N 1
ATOM 4348 C CA . PHE B 1 167 ? -1.68 7.461 3.463 1 98.88 167 PHE B CA 1
ATOM 4349 C C . PHE B 1 167 ? -0.48 8.219 2.904 1 98.88 167 PHE B C 1
ATOM 4351 O O . PHE B 1 167 ? -0.6 8.938 1.912 1 98.88 167 PHE B O 1
ATOM 4358 N N . ILE B 1 168 ? 0.714 8.055 3.527 1 98.75 168 ILE B N 1
ATOM 4359 C CA . ILE B 1 168 ? 1.932 8.766 3.15 1 98.75 168 ILE B CA 1
ATOM 4360 C C . ILE B 1 168 ? 3 7.762 2.719 1 98.75 168 ILE B C 1
ATOM 4362 O O . ILE B 1 168 ? 3.264 6.781 3.422 1 98.75 168 ILE B O 1
ATOM 4366 N N . HIS B 1 169 ? 3.535 7.953 1.562 1 98 169 HIS B N 1
ATOM 4367 C CA . HIS B 1 169 ? 4.723 7.207 1.152 1 98 169 HIS B CA 1
ATOM 4368 C C . HIS B 1 169 ? 5.992 7.863 1.684 1 98 169 HIS B C 1
ATOM 4370 O O . HIS B 1 169 ? 6.473 8.844 1.117 1 98 169 HIS B O 1
ATOM 4376 N N . THR B 1 170 ? 6.52 7.32 2.689 1 97 170 THR B N 1
ATOM 4377 C CA . THR B 1 170 ? 7.77 7.855 3.217 1 97 170 THR B CA 1
ATOM 4378 C C . THR B 1 170 ? 8.961 7.363 2.395 1 97 170 THR B C 1
ATOM 4380 O O . THR B 1 170 ? 8.914 6.273 1.819 1 97 170 THR B O 1
ATOM 4383 N N . PRO B 1 171 ? 9.992 8.133 2.33 1 95.56 171 PRO B N 1
ATOM 4384 C CA . PRO B 1 171 ? 11.156 7.727 1.535 1 95.56 171 PRO B CA 1
ATOM 4385 C C . PRO B 1 171 ? 11.789 6.434 2.045 1 95.56 171 PRO B C 1
ATOM 4387 O O . PRO B 1 171 ? 11.844 6.203 3.254 1 95.56 171 PRO B O 1
ATOM 4390 N N . ILE B 1 172 ? 12.281 5.641 1.071 1 96.88 172 ILE B N 1
ATOM 4391 C CA . ILE B 1 172 ? 13.008 4.41 1.371 1 96.88 172 ILE B CA 1
ATOM 4392 C C . ILE B 1 172 ? 14.5 4.715 1.492 1 96.88 172 ILE B C 1
ATOM 4394 O O . ILE B 1 172 ? 15.172 4.207 2.393 1 96.88 172 ILE B O 1
ATOM 4398 N N . ILE B 1 173 ? 14.992 5.477 0.537 1 95.06 173 ILE B N 1
ATOM 4399 C CA . ILE B 1 173 ? 16.359 5.977 0.639 1 95.06 173 ILE B CA 1
ATOM 4400 C C . ILE B 1 173 ? 16.391 7.223 1.517 1 95.06 173 ILE B C 1
ATOM 4402 O O . ILE B 1 173 ? 15.688 8.203 1.237 1 95.06 173 ILE B O 1
ATOM 4406 N N . THR B 1 174 ? 17.125 7.188 2.572 1 93.25 174 THR B N 1
ATOM 4407 C CA . THR B 1 174 ? 17.156 8.305 3.516 1 93.25 174 THR B CA 1
ATOM 4408 C C . THR B 1 174 ? 18.578 8.57 4 1 93.25 174 THR B C 1
ATOM 4410 O O . THR B 1 174 ? 19.453 7.715 3.879 1 93.25 174 THR B O 1
ATOM 4413 N N . GLN B 1 175 ? 18.797 9.742 4.496 1 88.25 175 GLN B N 1
ATOM 4414 C CA . GLN B 1 175 ? 20.078 10.102 5.094 1 88.25 175 GLN B CA 1
ATOM 4415 C C . GLN B 1 175 ? 20.047 9.938 6.609 1 88.25 175 GLN B C 1
ATOM 4417 O O . GLN B 1 175 ? 21.062 10.086 7.281 1 88.25 175 GLN B O 1
ATOM 4422 N N . ASN B 1 176 ? 18.906 9.68 7.078 1 76 176 ASN B N 1
ATOM 4423 C CA . ASN B 1 176 ? 18.734 9.523 8.516 1 76 176 ASN B CA 1
ATOM 4424 C C . ASN B 1 176 ? 19 8.086 8.961 1 76 176 ASN B C 1
ATOM 4426 O O . ASN B 1 176 ? 18.469 7.141 8.367 1 76 176 ASN B O 1
ATOM 4430 N N . ASP B 1 177 ? 19.984 8.039 9.891 1 65.88 177 ASP B N 1
ATOM 4431 C CA . ASP B 1 177 ? 20.156 6.734 10.523 1 65.88 177 ASP B CA 1
ATOM 4432 C C . ASP B 1 177 ? 19.266 6.594 11.75 1 65.88 177 ASP B C 1
ATOM 4434 O O . ASP B 1 177 ? 19.656 6.965 12.859 1 65.88 177 ASP B O 1
ATOM 4438 N N . CYS B 1 178 ? 17.906 6.727 11.531 1 55.12 178 CYS B N 1
ATOM 4439 C CA . CYS B 1 178 ? 16.891 6.82 12.562 1 55.12 178 CYS B CA 1
ATOM 4440 C C . CYS B 1 178 ? 17.375 6.23 13.875 1 55.12 178 CYS B C 1
ATOM 4442 O O . CYS B 1 178 ? 17.062 6.746 14.953 1 55.12 178 CYS B O 1
ATOM 4444 N N . GLU B 1 179 ? 17.766 4.918 13.891 1 52.41 179 GLU B N 1
ATOM 4445 C CA . GLU B 1 179 ? 17.906 4.258 15.188 1 52.41 179 GLU B CA 1
ATOM 4446 C C . GLU B 1 179 ? 19.312 4.461 15.75 1 52.41 179 GLU B C 1
ATOM 4448 O O . GLU B 1 179 ? 19.609 4.02 16.859 1 52.41 179 GLU B O 1
ATOM 4453 N N . GLY B 1 180 ? 20.062 5.617 15.273 1 53.81 180 GLY B N 1
ATOM 4454 C CA . GLY B 1 180 ? 21.359 5.926 15.852 1 53.81 180 GLY B CA 1
ATOM 4455 C C . GLY B 1 180 ? 22.359 4.793 15.719 1 53.81 180 GLY B C 1
ATOM 4456 O O . GLY B 1 180 ? 23.547 5.035 15.5 1 53.81 180 GLY B O 1
ATOM 4457 N N . ALA B 1 181 ? 22.109 3.633 16.5 1 48.56 181 ALA B N 1
ATOM 4458 C CA . ALA B 1 181 ? 23 2.551 16.891 1 48.56 181 ALA B CA 1
ATOM 4459 C C . ALA B 1 181 ? 22.859 1.353 15.961 1 48.56 181 ALA B C 1
ATOM 4461 O O . ALA B 1 181 ? 23.609 0.383 16.062 1 48.56 181 ALA B O 1
ATOM 4462 N N . GLY B 1 182 ? 21.844 1.271 15.094 1 57.53 182 GLY B N 1
ATOM 4463 C CA . GLY B 1 182 ? 21.594 -0.055 14.547 1 57.53 182 GLY B CA 1
ATOM 4464 C C . GLY B 1 182 ? 22.25 -0.277 13.195 1 57.53 182 GLY B C 1
ATOM 4465 O O . GLY B 1 182 ? 22.766 0.662 12.586 1 57.53 182 GLY B O 1
ATOM 4466 N N . GLU B 1 183 ? 22.453 -1.436 12.828 1 76.75 183 GLU B N 1
ATOM 4467 C CA . GLU B 1 183 ? 23.016 -1.943 11.578 1 76.75 183 GLU B CA 1
ATOM 4468 C C . GLU B 1 183 ? 22.094 -1.634 10.398 1 76.75 183 GLU B C 1
ATOM 4470 O O . GLU B 1 183 ? 20.953 -2.098 10.352 1 76.75 183 GLU B O 1
ATOM 4475 N N . VAL B 1 184 ? 22.453 -0.607 9.586 1 87.06 184 VAL B N 1
ATOM 4476 C CA . VAL B 1 184 ? 21.672 -0.169 8.438 1 87.06 184 VAL B CA 1
ATOM 4477 C C . VAL B 1 184 ? 22.344 -0.605 7.141 1 87.06 184 VAL B C 1
ATOM 4479 O O . VAL B 1 184 ? 23.562 -0.838 7.121 1 87.06 184 VAL B O 1
ATOM 4482 N N . PHE B 1 185 ? 21.547 -0.748 6.137 1 91.38 185 PHE B N 1
ATOM 4483 C CA . PHE B 1 185 ? 22.078 -0.988 4.801 1 91.38 185 PHE B CA 1
ATOM 4484 C C . PHE B 1 185 ? 22.469 0.323 4.129 1 91.38 185 PHE B C 1
ATOM 4486 O O . PHE B 1 185 ? 21.703 1.292 4.156 1 91.38 185 PHE B O 1
ATOM 4493 N N . THR B 1 186 ? 23.625 0.347 3.549 1 90.56 186 THR B N 1
ATOM 4494 C CA . THR B 1 186 ? 24.062 1.509 2.789 1 90.56 186 THR B CA 1
ATOM 4495 C C . THR B 1 186 ? 23.688 1.37 1.317 1 90.56 186 THR B C 1
ATOM 4497 O O . THR B 1 186 ? 23.781 0.281 0.747 1 90.56 186 THR B O 1
ATOM 4500 N N . VAL B 1 187 ? 23.312 2.49 0.721 1 92.12 187 VAL B N 1
ATOM 4501 C CA . VAL B 1 187 ? 22.938 2.535 -0.691 1 92.12 187 VAL B CA 1
ATOM 4502 C C . VAL B 1 187 ? 24.016 3.285 -1.478 1 92.12 187 VAL B C 1
ATOM 4504 O O . VAL B 1 187 ? 24.312 4.441 -1.18 1 92.12 187 VAL B O 1
ATOM 4507 N N . GLU B 1 188 ? 24.578 2.639 -2.477 1 88.88 188 GLU B N 1
ATOM 4508 C CA . GLU B 1 188 ? 25.656 3.221 -3.262 1 88.88 188 GLU B CA 1
ATOM 4509 C C . GLU B 1 188 ? 25.531 2.844 -4.734 1 88.88 188 GLU B C 1
ATOM 4511 O O . GLU B 1 188 ? 24.703 2.02 -5.105 1 88.88 188 GLU B O 1
ATOM 4516 N N . VAL B 1 189 ? 26.203 3.607 -5.531 1 86.75 189 VAL B N 1
ATOM 4517 C CA . VAL B 1 189 ? 26.359 3.236 -6.934 1 86.75 189 VAL B CA 1
ATOM 4518 C C . VAL B 1 189 ? 27.781 2.746 -7.188 1 86.75 189 VAL B C 1
ATOM 4520 O O . VAL B 1 189 ? 28.734 3.232 -6.574 1 86.75 189 VAL B O 1
ATOM 4523 N N . LYS B 1 190 ? 27.906 1.76 -8.055 1 77.62 190 LYS B N 1
ATOM 4524 C CA . LYS B 1 190 ? 29.234 1.224 -8.359 1 77.62 190 LYS B CA 1
ATOM 4525 C C . LYS B 1 190 ? 29.547 1.33 -9.844 1 77.62 190 LYS B C 1
ATOM 4527 O O . LYS B 1 190 ? 28.656 1.619 -10.648 1 77.62 190 LYS B O 1
ATOM 4532 N N . GLY B 1 191 ? 30.734 1.135 -10.07 1 68.5 191 GLY B N 1
ATOM 4533 C CA . GLY B 1 191 ? 31.219 1.049 -11.438 1 68.5 191 GLY B CA 1
ATOM 4534 C C . GLY B 1 191 ? 31.312 2.398 -12.125 1 68.5 191 GLY B C 1
ATOM 4535 O O . GLY B 1 191 ? 31.688 3.395 -11.5 1 68.5 191 GLY B O 1
ATOM 4536 N N . LYS B 1 192 ? 31.016 2.361 -13.484 1 62.31 192 LYS B N 1
ATOM 4537 C CA . LYS B 1 192 ? 31.188 3.525 -14.344 1 62.31 192 LYS B CA 1
ATOM 4538 C C . LYS B 1 192 ? 30.375 4.715 -13.836 1 62.31 192 LYS B C 1
ATOM 4540 O O . LYS B 1 192 ? 30.828 5.859 -13.914 1 62.31 192 LYS B O 1
ATOM 4545 N N . LEU B 1 193 ? 29.281 4.348 -13.25 1 65.81 193 LEU B N 1
ATOM 4546 C CA . LEU B 1 193 ? 28.422 5.418 -12.75 1 65.81 193 LEU B CA 1
ATOM 4547 C C . LEU B 1 193 ? 29.094 6.152 -11.594 1 65.81 193 LEU B C 1
ATOM 4549 O O . LEU B 1 193 ? 29.016 7.383 -11.508 1 65.81 193 LEU B O 1
ATOM 4553 N N . ALA B 1 194 ? 29.688 5.449 -10.766 1 63.75 194 ALA B N 1
ATOM 4554 C CA . ALA B 1 194 ? 30.406 6.062 -9.656 1 63.75 194 ALA B CA 1
ATOM 4555 C C . ALA B 1 194 ? 31.531 6.953 -10.164 1 63.75 194 ALA B C 1
ATOM 4557 O O . ALA B 1 194 ? 31.766 8.047 -9.641 1 63.75 194 ALA B O 1
ATOM 4558 N N . ASP B 1 195 ? 32.094 6.426 -11.18 1 66 195 ASP B N 1
ATOM 4559 C CA . ASP B 1 195 ? 33.188 7.168 -11.758 1 66 195 ASP B CA 1
ATOM 4560 C C . ASP B 1 195 ? 32.719 8.461 -12.406 1 66 195 ASP B C 1
ATOM 4562 O O . ASP B 1 195 ? 33.375 9.508 -12.266 1 66 195 ASP B O 1
ATOM 4566 N N . THR B 1 196 ? 31.625 8.305 -13.047 1 63.84 196 THR B N 1
ATOM 4567 C CA . THR B 1 196 ? 31.062 9.469 -13.719 1 63.84 196 THR B CA 1
ATOM 4568 C C . THR B 1 196 ? 30.609 10.516 -12.695 1 63.84 196 THR B C 1
ATOM 4570 O O . THR B 1 196 ? 30.812 11.711 -12.906 1 63.84 196 THR B O 1
ATOM 4573 N N . LEU B 1 197 ? 30.078 10.047 -11.695 1 62.06 197 LEU B N 1
ATOM 4574 C CA . LEU B 1 197 ? 29.625 10.953 -10.641 1 62.06 197 LEU B CA 1
ATOM 4575 C C . LEU B 1 197 ? 30.812 11.656 -9.992 1 62.06 197 LEU B C 1
ATOM 4577 O O . LEU B 1 197 ? 30.734 12.844 -9.672 1 62.06 197 LEU B O 1
ATOM 4581 N N . LEU B 1 198 ? 31.797 10.977 -9.836 1 60.12 198 LEU B N 1
ATOM 4582 C CA . LEU B 1 198 ? 33.031 11.555 -9.297 1 60.12 198 LEU B CA 1
ATOM 4583 C C . LEU B 1 198 ? 33.562 12.648 -10.219 1 60.12 198 LEU B C 1
ATOM 4585 O O . LEU B 1 198 ? 34 13.695 -9.75 1 60.12 198 LEU B O 1
ATOM 4589 N N . ALA B 1 199 ? 33.469 12.336 -11.406 1 57.91 199 ALA B N 1
ATOM 4590 C CA . ALA B 1 199 ? 33.969 13.297 -12.375 1 57.91 199 ALA B CA 1
ATOM 4591 C C . ALA B 1 199 ? 33.094 14.547 -12.414 1 57.91 199 ALA B C 1
ATOM 4593 O O . ALA B 1 199 ? 33.625 15.672 -12.453 1 57.91 199 ALA B O 1
ATOM 4594 N N . LYS B 1 200 ? 31.859 14.344 -12.328 1 60.78 200 LYS B N 1
ATOM 4595 C CA . LYS B 1 200 ? 30.922 15.469 -12.375 1 60.78 200 LYS B CA 1
ATOM 4596 C C . LYS B 1 200 ? 31.031 16.328 -11.117 1 60.78 200 LYS B C 1
ATOM 4598 O O . LYS B 1 200 ? 30.984 17.547 -11.195 1 60.78 200 LYS B O 1
ATOM 4603 N N . ASN B 1 201 ? 31.125 15.703 -10.039 1 57.22 201 ASN B N 1
ATOM 4604 C CA . ASN B 1 201 ? 31.266 16.438 -8.789 1 57.22 201 ASN B CA 1
ATOM 4605 C C . ASN B 1 201 ? 32.594 17.219 -8.75 1 57.22 201 ASN B C 1
ATOM 4607 O O . ASN B 1 201 ? 32.625 18.328 -8.219 1 57.22 201 ASN B O 1
ATOM 4611 N N . ALA B 1 202 ? 33.594 16.75 -9.289 1 53.5 202 ALA B N 1
ATOM 4612 C CA . ALA B 1 202 ? 34.906 17.406 -9.422 1 53.5 202 ALA B CA 1
ATOM 4613 C C . ALA B 1 202 ? 34.812 18.656 -10.305 1 53.5 202 ALA B C 1
ATOM 4615 O O . ALA B 1 202 ? 35.438 19.672 -10.016 1 53.5 202 ALA B O 1
ATOM 4616 N N . GLU B 1 203 ? 34 18.484 -11.289 1 54.47 203 GLU B N 1
ATOM 4617 C CA . GLU B 1 203 ? 33.844 19.609 -12.195 1 54.47 203 GLU B CA 1
ATOM 4618 C C . GLU B 1 203 ? 33.031 20.734 -11.523 1 54.47 203 GLU B C 1
ATOM 4620 O O . GLU B 1 203 ? 33.375 21.922 -11.688 1 54.47 203 GLU B O 1
ATOM 4625 N N . ILE B 1 204 ? 32.031 20.406 -10.805 1 53.19 204 ILE B N 1
ATOM 4626 C CA . ILE B 1 204 ? 31.234 21.406 -10.109 1 53.19 204 ILE B CA 1
ATOM 4627 C C . ILE B 1 204 ? 32.094 22.109 -9.047 1 53.19 204 ILE B C 1
ATOM 4629 O O . ILE B 1 204 ? 31.984 23.328 -8.867 1 53.19 204 ILE B O 1
ATOM 4633 N N . ASN B 1 205 ? 32.875 21.469 -8.344 1 49.44 205 ASN B N 1
ATOM 4634 C CA . ASN B 1 205 ? 33.781 22.047 -7.348 1 49.44 205 ASN B CA 1
ATOM 4635 C C . ASN B 1 205 ? 34.781 22.969 -7.992 1 49.44 205 ASN B C 1
ATOM 4637 O O . ASN B 1 205 ? 35.188 24 -7.414 1 49.44 205 ASN B O 1
ATOM 4641 N N . THR B 1 206 ? 35.156 22.688 -9.086 1 50.34 206 THR B N 1
ATOM 4642 C CA . THR B 1 206 ? 36.125 23.578 -9.766 1 50.34 206 THR B CA 1
ATOM 4643 C C . THR B 1 206 ? 35.406 24.844 -10.258 1 50.34 206 THR B C 1
ATOM 4645 O O . THR B 1 206 ? 36 25.922 -10.25 1 50.34 206 THR B O 1
ATOM 4648 N N . ASN B 1 207 ? 34.219 24.688 -10.586 1 44.97 207 ASN B N 1
ATOM 4649 C CA . ASN B 1 207 ? 33.5 25.859 -11.109 1 44.97 207 ASN B CA 1
ATOM 4650 C C . ASN B 1 207 ? 33 26.75 -9.984 1 44.97 207 ASN B C 1
ATOM 4652 O O . ASN B 1 207 ? 32.688 27.922 -10.211 1 44.97 207 ASN B O 1
ATOM 4656 N N . SER B 1 208 ? 32.75 26.312 -8.805 1 40.59 208 SER B N 1
ATOM 4657 C CA . SER B 1 208 ? 32.312 27.156 -7.691 1 40.59 208 SER B CA 1
ATOM 4658 C C . SER B 1 208 ? 33.469 28 -7.156 1 40.59 208 SER B C 1
ATOM 4660 O O . SER B 1 208 ? 33.281 28.875 -6.32 1 40.59 208 SER B O 1
ATOM 4662 N N . THR B 1 209 ? 34.719 27.625 -7.285 1 37.88 209 THR B N 1
ATOM 4663 C CA . THR B 1 209 ? 35.875 28.438 -6.832 1 37.88 209 THR B CA 1
ATOM 4664 C C . THR B 1 209 ? 36.031 29.672 -7.715 1 37.88 209 THR B C 1
ATOM 4666 O O . THR B 1 209 ? 36.875 30.516 -7.441 1 37.88 209 THR B O 1
ATOM 4669 N N . ARG B 1 210 ? 35.469 29.688 -8.883 1 35.5 210 ARG B N 1
ATOM 4670 C CA . ARG B 1 210 ? 35.844 30.828 -9.703 1 35.5 210 ARG B CA 1
ATOM 4671 C C . ARG B 1 210 ? 35.094 32.094 -9.297 1 35.5 210 ARG B C 1
ATOM 4673 O O . ARG B 1 210 ? 35.125 33.094 -10.016 1 35.5 210 ARG B O 1
ATOM 4680 N N . THR B 1 211 ? 34.156 32.062 -8.289 1 32.47 211 THR B N 1
ATOM 4681 C CA . THR B 1 211 ? 33.625 33.406 -8.031 1 32.47 211 THR B CA 1
ATOM 4682 C C . THR B 1 211 ? 34.688 34.281 -7.367 1 32.47 211 THR B C 1
ATOM 4684 O O . THR B 1 211 ? 35.469 33.812 -6.547 1 32.47 211 THR B O 1
ATOM 4687 N N . ASP B 1 212 ? 34.781 35.562 -7.742 1 32.88 212 ASP B N 1
ATOM 4688 C CA . ASP B 1 212 ? 35.625 36.75 -7.531 1 32.88 212 ASP B CA 1
ATOM 4689 C C . ASP B 1 212 ? 35.719 37.094 -6.047 1 32.88 212 ASP B C 1
ATOM 4691 O O . ASP B 1 212 ? 34.719 37.531 -5.449 1 32.88 212 ASP B O 1
ATOM 4695 N N . GLN B 1 213 ? 36.406 36.406 -5.234 1 29.28 213 GLN B N 1
ATOM 4696 C CA . GLN B 1 213 ? 36.719 36.906 -3.895 1 29.28 213 GLN B CA 1
ATOM 4697 C C . GLN B 1 213 ? 37.344 38.281 -3.951 1 29.28 213 GLN B C 1
ATOM 4699 O O . GLN B 1 213 ? 38.281 38.531 -4.727 1 29.28 213 GLN B O 1
ATOM 4704 N N . PRO B 1 214 ? 36.656 39.344 -3.605 1 32.5 214 PRO B N 1
ATOM 4705 C CA . PRO B 1 214 ? 37.469 40.531 -3.359 1 32.5 214 PRO B CA 1
ATOM 4706 C C . PRO B 1 214 ? 38.688 40.25 -2.5 1 32.5 214 PRO B C 1
ATOM 4708 O O . PRO B 1 214 ? 38.719 39.281 -1.735 1 32.5 214 PRO B O 1
ATOM 4711 N N . SER B 1 215 ? 39.906 40.812 -2.803 1 31.19 215 SER B N 1
ATOM 4712 C CA . SER B 1 215 ? 41.281 40.75 -2.354 1 31.19 215 SER B CA 1
ATOM 4713 C C . SER B 1 215 ? 41.375 41.062 -0.863 1 31.19 215 SER B C 1
ATOM 4715 O O . SER B 1 215 ? 42.5 41.281 -0.346 1 31.19 215 SER B O 1
ATOM 4717 N N . ASN B 1 216 ? 40.375 41.406 -0.071 1 29.28 216 ASN B N 1
ATOM 4718 C CA . ASN B 1 216 ? 40.938 41.906 1.163 1 29.28 216 ASN B CA 1
ATOM 4719 C C . ASN B 1 216 ? 41.906 40.906 1.8 1 29.28 216 ASN B C 1
ATOM 4721 O O . ASN B 1 216 ? 41.719 39.688 1.645 1 29.28 216 ASN B O 1
ATOM 4725 N N . ASN B 1 217 ? 43.125 41.312 2.348 1 28.05 217 ASN B N 1
ATOM 4726 C CA . ASN B 1 217 ? 44.406 40.844 2.877 1 28.05 217 ASN B CA 1
ATOM 4727 C C . ASN B 1 217 ? 44.25 39.781 3.955 1 28.05 217 ASN B C 1
ATOM 4729 O O . ASN B 1 217 ? 45.219 39.375 4.59 1 28.05 217 ASN B O 1
ATOM 4733 N N . GLU B 1 218 ? 43.188 39.906 4.828 1 27.8 218 GLU B N 1
ATOM 4734 C CA . GLU B 1 218 ? 43.531 39.281 6.105 1 27.8 218 GLU B CA 1
ATOM 4735 C C . GLU B 1 218 ? 43.906 37.812 5.926 1 27.8 218 GLU B C 1
ATOM 4737 O O . GLU B 1 218 ? 43.594 37.219 4.91 1 27.8 218 GLU B O 1
ATOM 4742 N N . SER B 1 219 ? 44.438 37.125 7.039 1 29.31 219 SER B N 1
ATOM 4743 C CA . SER B 1 219 ? 45.188 35.938 7.406 1 29.31 219 SER B CA 1
ATOM 4744 C C . SER B 1 219 ? 44.562 34.656 6.836 1 29.31 219 SER B C 1
ATOM 4746 O O . SER B 1 219 ? 43.344 34.594 6.734 1 29.31 219 SER B O 1
ATOM 4748 N N . GLU B 1 220 ? 45.375 33.875 6.074 1 28.59 220 GLU B N 1
ATOM 4749 C CA . GLU B 1 220 ? 45.344 32.562 5.406 1 28.59 220 GLU B CA 1
ATOM 4750 C C . GLU B 1 220 ? 44.812 31.484 6.34 1 28.59 220 GLU B C 1
ATOM 4752 O O . GLU B 1 220 ? 45.562 31 7.199 1 28.59 220 GLU B O 1
ATOM 4757 N N . LEU B 1 221 ? 43.844 31.781 7.234 1 28.5 221 LEU B N 1
ATOM 4758 C CA . LEU B 1 221 ? 43.656 30.531 7.98 1 28.5 221 LEU B CA 1
ATOM 4759 C C . LEU B 1 221 ? 43.594 29.344 7.039 1 28.5 221 LEU B C 1
ATOM 4761 O O . LEU B 1 221 ? 42.812 29.312 6.102 1 28.5 221 LEU B O 1
ATOM 4765 N N . PRO B 1 222 ? 44.75 28.516 7.02 1 29.11 222 PRO B N 1
ATOM 4766 C CA . PRO B 1 222 ? 44.906 27.297 6.234 1 29.11 222 PRO B CA 1
ATOM 4767 C C . PRO B 1 222 ? 43.75 26.328 6.359 1 29.11 222 PRO B C 1
ATOM 4769 O O . PRO B 1 222 ? 43.875 25.156 6.031 1 29.11 222 PRO B O 1
ATOM 4772 N N . CYS B 1 223 ? 42.594 26.797 6.715 1 27.03 223 CYS B N 1
ATOM 4773 C CA . CYS B 1 223 ? 41.719 25.641 6.855 1 27.03 223 CYS B CA 1
ATOM 4774 C C . CYS B 1 223 ? 41.719 24.797 5.586 1 27.03 223 CYS B C 1
ATOM 4776 O O . CYS B 1 223 ? 40.938 25.031 4.676 1 27.03 223 CYS B O 1
ATOM 4778 N N . SER B 1 224 ? 42.938 24.672 4.914 1 28.98 224 SER B N 1
ATOM 4779 C CA . SER B 1 224 ? 43.125 23.891 3.699 1 28.98 224 SER B CA 1
ATOM 4780 C C . SER B 1 224 ? 42.562 22.484 3.859 1 28.98 224 SER B C 1
ATOM 4782 O O . SER B 1 224 ? 42.438 21.75 2.881 1 28.98 224 SER B O 1
ATOM 4784 N N . GLY B 1 225 ? 43 21.844 5.023 1 29.2 225 GLY B N 1
ATOM 4785 C CA . GLY B 1 225 ? 43.031 20.391 4.945 1 29.2 225 GLY B CA 1
ATOM 4786 C C . GLY B 1 225 ? 41.688 19.766 4.707 1 29.2 225 GLY B C 1
ATOM 4787 O O . GLY B 1 225 ? 41.469 18.578 4.992 1 29.2 225 GLY B O 1
ATOM 4788 N N . VAL B 1 226 ? 40.688 20.5 4.91 1 29.14 226 VAL B N 1
ATOM 4789 C CA . VAL B 1 226 ? 39.531 19.641 5.027 1 29.14 226 VAL B CA 1
ATOM 4790 C C . VAL B 1 226 ? 39.531 18.594 3.91 1 29.14 226 VAL B C 1
ATOM 4792 O O . VAL B 1 226 ? 39.969 18.891 2.793 1 29.14 226 VAL B O 1
ATOM 4795 N N . HIS B 1 227 ? 39.219 17.25 4.254 1 31.7 227 HIS B N 1
ATOM 4796 C CA . HIS B 1 227 ? 38.781 15.945 3.771 1 31.7 227 HIS B CA 1
ATOM 4797 C C . HIS B 1 227 ? 37.781 16.094 2.627 1 31.7 227 HIS B C 1
ATOM 4799 O O . HIS B 1 227 ? 36.594 16.297 2.861 1 31.7 227 HIS B O 1
ATOM 4805 N N . SER B 1 228 ? 37.844 16.828 1.739 1 35.75 228 SER B N 1
ATOM 4806 C CA . SER B 1 228 ? 37.188 16.969 0.443 1 35.75 228 SER B CA 1
ATOM 4807 C C . SER B 1 228 ? 36.969 15.617 -0.206 1 35.75 228 SER B C 1
ATOM 4809 O O . SER B 1 228 ? 36.438 15.539 -1.312 1 35.75 228 SER B O 1
ATOM 4811 N N . ASP B 1 229 ? 37.844 14.586 0.095 1 37.41 229 ASP B N 1
ATOM 4812 C CA . ASP B 1 229 ? 37.812 13.305 -0.611 1 37.41 229 ASP B CA 1
ATOM 4813 C C . ASP B 1 229 ? 36.438 12.641 -0.449 1 37.41 229 ASP B C 1
ATOM 4815 O O . ASP B 1 229 ? 36.031 11.82 -1.277 1 37.41 229 ASP B O 1
ATOM 4819 N N . ILE B 1 230 ? 35.969 12.406 0.801 1 39.19 230 ILE B N 1
ATOM 4820 C CA . ILE B 1 230 ? 35 11.414 1.204 1 39.19 230 ILE B CA 1
ATOM 4821 C C . ILE B 1 230 ? 33.625 11.805 0.674 1 39.19 230 ILE B C 1
ATOM 4823 O O . ILE B 1 230 ? 32.75 10.953 0.49 1 39.19 230 ILE B O 1
ATOM 4827 N N . SER B 1 231 ? 33.312 13.016 0.633 1 46.75 231 SER B N 1
ATOM 4828 C CA . SER B 1 231 ? 31.969 13.461 0.275 1 46.75 231 SER B CA 1
ATOM 4829 C C . SER B 1 231 ? 31.641 13.109 -1.171 1 46.75 231 SER B C 1
ATOM 4831 O O . SER B 1 231 ? 30.469 12.891 -1.511 1 46.75 231 SER B O 1
ATOM 4833 N N . GLU B 1 232 ? 32.562 13.047 -2.094 1 50.16 232 GLU B N 1
ATOM 4834 C CA . GLU B 1 232 ? 32.469 13.086 -3.549 1 50.16 232 GLU B CA 1
ATOM 4835 C C . GLU B 1 232 ? 31.906 11.773 -4.094 1 50.16 232 GLU B C 1
ATOM 4837 O O . GLU B 1 232 ? 31.344 11.734 -5.191 1 50.16 232 GLU B O 1
ATOM 4842 N N . LYS B 1 233 ? 31.875 10.773 -3.236 1 62.78 233 LYS B N 1
ATOM 4843 C CA . LYS B 1 233 ? 31.594 9.469 -3.828 1 62.78 233 LYS B CA 1
ATOM 4844 C C . LYS B 1 233 ? 30.141 9.062 -3.615 1 62.78 233 LYS B C 1
ATOM 4846 O O . LYS B 1 233 ? 29.703 8.016 -4.102 1 62.78 233 LYS B O 1
ATOM 4851 N N . HIS B 1 234 ? 29.5 10.016 -3.098 1 77.31 234 HIS B N 1
ATOM 4852 C CA . HIS B 1 234 ? 28.125 9.594 -2.83 1 77.31 234 HIS B CA 1
ATOM 4853 C C . HIS B 1 234 ? 27.172 10.07 -3.92 1 77.31 234 HIS B C 1
ATOM 4855 O O . HIS B 1 234 ? 27.219 11.234 -4.324 1 77.31 234 HIS B O 1
ATOM 4861 N N . PHE B 1 235 ? 26.406 9.266 -4.363 1 78.62 235 PHE B N 1
ATOM 4862 C CA . PHE B 1 235 ? 25.438 9.555 -5.426 1 78.62 235 PHE B CA 1
ATOM 4863 C C . PHE B 1 235 ? 24.562 10.75 -5.059 1 78.62 235 PHE B C 1
ATOM 4865 O O . PHE B 1 235 ? 24.281 11.602 -5.902 1 78.62 235 PHE B O 1
ATOM 4872 N N . PHE B 1 236 ? 24.188 10.859 -3.777 1 83.5 236 PHE B N 1
ATOM 4873 C CA . PHE B 1 236 ? 23.297 11.914 -3.336 1 83.5 236 PHE B CA 1
ATOM 4874 C C . PHE B 1 236 ? 24.047 13 -2.586 1 83.5 236 PHE B C 1
ATOM 4876 O O . PHE B 1 236 ? 23.469 13.773 -1.834 1 83.5 236 PHE B O 1
ATOM 4883 N N . GLY B 1 237 ? 25.281 13.031 -2.686 1 79.44 237 GLY B N 1
ATOM 4884 C CA . GLY B 1 237 ? 26.094 14.055 -2.055 1 79.44 237 GLY B CA 1
ATOM 4885 C C . GLY B 1 237 ? 26.406 13.766 -0.597 1 79.44 237 GLY B C 1
ATOM 4886 O O . GLY B 1 237 ? 27.172 14.484 0.035 1 79.44 237 GLY B O 1
ATOM 4887 N N . ALA B 1 238 ? 25.734 12.82 -0.047 1 84.31 238 ALA B N 1
ATOM 4888 C CA . ALA B 1 238 ? 25.938 12.359 1.324 1 84.31 238 ALA B CA 1
ATOM 4889 C C . ALA B 1 238 ? 25.625 10.875 1.452 1 84.31 238 ALA B C 1
ATOM 4891 O O . ALA B 1 238 ? 24.984 10.281 0.579 1 84.31 238 ALA B O 1
ATOM 4892 N N . PRO B 1 239 ? 26.156 10.266 2.479 1 86.75 239 PRO B N 1
ATOM 4893 C CA . PRO B 1 239 ? 25.797 8.859 2.682 1 86.75 239 PRO B CA 1
ATOM 4894 C C . PRO B 1 239 ? 24.281 8.656 2.805 1 86.75 239 PRO B C 1
ATOM 4896 O O . PRO B 1 239 ? 23.594 9.461 3.43 1 86.75 239 PRO B O 1
ATOM 4899 N N . THR B 1 240 ? 23.828 7.625 2.135 1 92 240 THR B N 1
ATOM 4900 C CA . THR B 1 240 ? 22.406 7.305 2.172 1 92 240 THR B CA 1
ATOM 4901 C C . THR B 1 240 ? 22.188 5.859 2.604 1 92 240 THR B C 1
ATOM 4903 O O . THR B 1 240 ? 23.047 5.004 2.385 1 92 240 THR B O 1
ATOM 4906 N N . PHE B 1 241 ? 21.047 5.621 3.17 1 93.06 241 PHE B N 1
ATOM 4907 C CA . PHE B 1 241 ? 20.703 4.336 3.773 1 93.06 241 PHE B CA 1
ATOM 4908 C C . PHE B 1 241 ? 19.281 3.924 3.42 1 93.06 241 PHE B C 1
ATOM 4910 O O . PHE B 1 241 ? 18.484 4.754 2.992 1 93.06 241 PHE B O 1
ATOM 4917 N N . LEU B 1 242 ? 19.094 2.602 3.561 1 95.19 242 LEU B N 1
ATOM 4918 C CA . LEU B 1 242 ? 17.703 2.148 3.527 1 95.19 242 LEU B CA 1
ATOM 4919 C C . LEU B 1 242 ? 17 2.434 4.852 1 95.19 242 LEU B C 1
ATOM 4921 O O . LEU B 1 242 ? 17.594 2.271 5.918 1 95.19 242 LEU B O 1
ATOM 4925 N N . THR B 1 243 ? 15.789 2.809 4.777 1 95.19 243 THR B N 1
ATOM 4926 C CA . THR B 1 243 ? 15.062 3.293 5.941 1 95.19 243 THR B CA 1
ATOM 4927 C C . THR B 1 243 ? 14.812 2.16 6.934 1 95.19 243 THR B C 1
ATOM 4929 O O . THR B 1 243 ? 14.469 1.043 6.535 1 95.19 243 THR B O 1
ATOM 4932 N N . VAL B 1 244 ? 14.992 2.43 8.195 1 92.69 244 VAL B N 1
ATOM 4933 C CA . VAL B 1 244 ? 14.656 1.493 9.258 1 92.69 244 VAL B CA 1
ATOM 4934 C C . VAL B 1 244 ? 13.266 1.812 9.812 1 92.69 244 VAL B C 1
ATOM 4936 O O . VAL B 1 244 ? 12.664 0.99 10.5 1 92.69 244 VAL B O 1
ATOM 4939 N N . SER B 1 245 ? 12.781 2.975 9.555 1 93.38 245 SER B N 1
ATOM 4940 C CA . SER B 1 245 ? 11.461 3.436 9.992 1 93.38 245 SER B CA 1
ATOM 4941 C C . SER B 1 245 ? 11.07 4.727 9.281 1 93.38 245 SER B C 1
ATOM 4943 O O . SER B 1 245 ? 11.93 5.562 8.984 1 93.38 245 SER B O 1
ATOM 4945 N N . GLY B 1 246 ? 9.805 4.879 8.984 1 94 246 GLY B N 1
ATOM 4946 C CA . GLY B 1 246 ? 9.297 6.121 8.43 1 94 246 GLY B CA 1
ATOM 4947 C C . GLY B 1 246 ? 8.805 7.09 9.492 1 94 246 GLY B C 1
ATOM 4948 O O . GLY B 1 246 ? 8.195 8.109 9.164 1 94 246 GLY B O 1
ATOM 4949 N N . GLN B 1 247 ? 9.07 6.887 10.719 1 93.75 247 GLN B N 1
ATOM 4950 C CA . GLN B 1 247 ? 8.469 7.59 11.844 1 93.75 247 GLN B CA 1
ATOM 4951 C C . GLN B 1 247 ? 8.766 9.086 11.781 1 93.75 247 GLN B C 1
ATOM 4953 O O . GLN B 1 247 ? 7.859 9.906 11.914 1 93.75 247 GLN B O 1
ATOM 4958 N N . LEU B 1 248 ? 10.047 9.453 11.562 1 93.69 248 LEU B N 1
ATOM 4959 C CA . LEU B 1 248 ? 10.414 10.867 11.57 1 93.69 248 LEU B CA 1
ATOM 4960 C C . LEU B 1 248 ? 9.703 11.617 10.445 1 93.69 248 LEU B C 1
ATOM 4962 O O . LEU B 1 248 ? 9.234 12.734 10.641 1 93.69 248 LEU B O 1
ATOM 4966 N N . HIS B 1 249 ? 9.664 10.992 9.297 1 96 249 HIS B N 1
ATOM 4967 C CA . HIS B 1 249 ? 8.953 11.602 8.18 1 96 249 HIS B CA 1
ATOM 4968 C C . HIS B 1 249 ? 7.461 11.727 8.477 1 96 249 HIS B C 1
ATOM 4970 O O . HIS B 1 249 ? 6.848 12.75 8.188 1 96 249 HIS B O 1
ATOM 4976 N N . LEU B 1 250 ? 6.867 10.727 9.062 1 97 250 LEU B N 1
ATOM 4977 C CA . LEU B 1 250 ? 5.449 10.742 9.398 1 97 250 LEU B CA 1
ATOM 4978 C C . LEU B 1 250 ? 5.152 11.812 10.445 1 97 250 LEU B C 1
ATOM 4980 O O . LEU B 1 250 ? 4.113 12.469 10.383 1 97 250 LEU B O 1
ATOM 4984 N N . GLU B 1 251 ? 6.043 11.953 11.422 1 96.38 251 GLU B N 1
ATOM 4985 C CA . GLU B 1 251 ? 5.852 12.977 12.445 1 96.38 251 GLU B CA 1
ATOM 4986 C C . GLU B 1 251 ? 5.801 14.375 11.836 1 96.38 251 GLU B C 1
ATOM 4988 O O . GLU B 1 251 ? 4.969 15.195 12.219 1 96.38 251 GLU B O 1
ATOM 4993 N N . SER B 1 252 ? 6.695 14.555 10.938 1 96.19 252 SER B N 1
ATOM 4994 C CA . SER B 1 252 ? 6.703 15.844 10.242 1 96.19 252 SER B CA 1
ATOM 4995 C C . SER B 1 252 ? 5.387 16.078 9.508 1 96.19 252 SER B C 1
ATOM 4997 O O . SER B 1 252 ? 4.816 17.172 9.586 1 96.19 252 SER B O 1
ATOM 4999 N N . ILE B 1 253 ? 4.887 15.109 8.844 1 98.31 253 ILE B N 1
ATOM 5000 C CA . ILE B 1 253 ? 3.67 15.258 8.047 1 98.31 253 ILE B CA 1
ATOM 5001 C C . ILE B 1 253 ? 2.457 15.336 8.969 1 98.31 253 ILE B C 1
ATOM 5003 O O . ILE B 1 253 ? 1.498 16.062 8.68 1 98.31 253 ILE B O 1
ATOM 5007 N N . ALA B 1 254 ? 2.482 14.664 10.125 1 98.12 254 ALA B N 1
ATOM 5008 C CA . ALA B 1 254 ? 1.388 14.703 11.094 1 98.12 254 ALA B CA 1
ATOM 5009 C C . ALA B 1 254 ? 1.171 16.125 11.609 1 98.12 254 ALA B C 1
ATOM 5011 O O . ALA B 1 254 ? 0.048 16.5 11.953 1 98.12 254 ALA B O 1
ATOM 5012 N N . CYS B 1 255 ? 2.23 16.891 11.648 1 96.94 255 CYS B N 1
ATOM 5013 C CA . CYS B 1 255 ? 2.133 18.281 12.109 1 96.94 255 CYS B CA 1
ATOM 5014 C C . CYS B 1 255 ? 1.466 19.156 11.055 1 96.94 255 CYS B C 1
ATOM 5016 O O . CYS B 1 255 ? 1.277 20.359 11.273 1 96.94 255 CYS B O 1
ATOM 5018 N N . ALA B 1 256 ? 1.089 18.562 9.961 1 97.19 256 ALA B N 1
ATOM 5019 C CA . ALA B 1 256 ? 0.374 19.281 8.914 1 97.19 256 ALA B CA 1
ATOM 5020 C C . ALA B 1 256 ? -0.992 18.656 8.648 1 97.19 256 ALA B C 1
ATOM 5022 O O . ALA B 1 256 ? -1.958 19.359 8.352 1 97.19 256 ALA B O 1
ATOM 5023 N N . LEU B 1 257 ? -1.045 17.328 8.781 1 98.38 257 LEU B N 1
ATOM 5024 C CA . LEU B 1 257 ? -2.24 16.625 8.328 1 98.38 257 LEU B CA 1
ATOM 5025 C C . LEU B 1 257 ? -2.926 15.906 9.492 1 98.38 257 LEU B C 1
ATOM 5027 O O . LEU B 1 257 ? -4.004 15.336 9.32 1 98.38 257 LEU B O 1
ATOM 5031 N N . THR B 1 258 ? -2.361 15.914 10.641 1 98.06 258 THR B N 1
ATOM 5032 C CA . THR B 1 258 ? -2.916 15.477 11.914 1 98.06 258 THR B CA 1
ATOM 5033 C C . THR B 1 258 ? -2.945 13.953 12 1 98.06 258 THR B C 1
ATOM 5035 O O . THR B 1 258 ? -2.396 13.367 12.93 1 98.06 258 THR B O 1
ATOM 5038 N N . HIS B 1 259 ? -3.635 13.219 11.094 1 98.12 259 HIS B N 1
ATOM 5039 C CA . HIS B 1 259 ? -3.742 11.766 11.047 1 98.12 259 HIS B CA 1
ATOM 5040 C C . HIS B 1 259 ? -3.057 11.203 9.805 1 98.12 259 HIS B C 1
ATOM 5042 O O . HIS B 1 259 ? -3.572 11.328 8.695 1 98.12 259 HIS B O 1
ATOM 5048 N N . VAL B 1 260 ? -1.955 10.531 10.008 1 98.81 260 VAL B N 1
ATOM 5049 C CA . VAL B 1 260 ? -1.216 10.016 8.852 1 98.81 260 VAL B CA 1
ATOM 5050 C C . VAL B 1 260 ? -0.729 8.602 9.141 1 98.81 260 VAL B C 1
ATOM 5052 O O . VAL B 1 260 ? -0.567 8.211 10.297 1 98.81 260 VAL B O 1
ATOM 5055 N N . TYR B 1 261 ? -0.534 7.805 8.117 1 98.81 261 TYR B N 1
ATOM 5056 C CA . TYR B 1 261 ? 0.032 6.469 8.273 1 98.81 261 TYR B CA 1
ATOM 5057 C C . TYR B 1 261 ? 0.851 6.074 7.051 1 98.81 261 TYR B C 1
ATOM 5059 O O . TYR B 1 261 ? 0.735 6.695 5.992 1 98.81 261 TYR B O 1
ATOM 5067 N N . ASN B 1 262 ? 1.719 5.238 7.234 1 98.62 262 ASN B N 1
ATOM 5068 C CA . ASN B 1 262 ? 2.551 4.613 6.211 1 98.62 262 ASN B CA 1
ATOM 5069 C C . ASN B 1 262 ? 2.455 3.09 6.27 1 98.62 262 ASN B C 1
ATOM 5071 O O . ASN B 1 262 ? 2.34 2.512 7.352 1 98.62 262 ASN B O 1
ATOM 5075 N N . PHE B 1 263 ? 2.377 2.471 5.203 1 98.62 263 PHE B N 1
ATOM 5076 C CA . PHE B 1 263 ? 2.414 1.025 5.008 1 98.62 263 PHE B CA 1
ATOM 5077 C C . PHE B 1 263 ? 3.381 0.656 3.889 1 98.62 263 PHE B C 1
ATOM 5079 O O . PHE B 1 263 ? 3.047 0.778 2.707 1 98.62 263 PHE B O 1
ATOM 5086 N N . GLY B 1 264 ? 4.609 0.203 4.23 1 97.81 264 GLY B N 1
ATOM 5087 C CA . GLY B 1 264 ? 5.605 -0.047 3.203 1 97.81 264 GLY B CA 1
ATOM 5088 C C . GLY B 1 264 ? 6.812 -0.813 3.717 1 97.81 264 GLY B C 1
ATOM 5089 O O . GLY B 1 264 ? 6.844 -1.222 4.879 1 97.81 264 GLY B O 1
ATOM 5090 N N . PRO B 1 265 ? 7.781 -1.056 2.834 1 97.69 265 PRO B N 1
ATOM 5091 C CA . PRO B 1 265 ? 8.953 -1.858 3.195 1 97.69 265 PRO B CA 1
ATOM 5092 C C . PRO B 1 265 ? 9.891 -1.137 4.16 1 97.69 265 PRO B C 1
ATOM 5094 O O . PRO B 1 265 ? 10.062 0.082 4.062 1 97.69 265 PRO B O 1
ATOM 5097 N N . THR B 1 266 ? 10.453 -1.858 5 1 95.19 266 THR B N 1
ATOM 5098 C CA . THR B 1 266 ? 11.438 -1.432 5.988 1 95.19 266 THR B CA 1
ATOM 5099 C C . THR B 1 266 ? 12.594 -2.422 6.059 1 95.19 266 THR B C 1
ATOM 5101 O O . THR B 1 266 ? 12.43 -3.605 5.754 1 95.19 266 THR B O 1
ATOM 5104 N N . PHE B 1 267 ? 13.773 -1.965 6.52 1 93.81 267 PHE B N 1
ATOM 5105 C CA . PHE B 1 267 ? 14.977 -2.779 6.383 1 93.81 267 PHE B CA 1
ATOM 5106 C C . PHE B 1 267 ? 15.789 -2.775 7.676 1 93.81 267 PHE B C 1
ATOM 5108 O O . PHE B 1 267 ? 15.898 -1.744 8.344 1 93.81 267 PHE B O 1
ATO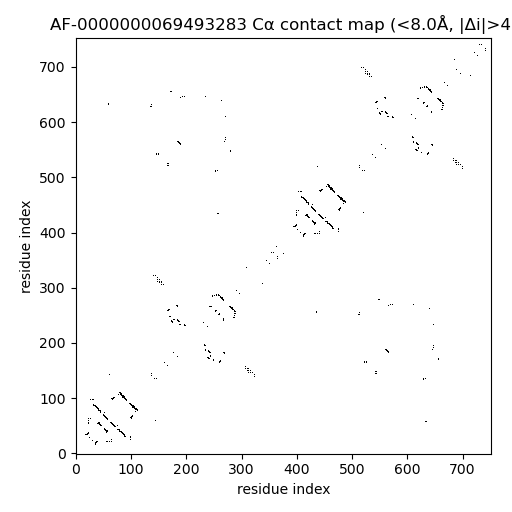M 5115 N N . ARG B 1 268 ? 16.266 -3.867 7.988 1 88.25 268 ARG B N 1
ATOM 5116 C CA . ARG B 1 268 ? 17.188 -4.023 9.117 1 88.25 268 ARG B CA 1
ATOM 5117 C C . ARG B 1 268 ? 18.375 -4.883 8.727 1 88.25 268 ARG B C 1
ATOM 5119 O O . ARG B 1 268 ? 18.219 -6.039 8.336 1 88.25 268 ARG B O 1
ATOM 5126 N N . ALA B 1 269 ? 19.547 -4.277 8.883 1 87.25 269 ALA B N 1
ATOM 5127 C CA . ALA B 1 269 ? 20.766 -5.012 8.562 1 87.25 269 ALA B CA 1
ATOM 5128 C C . ALA B 1 269 ? 21.281 -5.773 9.781 1 87.25 269 ALA B C 1
ATOM 5130 O O . ALA B 1 269 ? 22.406 -5.531 10.25 1 87.25 269 ALA B O 1
ATOM 5131 N N . GLU B 1 270 ? 20.531 -6.617 10.289 1 77.19 270 GLU B N 1
ATOM 5132 C CA . GLU B 1 270 ? 20.969 -7.414 11.438 1 77.19 270 GLU B CA 1
ATOM 5133 C C . GLU B 1 270 ? 21.562 -8.75 10.984 1 77.19 270 GLU B C 1
ATOM 5135 O O . GLU B 1 270 ? 20.953 -9.461 10.188 1 77.19 270 GLU B O 1
ATOM 5140 N N . ALA B 1 271 ? 22.797 -8.938 11.422 1 67.06 271 ALA B N 1
ATOM 5141 C CA . ALA B 1 271 ? 23.5 -10.156 11.031 1 67.06 271 ALA B CA 1
ATOM 5142 C C . ALA B 1 271 ? 22.938 -11.367 11.766 1 67.06 271 ALA B C 1
ATOM 5144 O O . ALA B 1 271 ? 23.688 -12.062 12.469 1 67.06 271 ALA B O 1
ATOM 5145 N N . SER B 1 272 ? 21.797 -11.305 12.062 1 61.19 272 SER B N 1
ATOM 5146 C CA . SER B 1 272 ? 21.234 -12.461 12.758 1 61.19 272 SER B CA 1
ATOM 5147 C C . SER B 1 272 ? 20.453 -13.359 11.797 1 61.19 272 SER B C 1
ATOM 5149 O O . SER B 1 272 ? 19.672 -12.875 10.977 1 61.19 272 SER B O 1
ATOM 5151 N N . ARG B 1 273 ? 21 -14.539 11.641 1 60.78 273 ARG B N 1
ATOM 5152 C CA . ARG B 1 273 ? 20.328 -15.5 10.766 1 60.78 273 ARG B CA 1
ATOM 5153 C C . ARG B 1 273 ? 19.375 -16.391 11.547 1 60.78 273 ARG B C 1
ATOM 5155 O O . ARG B 1 273 ? 19.484 -17.609 11.531 1 60.78 273 ARG B O 1
ATOM 5162 N N . THR B 1 274 ? 18.688 -15.602 12.367 1 60.88 274 THR B N 1
ATOM 5163 C CA . THR B 1 274 ? 17.672 -16.375 13.07 1 60.88 274 THR B CA 1
ATOM 5164 C C . THR B 1 274 ? 16.328 -16.281 12.367 1 60.88 274 THR B C 1
ATOM 5166 O O . THR B 1 274 ? 16.125 -15.422 11.5 1 60.88 274 THR B O 1
ATOM 5169 N N . ARG B 1 275 ? 15.5 -17.172 12.617 1 60.88 275 ARG B N 1
ATOM 5170 C CA . ARG B 1 275 ? 14.164 -17.234 12.031 1 60.88 275 ARG B CA 1
ATOM 5171 C C . ARG B 1 275 ? 13.359 -15.992 12.391 1 60.88 275 ARG B C 1
ATOM 5173 O O . ARG B 1 275 ? 12.344 -15.703 11.75 1 60.88 275 ARG B O 1
ATOM 5180 N N . MET B 1 276 ? 13.938 -15.242 13.227 1 62.06 276 MET B N 1
ATOM 5181 C CA . MET B 1 276 ? 13.117 -14.148 13.75 1 62.06 276 MET B CA 1
ATOM 5182 C C . MET B 1 276 ? 13.516 -12.82 13.117 1 62.06 276 MET B C 1
ATOM 5184 O O . MET B 1 276 ? 12.82 -11.812 13.281 1 62.06 276 MET B O 1
ATOM 5188 N N . HIS B 1 277 ? 14.555 -12.977 12.422 1 70.25 277 HIS B N 1
ATOM 5189 C CA . HIS B 1 277 ? 15.023 -11.695 11.914 1 70.25 277 HIS B CA 1
ATOM 5190 C C . HIS B 1 277 ? 14.836 -11.594 10.398 1 70.25 277 HIS B C 1
ATOM 5192 O O . HIS B 1 277 ? 15.188 -12.516 9.664 1 70.25 277 HIS B O 1
ATOM 5198 N N . ALA B 1 278 ? 14.078 -10.57 10.078 1 84 278 ALA B N 1
ATOM 5199 C CA . ALA B 1 278 ? 13.898 -10.266 8.664 1 84 278 ALA B CA 1
ATOM 5200 C C . ALA B 1 278 ? 14.648 -8.992 8.281 1 84 278 ALA B C 1
ATOM 5202 O O . ALA B 1 278 ? 14.578 -7.988 8.992 1 84 278 ALA B O 1
ATOM 5203 N N . SER B 1 279 ? 15.414 -9.102 7.191 1 90.94 279 SER B N 1
ATOM 5204 C CA . SER B 1 279 ? 16.156 -7.941 6.715 1 90.94 279 SER B CA 1
ATOM 5205 C C . SER B 1 279 ? 15.25 -6.977 5.957 1 90.94 279 SER B C 1
ATOM 5207 O O . SER B 1 279 ? 15.578 -5.801 5.805 1 90.94 279 SER B O 1
ATOM 5209 N N . GLU B 1 280 ? 14.227 -7.426 5.402 1 94.81 280 GLU B N 1
ATOM 5210 C CA . GLU B 1 280 ? 13.195 -6.66 4.707 1 94.81 280 GLU B CA 1
ATOM 5211 C C . GLU B 1 280 ? 11.805 -7.113 5.121 1 94.81 280 GLU B C 1
ATOM 5213 O O . GLU B 1 280 ? 11.508 -8.312 5.113 1 94.81 280 GLU B O 1
ATOM 5218 N N . PHE B 1 281 ? 10.953 -6.191 5.531 1 95.06 281 PHE B N 1
ATOM 5219 C CA . PHE B 1 281 ? 9.586 -6.547 5.887 1 95.06 281 PHE B CA 1
ATOM 5220 C C . PHE B 1 281 ? 8.656 -5.355 5.715 1 95.06 281 PHE B C 1
ATOM 5222 O O . PHE B 1 281 ? 9.109 -4.223 5.539 1 95.06 281 PHE B O 1
ATOM 5229 N N . GLN B 1 282 ? 7.355 -5.609 5.637 1 97.12 282 GLN B N 1
ATOM 5230 C CA . GLN B 1 282 ? 6.344 -4.559 5.559 1 97.12 282 GLN B CA 1
ATOM 5231 C C . GLN B 1 282 ? 5.969 -4.055 6.949 1 97.12 282 GLN B C 1
ATOM 5233 O O . GLN B 1 282 ? 5.664 -4.848 7.844 1 97.12 282 GLN B O 1
ATOM 5238 N N . MET B 1 283 ? 6.047 -2.775 7.09 1 97.62 283 MET B N 1
ATOM 5239 C CA . MET B 1 283 ? 5.746 -2.154 8.375 1 97.62 283 MET B CA 1
ATOM 5240 C C . MET B 1 283 ? 4.578 -1.18 8.258 1 97.62 283 MET B C 1
ATOM 5242 O O . MET B 1 283 ? 4.473 -0.455 7.266 1 97.62 283 MET B O 1
ATOM 5246 N N . ILE B 1 284 ? 3.719 -1.219 9.211 1 98.25 284 ILE B N 1
ATOM 5247 C CA . ILE B 1 284 ? 2.637 -0.249 9.359 1 98.25 284 ILE B CA 1
ATOM 5248 C C . ILE B 1 284 ? 2.975 0.733 10.477 1 98.25 284 ILE B C 1
ATOM 5250 O O . ILE B 1 284 ? 3.252 0.325 11.609 1 98.25 284 ILE B O 1
ATOM 5254 N N . GLU B 1 285 ? 3.012 1.987 10.148 1 97.88 285 GLU B N 1
ATOM 5255 C CA . GLU B 1 285 ? 3.254 3.055 11.117 1 97.88 285 GLU B CA 1
ATOM 5256 C C . GLU B 1 285 ? 2.193 4.145 11.008 1 97.88 285 GLU B C 1
ATOM 5258 O O . GLU B 1 285 ? 1.733 4.469 9.914 1 97.88 285 GLU B O 1
ATOM 5263 N N . ALA B 1 286 ? 1.823 4.707 12.125 1 98.12 286 ALA B N 1
ATOM 5264 C CA . ALA B 1 286 ? 0.864 5.809 12.148 1 98.12 286 ALA B CA 1
ATOM 5265 C C . ALA B 1 286 ? 1.281 6.871 13.156 1 98.12 286 ALA B C 1
ATOM 5267 O O . ALA B 1 286 ? 1.907 6.562 14.18 1 98.12 286 ALA B O 1
ATOM 5268 N N . GLU B 1 287 ? 1.056 8.102 12.828 1 97.88 287 GLU B N 1
ATOM 5269 C CA . GLU B 1 287 ? 1.265 9.242 13.711 1 97.88 287 GLU B CA 1
ATOM 5270 C C . GLU B 1 287 ? 0.007 10.109 13.805 1 97.88 287 GLU B C 1
ATOM 5272 O O . GLU B 1 287 ? -0.675 10.328 12.797 1 97.88 287 GLU B O 1
ATOM 5277 N N . ILE B 1 288 ? -0.308 10.57 14.984 1 97.44 288 ILE B N 1
ATOM 5278 C CA . ILE B 1 288 ? -1.476 11.406 15.242 1 97.44 288 ILE B CA 1
ATOM 5279 C C . ILE B 1 288 ? -1.061 12.641 16.047 1 97.44 288 ILE B C 1
ATOM 5281 O O . ILE B 1 288 ? -0.404 12.523 17.078 1 97.44 288 ILE B O 1
ATOM 5285 N N . ALA B 1 289 ? -1.454 13.781 15.555 1 96.94 289 ALA B N 1
ATOM 5286 C CA . ALA B 1 289 ? -1.247 15.016 16.312 1 96.94 289 ALA B CA 1
ATOM 5287 C C . ALA B 1 289 ? -2.373 15.234 17.312 1 96.94 289 ALA B C 1
ATOM 5289 O O . ALA B 1 289 ? -3.484 14.734 17.125 1 96.94 289 ALA B O 1
ATOM 5290 N N . PHE B 1 290 ? -2.072 15.875 18.422 1 95.81 290 PHE B N 1
ATOM 5291 C CA . PHE B 1 290 ? -3.018 16.422 19.391 1 95.81 290 PHE B CA 1
ATOM 5292 C C . PHE B 1 290 ? -3.543 15.32 20.312 1 95.81 290 PHE B C 1
ATOM 5294 O O . PHE B 1 290 ? -4.648 15.422 20.844 1 95.81 290 PHE B O 1
ATOM 5301 N N . ILE B 1 291 ? -2.844 14.258 20.328 1 93.25 291 ILE B N 1
ATOM 5302 C CA . ILE B 1 291 ? -3.197 13.227 21.297 1 93.25 291 ILE B CA 1
ATOM 5303 C C . ILE B 1 291 ? -2.576 13.555 22.656 1 93.25 291 ILE B C 1
ATOM 5305 O O . ILE B 1 291 ? -1.405 13.938 22.734 1 93.25 291 ILE B O 1
ATOM 5309 N N . GLU B 1 292 ? -3.373 13.375 23.734 1 91.19 292 GLU B N 1
ATOM 5310 C CA . GLU B 1 292 ? -2.881 13.742 25.062 1 91.19 292 GLU B CA 1
ATOM 5311 C C . GLU B 1 292 ? -2.688 12.508 25.938 1 91.19 292 GLU B C 1
ATOM 5313 O O . GLU B 1 292 ? -1.957 12.547 26.922 1 91.19 292 GLU B O 1
ATOM 5318 N N . LYS B 1 293 ? -3.361 11.477 25.578 1 92.62 293 LYS B N 1
ATOM 5319 C CA . LYS B 1 293 ? -3.299 10.258 26.375 1 92.62 293 LYS B CA 1
ATOM 5320 C C . LYS B 1 293 ? -2.881 9.062 25.531 1 92.62 293 LYS B C 1
ATOM 5322 O O . LYS B 1 293 ? -3.377 8.883 24.422 1 92.62 293 LYS B O 1
ATOM 5327 N N . VAL B 1 294 ? -2.031 8.25 26.094 1 93.12 294 VAL B N 1
ATOM 5328 C CA . VAL B 1 294 ? -1.521 7.078 25.391 1 93.12 294 VAL B CA 1
ATOM 5329 C C . VAL B 1 294 ? -2.662 6.098 25.125 1 93.12 294 VAL B C 1
ATOM 5331 O O . VAL B 1 294 ? -2.629 5.352 24.141 1 93.12 294 VAL B O 1
ATOM 5334 N N . GLU B 1 295 ? -3.693 6.113 25.922 1 93.06 295 GLU B N 1
ATOM 5335 C CA . GLU B 1 295 ? -4.836 5.21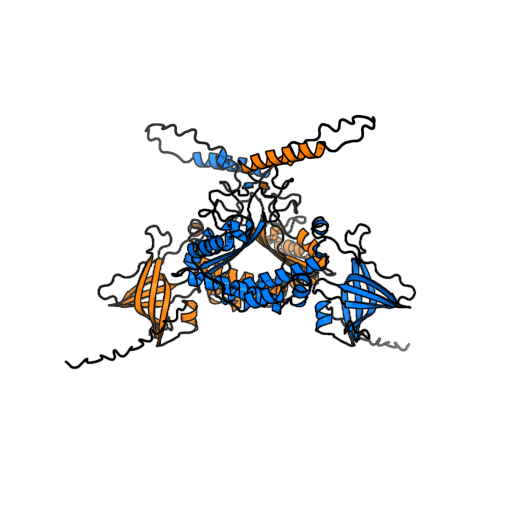5 25.797 1 93.06 295 GLU B CA 1
ATOM 5336 C C . GLU B 1 295 ? -5.52 5.379 24.438 1 93.06 295 GLU B C 1
ATOM 5338 O O . GLU B 1 295 ? -6.059 4.418 23.891 1 93.06 295 GLU B O 1
ATOM 5343 N N . GLU B 1 296 ? -5.5 6.578 23.938 1 92.56 296 GLU B N 1
ATOM 5344 C CA . GLU B 1 296 ? -6.102 6.824 22.641 1 92.56 296 GLU B CA 1
ATOM 5345 C C . GLU B 1 296 ? -5.352 6.09 21.531 1 92.56 296 GLU B C 1
ATOM 5347 O O . GLU B 1 296 ? -5.965 5.516 20.625 1 92.56 296 GLU B O 1
ATOM 5352 N N . LEU B 1 297 ? -4.051 6.078 21.609 1 93.94 297 LEU B N 1
ATOM 5353 C CA . LEU B 1 297 ? -3.229 5.359 20.641 1 93.94 297 LEU B CA 1
ATOM 5354 C C . LEU B 1 297 ? -3.432 3.855 20.766 1 93.94 297 LEU B C 1
ATOM 5356 O O . LEU B 1 297 ? -3.539 3.152 19.766 1 93.94 297 LEU B O 1
ATOM 5360 N N . LEU B 1 298 ? -3.463 3.393 22.016 1 95 298 LEU B N 1
ATOM 5361 C CA . LEU B 1 298 ? -3.646 1.967 22.266 1 95 298 LEU B CA 1
ATOM 5362 C C . LEU B 1 298 ? -4.984 1.488 21.719 1 95 298 LEU B C 1
ATOM 5364 O O . LEU B 1 298 ? -5.082 0.377 21.188 1 95 298 LEU B O 1
ATOM 5368 N N . LYS B 1 299 ? -5.945 2.316 21.875 1 95.38 299 LYS B N 1
ATOM 5369 C CA . LYS B 1 299 ? -7.262 1.977 21.344 1 95.38 299 LYS B CA 1
ATOM 5370 C C . LYS B 1 299 ? -7.227 1.846 19.828 1 95.38 299 LYS B C 1
ATOM 5372 O O . LYS B 1 299 ? -7.844 0.939 19.266 1 95.38 299 LYS B O 1
ATOM 5377 N N . ILE B 1 300 ? -6.555 2.727 19.188 1 95.75 300 ILE B N 1
ATOM 5378 C CA . ILE B 1 300 ? -6.441 2.693 17.734 1 95.75 300 ILE B CA 1
ATOM 5379 C C . ILE B 1 300 ? -5.738 1.408 17.297 1 95.75 300 ILE B C 1
ATOM 5381 O O . ILE B 1 300 ? -6.18 0.736 16.359 1 95.75 300 ILE B O 1
ATOM 5385 N N . VAL B 1 301 ? -4.656 1.016 17.922 1 96.75 301 VAL B N 1
ATOM 5386 C CA . VAL B 1 301 ? -3.893 -0.185 17.594 1 96.75 301 VAL B CA 1
ATOM 5387 C C . VAL B 1 301 ? -4.77 -1.42 17.766 1 96.75 301 VAL B C 1
ATOM 5389 O O . VAL B 1 301 ? -4.828 -2.283 16.891 1 96.75 301 VAL B O 1
ATOM 5392 N N . GLU B 1 302 ? -5.438 -1.48 18.953 1 97.25 302 GLU B N 1
ATOM 5393 C CA . GLU B 1 302 ? -6.32 -2.609 19.234 1 97.25 302 GLU B CA 1
ATOM 5394 C C . GLU B 1 302 ? -7.422 -2.729 18.188 1 97.25 302 GLU B C 1
ATOM 5396 O O . GLU B 1 302 ? -7.676 -3.818 17.672 1 97.25 302 GLU B O 1
ATOM 5401 N N . THR B 1 303 ? -8.039 -1.622 17.922 1 97.75 303 THR B N 1
ATOM 5402 C CA . THR B 1 303 ? -9.125 -1.627 16.953 1 97.75 303 THR B CA 1
ATOM 5403 C C . THR B 1 303 ? -8.617 -2.041 15.578 1 97.75 303 THR B C 1
ATOM 5405 O O . THR B 1 303 ? -9.281 -2.803 14.867 1 97.75 303 THR B O 1
ATOM 5408 N N . CYS B 1 304 ? -7.477 -1.531 15.18 1 98.06 304 CYS B N 1
ATOM 5409 C CA . CYS B 1 304 ? -6.879 -1.887 13.898 1 98.06 304 CYS B CA 1
ATOM 5410 C C . CYS B 1 304 ? -6.672 -3.393 13.789 1 98.06 304 CYS B C 1
ATOM 5412 O O . CYS B 1 304 ? -7.125 -4.02 12.836 1 98.06 304 CYS B O 1
ATOM 5414 N N . LEU B 1 305 ? -6.035 -4.004 14.773 1 97.88 305 LEU B N 1
ATOM 5415 C CA . LEU B 1 305 ? -5.715 -5.426 14.75 1 97.88 305 LEU B CA 1
ATOM 5416 C C . LEU B 1 305 ? -6.988 -6.27 14.727 1 97.88 305 LEU B C 1
ATOM 5418 O O . LEU B 1 305 ? -7.066 -7.258 13.992 1 97.88 305 LEU B O 1
ATOM 5422 N N . LYS B 1 306 ? -7.961 -5.891 15.492 1 97.69 306 LYS B N 1
ATOM 5423 C CA . LYS B 1 306 ? -9.219 -6.625 15.547 1 97.69 306 LYS B CA 1
ATOM 5424 C C . LYS B 1 306 ? -9.969 -6.527 14.219 1 97.69 306 LYS B C 1
ATOM 5426 O O . LYS B 1 306 ? -10.469 -7.531 13.703 1 97.69 306 LYS B O 1
ATOM 5431 N N . LYS B 1 307 ? -10.016 -5.316 13.648 1 97.94 307 LYS B N 1
ATOM 5432 C CA . LYS B 1 307 ? -10.719 -5.125 12.383 1 97.94 307 LYS B CA 1
ATOM 5433 C C . LYS B 1 307 ? -10.039 -5.891 11.25 1 97.94 307 LYS B C 1
ATOM 5435 O O . LYS B 1 307 ? -10.711 -6.453 10.383 1 97.94 307 LYS B O 1
ATOM 5440 N N . VAL B 1 308 ? -8.742 -5.883 11.188 1 98 308 VAL B N 1
ATOM 5441 C CA . VAL B 1 308 ? -8 -6.613 10.164 1 98 308 VAL B CA 1
ATOM 5442 C C . VAL B 1 308 ? -8.25 -8.109 10.312 1 98 308 VAL B C 1
ATOM 5444 O O . VAL B 1 308 ? -8.523 -8.805 9.328 1 98 308 VAL B O 1
ATOM 5447 N N . THR B 1 309 ? -8.195 -8.578 11.555 1 97.06 309 THR B N 1
ATOM 5448 C CA . THR B 1 309 ? -8.438 -9.992 11.82 1 97.06 309 THR B CA 1
ATOM 5449 C C . THR B 1 309 ? -9.852 -10.391 11.406 1 97.06 309 THR B C 1
ATOM 5451 O O . THR B 1 309 ? -10.047 -11.406 10.734 1 97.06 309 THR B O 1
ATOM 5454 N N . ASP B 1 310 ? -10.797 -9.586 11.773 1 96.5 310 ASP B N 1
ATOM 5455 C CA . ASP B 1 310 ? -12.18 -9.844 11.414 1 96.5 310 ASP B CA 1
ATOM 5456 C C . ASP B 1 310 ? -12.352 -9.891 9.891 1 96.5 310 ASP B C 1
ATOM 5458 O O . ASP B 1 310 ? -13.062 -10.75 9.367 1 96.5 310 ASP B O 1
ATOM 5462 N N . SER B 1 311 ? -11.742 -8.984 9.242 1 97.69 311 SER B N 1
ATOM 5463 C CA . SER B 1 311 ? -11.836 -8.922 7.789 1 97.69 311 SER B CA 1
ATOM 5464 C C . SER B 1 311 ? -11.266 -10.18 7.145 1 97.69 311 SER B C 1
ATOM 5466 O O . SER B 1 311 ? -11.859 -10.727 6.207 1 97.69 311 SER B O 1
ATOM 5468 N N . ILE B 1 312 ? -10.125 -10.641 7.613 1 97.19 312 ILE B N 1
ATOM 5469 C CA . ILE B 1 312 ? -9.508 -11.852 7.09 1 97.19 312 ILE B CA 1
ATOM 5470 C C . ILE B 1 312 ? -10.445 -13.039 7.293 1 97.19 312 ILE B C 1
ATOM 5472 O O . ILE B 1 312 ? -10.664 -13.828 6.371 1 97.19 312 ILE B O 1
ATOM 5476 N N . MET B 1 313 ? -11.008 -13.141 8.461 1 95.75 313 MET B N 1
ATOM 5477 C CA . MET B 1 313 ? -11.898 -14.258 8.781 1 95.75 313 MET B CA 1
ATOM 5478 C C . MET B 1 313 ? -13.148 -14.227 7.906 1 95.75 313 MET B C 1
ATOM 5480 O O . MET B 1 313 ? -13.68 -15.273 7.539 1 95.75 313 MET B O 1
ATOM 5484 N N . GLU B 1 314 ? -13.586 -13.062 7.629 1 96.38 314 GLU B N 1
ATOM 5485 C CA . GLU B 1 314 ? -14.797 -12.891 6.832 1 96.38 314 GLU B CA 1
ATOM 5486 C C . GLU B 1 314 ? -14.531 -13.172 5.355 1 96.38 314 GLU B C 1
ATOM 5488 O O . GLU B 1 314 ? -15.367 -13.766 4.672 1 96.38 314 GLU B O 1
ATOM 5493 N N . ASN B 1 315 ? -13.422 -12.82 4.836 1 96.62 315 ASN B N 1
ATOM 5494 C CA . ASN B 1 315 ? -13.195 -12.805 3.395 1 96.62 315 ASN B CA 1
ATOM 5495 C C . ASN B 1 315 ? -12.352 -14 2.945 1 96.62 315 ASN B C 1
ATOM 5497 O O . ASN B 1 315 ? -12.312 -14.32 1.758 1 96.62 315 ASN B O 1
ATOM 5501 N N . CYS B 1 316 ? -11.625 -14.609 3.881 1 96.94 316 CYS B N 1
ATOM 5502 C CA . CYS B 1 316 ? -10.789 -15.75 3.535 1 96.94 316 CYS B CA 1
ATOM 5503 C C . CYS B 1 316 ? -11.047 -16.922 4.469 1 96.94 316 CYS B C 1
ATOM 5505 O O . CYS B 1 316 ? -10.109 -17.531 4.992 1 96.94 316 CYS B O 1
ATOM 5507 N N . PRO B 1 317 ? -12.273 -17.266 4.754 1 95.75 317 PRO B N 1
ATOM 5508 C CA . PRO B 1 317 ? -12.531 -18.328 5.734 1 95.75 317 PRO B CA 1
ATOM 5509 C C . PRO B 1 317 ? -11.922 -19.672 5.324 1 95.75 317 PRO B C 1
ATOM 5511 O O . PRO B 1 317 ? -11.375 -20.391 6.164 1 95.75 317 PRO B O 1
ATOM 5514 N N . GLU B 1 318 ? -12.039 -20.016 4.055 1 95.5 318 GLU B N 1
ATOM 5515 C CA . GLU B 1 318 ? -11.547 -21.312 3.588 1 95.5 318 GLU B CA 1
ATOM 5516 C C . GLU B 1 318 ? -10.023 -21.391 3.693 1 95.5 318 GLU B C 1
ATOM 5518 O O . GLU B 1 318 ? -9.477 -22.406 4.109 1 95.5 318 GLU B O 1
ATOM 5523 N N . GLU B 1 319 ? -9.375 -20.328 3.279 1 97 319 GLU B N 1
ATOM 5524 C CA . GLU B 1 319 ? -7.918 -20.266 3.381 1 97 319 GLU B CA 1
ATOM 5525 C C . GLU B 1 319 ? -7.461 -20.375 4.832 1 97 319 GLU B C 1
ATOM 5527 O O . GLU B 1 319 ? -6.504 -21.094 5.141 1 97 319 GLU B O 1
ATOM 5532 N N . VAL B 1 320 ? -8.117 -19.641 5.707 1 96.25 320 VAL B N 1
ATOM 5533 C CA . VAL B 1 320 ? -7.754 -19.641 7.121 1 96.25 320 VAL B CA 1
ATOM 5534 C C . VAL B 1 320 ? -7.934 -21.047 7.699 1 96.25 320 VAL B C 1
ATOM 5536 O O . VAL B 1 320 ? -7.027 -21.578 8.344 1 96.25 320 VAL B O 1
ATOM 5539 N N . ASP B 1 321 ? -9.055 -21.672 7.441 1 95.69 321 ASP B N 1
ATOM 5540 C CA . ASP B 1 321 ? -9.32 -23.031 7.914 1 95.69 321 ASP B CA 1
ATOM 5541 C C . ASP B 1 321 ? -8.242 -24 7.43 1 95.69 321 ASP B C 1
ATOM 5543 O O . ASP B 1 321 ? -7.793 -24.859 8.188 1 95.69 321 ASP B O 1
ATOM 5547 N N . PHE B 1 322 ? -7.918 -23.844 6.238 1 95.81 322 PHE B N 1
ATOM 5548 C CA . PHE B 1 322 ? -6.906 -24.703 5.633 1 95.81 322 PHE B CA 1
ATOM 5549 C C . PHE B 1 322 ? -5.562 -24.516 6.328 1 95.81 322 PHE B C 1
ATOM 5551 O O . PHE B 1 322 ? -4.883 -25.5 6.637 1 95.81 322 PHE B O 1
ATOM 5558 N N . ILE B 1 323 ? -5.152 -23.281 6.598 1 94.5 323 ILE B N 1
ATOM 5559 C CA . ILE B 1 323 ? -3.834 -22.969 7.141 1 94.5 323 ILE B CA 1
ATOM 5560 C C . ILE B 1 323 ? -3.766 -23.391 8.609 1 94.5 323 ILE B C 1
ATOM 5562 O O . ILE B 1 323 ? -2.727 -23.859 9.078 1 94.5 323 ILE B O 1
ATOM 5566 N N . VAL B 1 324 ? -4.848 -23.297 9.352 1 93.56 324 VAL B N 1
ATOM 5567 C CA . VAL B 1 324 ? -4.789 -23.469 10.797 1 93.56 324 VAL B CA 1
ATOM 5568 C C . VAL B 1 324 ? -5.277 -24.875 11.164 1 93.56 324 VAL B C 1
ATOM 5570 O O . VAL B 1 324 ? -5.461 -25.188 12.344 1 93.56 324 VAL B O 1
ATOM 5573 N N . LYS B 1 325 ? -5.508 -25.656 10.203 1 90 325 LYS B N 1
ATOM 5574 C CA . LYS B 1 325 ? -6.109 -26.969 10.406 1 90 325 LYS B CA 1
ATOM 5575 C C . LYS B 1 325 ? -5.383 -27.75 11.5 1 90 325 LYS B C 1
ATOM 5577 O O . LYS B 1 325 ? -6.016 -28.438 12.297 1 90 325 LYS B O 1
ATOM 5582 N N . ASP B 1 326 ? -4.07 -27.578 11.57 1 88.5 326 ASP B N 1
ATOM 5583 C CA . ASP B 1 326 ? -3.295 -28.359 12.531 1 88.5 326 ASP B CA 1
ATOM 5584 C C . ASP B 1 326 ? -2.914 -27.516 13.75 1 88.5 326 ASP B C 1
ATOM 5586 O O . ASP B 1 326 ? -2.107 -27.953 14.578 1 88.5 326 ASP B O 1
ATOM 5590 N N . VAL B 1 327 ? -3.422 -26.359 13.836 1 89.88 327 VAL B N 1
ATOM 5591 C CA . VAL B 1 327 ? -3.09 -25.484 14.953 1 89.88 327 VAL B CA 1
ATOM 5592 C C . VAL B 1 327 ? -4.062 -25.734 16.109 1 89.88 327 VAL B C 1
ATOM 5594 O O . VAL B 1 327 ? -5.266 -25.5 15.969 1 89.88 327 VAL B O 1
ATOM 5597 N N . LYS B 1 328 ? -3.521 -26.141 17.203 1 89.56 328 LYS B N 1
ATOM 5598 C CA . LYS B 1 328 ? -4.332 -26.453 18.375 1 89.56 328 LYS B CA 1
ATOM 5599 C C . LYS B 1 328 ? -4.922 -25.188 18.984 1 89.56 328 LYS B C 1
ATOM 5601 O O . LYS B 1 328 ? -4.246 -24.156 19.062 1 89.56 328 LYS B O 1
ATOM 5606 N N . ASN B 1 329 ? -6.184 -25.25 19.375 1 90.06 329 ASN B N 1
ATOM 5607 C CA . ASN B 1 329 ? -6.898 -24.219 20.109 1 90.06 329 ASN B CA 1
ATOM 5608 C C . ASN B 1 329 ? -6.977 -22.906 19.328 1 90.06 329 ASN B C 1
ATOM 5610 O O . ASN B 1 329 ? -7.004 -21.828 19.906 1 90.06 329 ASN B O 1
ATOM 5614 N N . TYR B 1 330 ? -6.918 -23.031 18.047 1 90.31 330 TYR B N 1
ATOM 5615 C CA . TYR B 1 330 ? -6.973 -21.844 17.188 1 90.31 330 TYR B CA 1
ATOM 5616 C C . TYR B 1 330 ? -8.266 -21.078 17.406 1 90.31 330 TYR B C 1
ATOM 5618 O O . TYR B 1 330 ? -8.242 -19.844 17.562 1 90.31 330 TYR B O 1
ATOM 5626 N N . ASP B 1 331 ? -9.359 -21.766 17.469 1 88.81 331 ASP B N 1
ATOM 5627 C CA . ASP B 1 331 ? -10.672 -21.141 17.594 1 88.81 331 ASP B CA 1
ATOM 5628 C C . ASP B 1 331 ? -10.758 -20.328 18.891 1 88.81 331 ASP B C 1
ATOM 5630 O O . ASP B 1 331 ? -11.32 -19.234 18.906 1 88.81 331 ASP B O 1
ATOM 5634 N N . HIS B 1 332 ? -10.234 -20.891 19.875 1 90.56 332 HIS B N 1
ATOM 5635 C CA . HIS B 1 332 ? -10.227 -20.219 21.156 1 90.56 332 HIS B CA 1
ATOM 5636 C C . HIS B 1 332 ? -9.398 -18.938 21.109 1 90.56 332 HIS B C 1
ATOM 5638 O O . HIS B 1 332 ? -9.828 -17.891 21.594 1 90.56 332 HIS B O 1
ATOM 5644 N N . TYR B 1 333 ? -8.289 -19.031 20.484 1 90.19 333 TYR B N 1
ATOM 5645 C CA . TYR B 1 333 ? -7.383 -17.891 20.406 1 90.19 333 TYR B CA 1
ATOM 5646 C C . TYR B 1 333 ? -8.008 -16.75 19.594 1 90.19 333 TYR B C 1
ATOM 5648 O O . TYR B 1 333 ? -7.98 -15.602 20.031 1 90.19 333 TYR B O 1
ATOM 5656 N N . ILE B 1 334 ? -8.57 -17.109 18.5 1 91.5 334 ILE B N 1
ATOM 5657 C CA . ILE B 1 334 ? -9.109 -16.094 17.609 1 91.5 334 ILE B CA 1
ATOM 5658 C C . ILE B 1 334 ? -10.352 -15.461 18.25 1 91.5 334 ILE B C 1
ATOM 5660 O O . ILE B 1 334 ? -10.562 -14.25 18.141 1 91.5 334 ILE B O 1
ATOM 5664 N N . LYS B 1 335 ? -11.203 -16.25 18.875 1 89.81 335 LYS B N 1
ATOM 5665 C CA . LYS B 1 335 ? -12.383 -15.742 19.562 1 89.81 335 LYS B CA 1
ATOM 5666 C C . LYS B 1 335 ? -11.992 -14.781 20.688 1 89.81 335 LYS B C 1
ATOM 5668 O O . LYS B 1 335 ? -12.586 -13.711 20.828 1 89.81 335 LYS B O 1
ATOM 5673 N N . ASN B 1 336 ? -11.047 -15.148 21.453 1 92.06 336 ASN B N 1
ATOM 5674 C CA . ASN B 1 336 ? -10.562 -14.289 22.531 1 92.06 336 ASN B CA 1
ATOM 5675 C C . ASN B 1 336 ? -9.953 -13 21.984 1 92.06 336 ASN B C 1
ATOM 5677 O O . ASN B 1 336 ? -10.172 -11.922 22.547 1 92.06 336 ASN B O 1
ATOM 5681 N N . PHE B 1 337 ? -9.219 -13.141 21 1 93.56 337 PHE B N 1
ATOM 5682 C CA . PHE B 1 337 ? -8.578 -11.992 20.375 1 93.56 337 PHE B CA 1
ATOM 5683 C C . PHE B 1 337 ? -9.609 -10.969 19.922 1 93.56 337 PHE B C 1
ATOM 5685 O O . PHE B 1 337 ? -9.445 -9.766 20.141 1 93.56 337 PHE B O 1
ATOM 5692 N N . SER B 1 338 ? -10.656 -11.438 19.344 1 91.12 338 SER B N 1
ATOM 5693 C CA . SER B 1 338 ? -11.656 -10.562 18.734 1 91.12 338 SER B CA 1
ATOM 5694 C C . SER B 1 338 ? -12.633 -10.031 19.766 1 91.12 338 SER B C 1
ATOM 5696 O O . SER B 1 338 ? -13.133 -8.906 19.641 1 91.12 338 SER B O 1
ATOM 5698 N N . SER B 1 339 ? -12.906 -10.734 20.797 1 92.44 339 SER B N 1
ATOM 5699 C CA . SER B 1 339 ? -14.016 -10.383 21.672 1 92.44 339 SER B CA 1
ATOM 5700 C C . SER B 1 339 ? -13.516 -9.711 22.953 1 92.44 339 SER B C 1
ATOM 5702 O O . SER B 1 339 ? -14.242 -8.922 23.562 1 92.44 339 SER B O 1
ATOM 5704 N N . LYS B 1 340 ? -12.336 -10.039 23.375 1 94.56 340 LYS B N 1
ATOM 5705 C CA . LYS B 1 340 ? -11.844 -9.492 24.641 1 94.56 340 LYS B CA 1
ATOM 5706 C C . LYS B 1 340 ? -10.969 -8.258 24.406 1 94.56 340 LYS B C 1
ATOM 5708 O O . LYS B 1 340 ? -10.234 -8.203 23.422 1 94.56 340 LYS B O 1
ATOM 5713 N N . PRO B 1 341 ? -11.07 -7.328 25.344 1 95.19 341 PRO B N 1
ATOM 5714 C CA . PRO B 1 341 ? -10.148 -6.195 25.234 1 95.19 341 PRO B CA 1
ATOM 5715 C C . PRO B 1 341 ? -8.695 -6.59 25.5 1 95.19 341 PRO B C 1
ATOM 5717 O O . PRO B 1 341 ? -8.43 -7.5 26.297 1 95.19 341 PRO B O 1
ATOM 5720 N N . PHE B 1 342 ? -7.832 -5.938 24.781 1 94.56 342 PHE B N 1
ATOM 5721 C CA . PHE B 1 342 ? -6.414 -6.152 25.047 1 94.56 342 PHE B CA 1
ATOM 5722 C C . PHE B 1 342 ? -6.051 -5.695 26.469 1 94.56 342 PHE B C 1
ATOM 5724 O O . PHE B 1 342 ? -6.48 -4.629 26.906 1 94.56 342 PHE B O 1
ATOM 5731 N N . VAL B 1 343 ? -5.297 -6.469 27.109 1 92.31 343 VAL B N 1
ATOM 5732 C CA . VAL B 1 343 ? -4.859 -6.121 28.469 1 92.31 343 VAL B CA 1
ATOM 5733 C C . VAL B 1 343 ? -3.873 -4.957 28.406 1 92.31 343 VAL B C 1
ATOM 5735 O O . VAL B 1 343 ? -2.967 -4.945 27.562 1 92.31 343 VAL B O 1
ATOM 5738 N N . ARG B 1 344 ? -4.129 -3.973 29.234 1 93.19 344 ARG B N 1
ATOM 5739 C CA . ARG B 1 344 ? -3.238 -2.828 29.391 1 93.19 344 ARG B CA 1
ATOM 5740 C C . ARG B 1 344 ? -2.727 -2.729 30.828 1 93.19 344 ARG B C 1
ATOM 5742 O O . ARG B 1 344 ? -3.51 -2.791 31.781 1 93.19 344 ARG B O 1
ATOM 5749 N N . MET B 1 345 ? -1.394 -2.699 30.969 1 91.94 345 MET B N 1
ATOM 5750 C CA . MET B 1 345 ? -0.834 -2.602 32.312 1 91.94 345 MET B CA 1
ATOM 5751 C C . MET B 1 345 ? 0.519 -1.897 32.281 1 91.94 345 MET B C 1
ATOM 5753 O O . MET B 1 345 ? 1.2 -1.888 31.266 1 91.94 345 MET B O 1
ATOM 5757 N N . PRO B 1 346 ? 0.84 -1.209 33.406 1 90.88 346 PRO B N 1
ATOM 5758 C CA . PRO B 1 346 ? 2.189 -0.646 33.5 1 90.88 346 PRO B CA 1
ATOM 5759 C C . PRO B 1 346 ? 3.281 -1.711 33.406 1 90.88 346 PRO B C 1
ATOM 5761 O O . PRO B 1 346 ? 3.062 -2.854 33.812 1 90.88 346 PRO B O 1
ATOM 5764 N N . TYR B 1 347 ? 4.348 -1.295 32.875 1 87.75 347 TYR B N 1
ATOM 5765 C CA . TYR B 1 347 ? 5.492 -2.186 32.719 1 87.75 347 TYR B CA 1
ATOM 5766 C C . TYR B 1 347 ? 5.836 -2.869 34.031 1 87.75 347 TYR B C 1
ATOM 5768 O O . TYR B 1 347 ? 6.105 -4.07 34.062 1 87.75 347 TYR B O 1
ATOM 5776 N N . LYS B 1 348 ? 5.805 -2.092 35.156 1 87.94 348 LYS B N 1
ATOM 5777 C CA . LYS B 1 348 ? 6.148 -2.619 36.469 1 87.94 348 LYS B CA 1
ATOM 5778 C C . LYS B 1 348 ? 5.227 -3.771 36.844 1 87.94 348 LYS B C 1
ATOM 5780 O O . LYS B 1 348 ? 5.664 -4.746 37.469 1 87.94 348 LYS B O 1
ATOM 5785 N N . ASP B 1 349 ? 3.967 -3.646 36.531 1 90.56 349 ASP B N 1
ATOM 5786 C CA . ASP B 1 349 ? 3.006 -4.699 36.844 1 90.56 349 ASP B CA 1
ATOM 5787 C C . ASP B 1 349 ? 3.279 -5.953 36.031 1 90.56 349 ASP B C 1
ATOM 5789 O O . ASP B 1 349 ? 3.156 -7.074 36.531 1 90.56 349 ASP B O 1
ATOM 5793 N N . ALA B 1 350 ? 3.65 -5.766 34.75 1 88.38 350 ALA B N 1
ATOM 5794 C CA . ALA B 1 350 ? 3.982 -6.902 33.906 1 88.38 350 ALA B CA 1
ATOM 5795 C C . ALA B 1 350 ? 5.176 -7.672 34.469 1 88.38 350 ALA B C 1
ATOM 5797 O O . ALA B 1 350 ? 5.156 -8.906 34.5 1 88.38 350 ALA B O 1
ATOM 5798 N N . ILE B 1 351 ? 6.121 -6.984 34.812 1 85.75 351 ILE B N 1
ATOM 5799 C CA . ILE B 1 351 ? 7.324 -7.598 35.375 1 85.75 351 ILE B CA 1
ATOM 5800 C C . ILE B 1 351 ? 6.969 -8.375 36.625 1 85.75 351 ILE B C 1
ATOM 5802 O O . ILE B 1 351 ? 7.457 -9.484 36.844 1 85.75 351 ILE B O 1
ATOM 5806 N N . SER B 1 352 ? 6.148 -7.738 37.438 1 88.31 352 SER B N 1
ATOM 5807 C CA . SER B 1 352 ? 5.723 -8.398 38.688 1 88.31 352 SER B CA 1
ATOM 5808 C C . SER B 1 352 ? 5.02 -9.719 38.375 1 88.31 352 SER B C 1
ATOM 5810 O O . SER B 1 352 ? 5.273 -10.719 39.062 1 88.31 352 SER B O 1
ATOM 5812 N N . ILE B 1 353 ? 4.215 -9.703 37.438 1 89.31 353 ILE B N 1
ATOM 5813 C CA . ILE B 1 353 ? 3.486 -10.914 37.062 1 89.31 353 ILE B CA 1
ATOM 5814 C C . ILE B 1 353 ? 4.465 -11.969 36.562 1 89.31 353 ILE B C 1
ATOM 5816 O O . ILE B 1 353 ? 4.375 -13.141 36.969 1 89.31 353 ILE B O 1
ATOM 5820 N N . LEU B 1 354 ? 5.402 -11.586 35.719 1 87.12 354 LEU B N 1
ATOM 5821 C CA . LEU B 1 354 ? 6.383 -12.516 35.156 1 87.12 354 LEU B CA 1
ATOM 5822 C C . LEU B 1 354 ? 7.273 -13.078 36.25 1 87.12 354 LEU B C 1
ATOM 5824 O O . LEU B 1 354 ? 7.617 -14.266 36.25 1 87.12 354 LEU B O 1
ATOM 5828 N N . GLN B 1 355 ? 7.594 -12.242 37.219 1 84.88 355 GLN B N 1
ATOM 5829 C CA . GLN B 1 355 ? 8.422 -12.68 38.312 1 84.88 355 GLN B CA 1
ATOM 5830 C C . GLN B 1 355 ? 7.699 -13.703 39.188 1 84.88 355 GLN B C 1
ATOM 5832 O O . GLN B 1 355 ? 8.305 -14.672 39.656 1 84.88 355 GLN B O 1
ATOM 5837 N N . ARG B 1 356 ? 6.473 -13.516 39.344 1 89.38 356 ARG B N 1
ATOM 5838 C CA . ARG B 1 356 ? 5.66 -14.43 40.125 1 89.38 356 ARG B CA 1
ATOM 5839 C C . ARG B 1 356 ? 5.477 -15.766 39.406 1 89.38 356 ARG B C 1
ATOM 5841 O O . ARG B 1 356 ? 5.184 -16.781 40.031 1 89.38 356 ARG B O 1
ATOM 5848 N N . ASN B 1 357 ? 5.688 -15.742 38.094 1 88.25 357 ASN B N 1
ATOM 5849 C CA . ASN B 1 357 ? 5.516 -16.953 37.312 1 88.25 357 ASN B CA 1
ATOM 5850 C C . ASN B 1 357 ? 6.82 -17.391 36.656 1 88.25 357 ASN B C 1
ATOM 5852 O O . ASN B 1 357 ? 6.816 -17.906 35.531 1 88.25 357 ASN B O 1
ATOM 5856 N N . LYS B 1 358 ? 7.852 -17.141 37.219 1 82.31 358 LYS B N 1
ATOM 5857 C CA . LYS B 1 358 ? 9.188 -17.375 36.688 1 82.31 358 LYS B CA 1
ATOM 5858 C C . LYS B 1 358 ? 9.391 -18.844 36.344 1 82.31 358 LYS B C 1
ATOM 5860 O O . LYS B 1 358 ? 10.141 -19.188 35.438 1 82.31 358 LYS B O 1
ATOM 5865 N N . GLU B 1 359 ? 8.727 -19.688 37 1 83.81 359 GLU B N 1
ATOM 5866 C CA . GLU B 1 359 ? 8.898 -21.125 36.812 1 83.81 359 GLU B CA 1
ATOM 5867 C C . GLU B 1 359 ? 8.328 -21.562 35.469 1 83.81 359 GLU B C 1
ATOM 5869 O O . GLU B 1 359 ? 8.711 -22.609 34.938 1 83.81 359 GLU B O 1
ATOM 5874 N N . SER B 1 360 ? 7.527 -20.703 34.969 1 84.38 360 SER B N 1
ATOM 5875 C CA . SER B 1 360 ? 6.875 -21.047 33.719 1 84.38 360 SER B CA 1
ATOM 5876 C C . SER B 1 360 ? 7.637 -20.484 32.531 1 84.38 360 SER B C 1
ATOM 5878 O O . SER B 1 360 ? 7.281 -20.734 31.375 1 84.38 360 SER B O 1
ATOM 5880 N N . LEU B 1 361 ? 8.672 -19.781 32.875 1 80.06 361 LEU B N 1
ATOM 5881 C CA . LEU B 1 361 ? 9.406 -19.125 31.797 1 80.06 361 LEU B CA 1
ATOM 5882 C C . LEU B 1 361 ? 10.672 -19.906 31.453 1 80.06 361 LEU B C 1
ATOM 5884 O O . LEU B 1 361 ? 11.305 -20.484 32.344 1 80.06 361 LEU B O 1
ATOM 5888 N N . LYS B 1 362 ? 10.914 -19.969 30.297 1 78.5 362 LYS B N 1
ATOM 5889 C CA . LYS B 1 362 ? 12.133 -20.625 29.844 1 78.5 362 LYS B CA 1
ATOM 5890 C C . LYS B 1 362 ? 13.367 -19.812 30.188 1 78.5 362 LYS B C 1
ATOM 5892 O O . LYS B 1 362 ? 14.43 -20.359 30.484 1 78.5 362 LYS B O 1
ATOM 5897 N N . THR B 1 363 ? 13.234 -18.5 30.094 1 75.12 363 THR B N 1
ATOM 5898 C CA . THR B 1 363 ? 14.32 -17.578 30.422 1 75.12 363 THR B CA 1
ATOM 5899 C C . THR B 1 363 ? 13.93 -16.672 31.594 1 75.12 363 THR B C 1
ATOM 5901 O O . THR B 1 363 ? 12.859 -16.062 31.578 1 75.12 363 THR B O 1
ATOM 5904 N N . PRO B 1 364 ? 14.844 -16.734 32.5 1 71.5 364 PRO B N 1
ATOM 5905 C CA . PRO B 1 364 ? 14.523 -15.898 33.656 1 71.5 364 PRO B CA 1
ATOM 5906 C C . PRO B 1 364 ? 14.453 -14.414 33.281 1 71.5 364 PRO B C 1
ATOM 5908 O O . PRO B 1 364 ? 15.156 -13.953 32.406 1 71.5 364 PRO B O 1
ATOM 5911 N N . ILE B 1 365 ? 13.453 -13.711 33.781 1 70.69 365 ILE B N 1
ATOM 5912 C CA . ILE B 1 365 ? 13.258 -12.289 33.5 1 70.69 365 ILE B CA 1
ATOM 5913 C C . ILE B 1 365 ? 14.281 -11.477 34.312 1 70.69 365 ILE B C 1
ATOM 5915 O O . ILE B 1 365 ? 14.469 -11.695 35.5 1 70.69 365 ILE B O 1
ATOM 5919 N N . GLU B 1 366 ? 15.234 -10.922 33.562 1 60.5 366 GLU B N 1
ATOM 5920 C CA . GLU B 1 366 ? 16.141 -10.023 34.25 1 60.5 366 GLU B CA 1
ATOM 5921 C C . GLU B 1 366 ? 15.531 -8.641 34.406 1 60.5 366 GLU B C 1
ATOM 5923 O O . GLU B 1 366 ? 14.766 -8.188 33.562 1 60.5 366 GLU B O 1
ATOM 5928 N N . SER B 1 367 ? 15.258 -8.148 35.594 1 56.88 367 SER B N 1
ATOM 5929 C CA . SER B 1 367 ? 14.586 -6.926 36 1 56.88 367 SER B CA 1
ATOM 5930 C C . SER B 1 367 ? 14.734 -5.828 34.969 1 56.88 367 SER B C 1
ATOM 5932 O O . SER B 1 367 ? 13.805 -5.051 34.75 1 56.88 367 SER B O 1
ATOM 5934 N N . ALA B 1 368 ? 15.867 -5.398 34.594 1 54.34 368 ALA B N 1
ATOM 5935 C CA . ALA B 1 368 ? 16.172 -4.148 33.875 1 54.34 368 ALA B CA 1
ATOM 5936 C C . ALA B 1 368 ? 16.172 -4.348 32.375 1 54.34 368 ALA B C 1
ATOM 5938 O O . ALA B 1 368 ? 16.453 -3.41 31.625 1 54.34 368 ALA B O 1
ATOM 5939 N N . GLY B 1 369 ? 15.898 -5.547 31.906 1 52.34 369 GLY B N 1
ATOM 5940 C CA . GLY B 1 369 ? 16.188 -5.668 30.484 1 52.34 369 GLY B CA 1
ATOM 5941 C C . GLY B 1 369 ? 14.977 -5.375 29.609 1 52.34 369 GLY B C 1
ATOM 5942 O O . GLY B 1 369 ? 13.859 -5.238 30.109 1 52.34 369 GLY B O 1
ATOM 5943 N N . ASP B 1 370 ? 15.242 -4.871 28.406 1 52.72 370 ASP B N 1
ATOM 5944 C CA . ASP B 1 370 ? 14.25 -4.602 27.375 1 52.72 370 ASP B CA 1
ATOM 5945 C C . ASP B 1 370 ? 13.273 -5.77 27.234 1 52.72 370 ASP B C 1
ATOM 5947 O O . ASP B 1 370 ? 13.672 -6.934 27.328 1 52.72 370 ASP B O 1
ATOM 5951 N N . LEU B 1 371 ? 12.055 -5.582 27.641 1 53.59 371 LEU B N 1
ATOM 5952 C CA . LEU B 1 371 ? 10.977 -6.559 27.516 1 53.59 371 LEU B CA 1
ATOM 5953 C C . LEU B 1 371 ? 11.117 -7.348 26.219 1 53.59 371 LEU B C 1
ATOM 5955 O O . LEU B 1 371 ? 10.352 -8.281 25.969 1 53.59 371 LEU B O 1
ATOM 5959 N N . PHE B 1 372 ? 11.898 -7.016 25.297 1 49.84 372 PHE B N 1
ATOM 5960 C CA . PHE B 1 372 ? 11.969 -7.762 24.047 1 49.84 372 PHE B CA 1
ATOM 5961 C C . PHE B 1 372 ? 12.062 -9.258 24.312 1 49.84 372 PHE B C 1
ATOM 5963 O O . PHE B 1 372 ? 11.711 -10.07 23.453 1 49.84 372 PHE B O 1
ATOM 5970 N N . ILE B 1 373 ? 12.469 -9.633 25.422 1 42.41 373 ILE B N 1
ATOM 5971 C CA . ILE B 1 373 ? 12.766 -11.031 25.719 1 42.41 373 ILE B CA 1
ATOM 5972 C C . ILE B 1 373 ? 11.469 -11.805 25.922 1 42.41 373 ILE B C 1
ATOM 5974 O O . ILE B 1 373 ? 11.469 -13.039 25.938 1 42.41 373 ILE B O 1
ATOM 5978 N N . LEU B 1 374 ? 10.422 -11.156 26.078 1 44.12 374 LEU B N 1
ATOM 5979 C CA . LEU B 1 374 ? 9.281 -11.953 26.516 1 44.12 374 LEU B CA 1
ATOM 5980 C C . LEU B 1 374 ? 8.758 -12.828 25.391 1 44.12 374 LEU B C 1
ATOM 5982 O O . LEU B 1 374 ? 7.844 -13.633 25.594 1 44.12 374 LEU B O 1
ATOM 5986 N N . VAL B 1 375 ? 8.984 -12.414 24.172 1 41.59 375 VAL B N 1
ATOM 5987 C CA . VAL B 1 375 ? 8.391 -13.289 23.156 1 41.59 375 VAL B CA 1
ATOM 5988 C C . VAL B 1 375 ? 9.172 -14.602 23.109 1 41.59 375 VAL B C 1
ATOM 5990 O O . VAL B 1 375 ? 8.766 -15.539 22.406 1 41.59 375 VAL B O 1
ATOM 5993 N N . SER B 1 376 ? 10.344 -14.703 23.641 1 34.41 376 SER B N 1
ATOM 5994 C CA . SER B 1 376 ? 10.969 -16.016 23.484 1 34.41 376 SER B CA 1
ATOM 5995 C C . SER B 1 376 ? 10.305 -17.047 24.375 1 34.41 376 SER B C 1
ATOM 5997 O O . SER B 1 376 ? 9.953 -16.766 25.516 1 34.41 376 SER B O 1
#

InterPro domains:
  IPR004364 Aminoacyl-tRNA synthetase, class II (D/K/N) [PF00152] (127-191)
  IPR004364 Aminoacyl-tRNA synthetase, class II (D/K/N) [PF00152] (226-366)
  IPR004365 OB-fold nucleic acid binding domain, AA-tRNA synthetase-type [PF01336] (36-109)
  IPR006195 Aminoacyl-tRNA synthetase, class II [PS50862] (146-376)
  IPR012340 Nucleic acid-binding, OB-fold [G3DSA:2.40.50.140] (22-114)
  IPR012340 Nucleic acid-binding, OB-fold [SSF50249] (26-117)
  IPR045864 Class II Aminoacyl-tRNA synthetase/Biotinyl protein ligase (BPL) and lipoyl protein ligase (LPL) [G3DSA:3.30.930.10] (119-374)
  IPR045864 Class II Aminoacyl-tRNA synthetase/Biotinyl protein ligase (BPL) and lipoyl protein ligase (LPL) [SSF55681] (106-365)

Radius of gyration: 33.01 Å; Cα contacts (8 Å, |Δi|>4): 1074; chains: 2; bounding box: 77×92×140 Å

Foldseek 3Di:
DDPPPPPPPPPPPPPVPAAEDEQVRCQVVVPAFGKHKYKAFWQDWDDDDQWIWTWGHHLPALGTATEIEGNPPDDDADHGFIKMFIAGKHADPDPVGGIHGYGPDMDTPGHDDPVPPDDHPDDDDPVVLVVPVVCSCVDSLNSLVVVLVVQLVVLLVVLLVVVPAAEDDFDFKAQDPPVVPFAFAWDFDDDPVLVVQLVVLVVVVVVVVPDDPDPDDDDPPCPPPPCPPPQSRGPVSHIITGAQDRVVVQQVVCVPRFKYKYWAKHAGPDPDPDPPDDGIDIDIDIDGPPDDDVVVVVVSVLVSVLSSLVSSCVPSVVSVCVNCVPPPCPVVVNCCSNPPDDDDDDPVVVVVVCQVVVVPDPDGDDVPDDCPPVVD/DDPPPPPPPPPPPPPVPAAEDEQVRCQVVVPAFGKHKYKAFWQDWDDDDQWIWTWGHHLPALGTATEIEGNPPDDDADHGFIKMFIAGKHADPDPVGGIHGYGPDMDTPGHDDPVPPDDHPDDDDPVVLVVPVVCSCVDSLNSLVVVLVVQLVVLLVVLLVVVPAAEDDFDFKAQDPPVVPFAFAWDFDDDPVLVVQLVVLVVVVVVVVPDDPDPDDDDPPCPVDPPPPPQSRGPVSHIITGAQDRVVVQQVVCVPRFKYKYWAKHAGPDPDPDPPDDGIDIDIDIDGPPDDDVVVVVVSVLVSVLSSLVSSCVPSVVSVCVNCVPPPCPVVVNCCSNPPDDDDDDPVVVLVVCQVVQVVDPDGDDPPDDCPPVVD

Organism: Araneus ventricosus (NCBI:txid182803)

Secondary structure (DSSP, 8-state):
------------------EE--HHHHHHH--TT-EEEEEEEEEEEEEETTEEEEEEE-SSSSS-EEEEEE-TT-PPPPTT-EEEEEEEEEE-SSTT-SEEEEEEEEEEEEPPPTT-S--TT----HHHHTT-TTTGGGSHHHHHHHHHHHHHHHHHHHHHHHTTPEE----SEES--TTSSS--EEEEE-THHHHHHHHHHHHHHHHHTTS-----------TT----SSGGG-TTSS-EEE-S-SHHHHHHHHHHHSEEEEEEEEE------STT--SEEEEEEEEETT---HHHHHHHHHHHHHHHHHHHHHH-HHHHHHHTTT-TTHHHHHHHHHHSPPP---HHHHHHHHHHTGGG-SS---TTS-GGGGG-/-----------------PEE--HHHHHHH--TT-EEEEEEEEEEEEEETTEEEEEEE-SSSSS-EEEEEE-TT-PPPPTT-EEEEEEEEEE-SSTT-SEEEEEEEEEEEEPPPTT-S--TT----HHHHTT-TTTGGGSHHHHHHHHHHHHHHHHHHHHHHHTTPEE----SEES--TTSSS--EEEEE-THHHHHHHHHHHHHHHHHTTS-----------TT----SSGGG-TTSS-EEE-S-SHHHHHHHHHHHSEEEEEEEEE------STT--SEEEEEEEEETT---HHHHHHHHHHHHHHHHHHHHHH-HHHHHHHTTT-TTHHHHHHHHHHSPPP---HHHHHHHHHHTGGG-SS---TTS-GGGGG-

Nearest PDB structures (foldseek):
  1x54-assembly1_A  TM=8.883E-01  e=3.185E-21  Pyrococcus horikoshii
  8h53-assembly1_A  TM=8.532E-01  e=8.690E-21  Homo sapiens
  8tc9-assembly1_D  TM=8.429E-01  e=7.279E-21  Homo sapiens
  1x56-assembly1_A-2  TM=8.895E-01  e=1.395E-18  Pyrococcus horikoshii
  1asz-assembly1_B  TM=7.463E-01  e=2.241E-15  unclassified

pLDDT: mean 82.41, std 22.06, range [23.92, 98.88]